Protein 8XJ3 (pdb70)

Organism: NCBI:txid239935

InterPro domains:
  IPR000878 Tetrapyrrole methylase [PF00590] (6-213)
  IPR006364 Precorrin-2 C(20)-methyltransferase domain [TIGR01467] (5-234)
  IPR012382 Precorrin-2 C(20)-methyltransferase [PIRSF036427] (5-234)
  IPR012382 Precorrin-2 C(20)-methyltransferase [cd11645] (10-233)
  IPR014776 Tetrapyrrole methylase, subdomain 2 [G3DSA:3.30.950.10] (133-235)
  IPR014777 Tetrapyrrole methylase, subdomain 1 [G3DSA:3.40.1010.10] (2-132)
  IPR035996 Tetrapyrrole methylase superfamily [SSF53790] (4-234)

B-factor: mean 35.23, std 13.83, range [13.7, 90.37]

Nearest PDB structures (foldseek):
  8xj3-assembly1_B  TM=9.892E-01  e=5.065E-47  Akkermansia muciniphila
  2qbu-assembly1_B  TM=8.588E-01  e=5.770E-21  Methanothermobacter thermautotrophicus str. Delta H
  2e0k-assembly1_B  TM=8.484E-01  e=1.245E-16  Chlorobaculum tepidum
  3nd1-assembly1_A  TM=7.481E-01  e=1.994E-13  Rhodobacter capsulatus SB 1003
  2npn-assembly1_A  TM=7.737E-01  e=3.407E-11  Corynebacterium diphtheriae

Secondary structure (DSSP, 8-state):
---------PPPEEEEE-BSS-GGGSBHHHHHHHHH-SEEEEEE-SS----HHHHHHHHTS----EEEEEE---SS-HHHHHHHHHHHHHHHHHHHHTT--EEEEESB-TTBS-SHHHHHHHHHHH-TT--EEEE----HHHHHHHHHT---B-TT-EEEEE----GGGTTT----TTEEEEE---SSSHHHHHHHHHT-SSEEEEEEESTTSTT-EEE--HHHHHHSPP-SSEEEEEEE-/-PPPPPEEEEE-BSS-GGGSBHHHHHHHHH-SEEEEEE-SS-S--HHHHHHHHTS----EEEEEE--TTS-HHHHHHHHHHHHHHHHHHHHTT--EEEEESB-TTBS-SHHHHHHHHHHH-TT--EEEE----HHHHHHHHHT--SB-TT-EEEEESS--TTHHHH----TTEEEEES--TTTHHHHHHHHTT-SSEEEEEEESTTSTT-EEE--HHHHHHSPP-SSEEEEEEE-

Foldseek 3Di:
DDPDDDDDQFAAEEEAACEQQALVFGDPVNLVLQLVFAEEEEEDEPPDQDGSVVVSNVVVDNRPHHYDYQYADPDDDPVVRVVSLVVVLVVVVVNRRVRTYYYYYWYAFRVPPTPNVSSVVVNCVVPVPHNYYYHTGHHPVVLLCVVVVHDQADDPAEEAE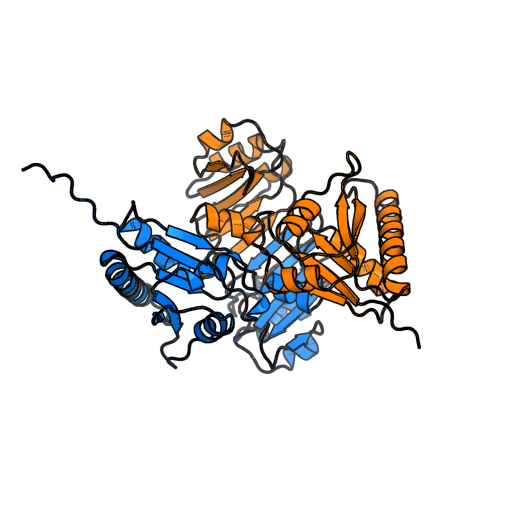DEADDLVCLVVDDDDARYKYKYFFCFVNVVSNLVSVVPDPQKWKWKWASRNDPPIDIDGDSVVVNVDHGHGRMMMMMHHD/DQQFAAEEEAAQEQQALVFGDPVNLVLQLPFAEEEEEDEPPDQDGSQVVSNVVVDNRPHHYDYQYADPVDDPVVRVVSLVVVLVVVVVRRRNRTYYYYYDYAFRVPPTPNVSNVVVNCVVPVPHNYYYHTGHHPVVLLCVVVVHDQADDPAEEAEDEADDLVVLVVPDQDARYKYKYHFCAPNVLSNLVSVVVDPQKWKWKWADVPDPPTDIDTDSVVVNPDDGDGRMIMMMHHD

Solvent-accessible surface area: 22089 Å² total; per-residue (Å²): 190,125,189,53,107,125,180,76,98,75,1,28,0,30,0,0,0,0,0,16,10,31,52,63,8,0,0,48,34,0,6,67,3,1,121,74,13,63,4,0,0,0,47,8,34,92,150,65,106,128,4,73,7,26,51,10,0,129,70,29,32,55,28,203,11,108,24,91,86,3,63,18,27,153,58,212,82,66,123,47,92,75,90,38,15,72,127,2,0,53,53,0,31,35,5,5,87,165,33,55,45,0,0,0,0,13,77,13,3,0,2,12,48,14,50,0,2,59,0,4,63,42,0,35,86,141,50,115,79,19,112,8,57,3,0,0,2,0,6,32,1,0,0,0,0,2,99,22,85,62,32,0,0,33,89,51,44,84,0,44,0,3,7,38,14,127,69,153,25,1,109,84,4,115,6,50,102,24,9,1,0,0,0,36,96,0,77,198,6,5,56,117,0,0,74,17,2,104,124,36,154,107,36,140,5,3,0,1,5,75,15,34,44,143,76,46,46,48,20,96,60,44,123,62,0,55,88,69,102,92,33,113,77,6,10,0,0,0,17,30,97,245,103,94,87,3,28,0,26,0,0,1,1,0,25,14,45,55,58,11,0,1,38,33,0,5,76,4,0,121,74,11,62,3,0,0,0,39,6,33,87,152,66,107,140,5,75,6,24,48,11,0,137,74,28,34,48,29,187,12,98,28,80,78,2,62,10,16,64,118,129,76,50,181,38,72,121,104,38,22,68,133,3,0,47,47,0,29,37,5,7,83,161,37,46,45,0,0,0,0,13,70,14,3,0,2,15,53,14,28,0,2,46,0,4,56,45,0,38,87,126,50,115,77,17,122,7,52,3,0,0,2,0,6,36,2,0,1,0,0,1,95,22,80,48,25,0,0,30,90,48,36,93,0,46,0,2,13,25,12,110,56,126,36,4,126,93,6,113,8,52,100,24,10,1,0,0,0,34,101,2,92,196,9,10,66,131,0,0,79,32,1,116,192,46,171,104,25,144,1,1,1,2,7,83,24,54,55,135,105,53,54,47,20,93,63,35,131,62,0,56,87,71,110,68,41,122,93,11,15,0,0,1,28,26,94

Sequence (476 aa):
VPRGSHMASPGKFYGVGIGPGNPEYLTLKAVNNVFRSVDVVFTVTGPNSDFSISEAVVRSVGGVKAEFRKLVFSMSRDARTRQEQIEKNTAIIEGVLSRGLDCAFATLGDAMTYSTFGYILSLLLSRNPGLHAEVVPGVTSFCTLAARSRQILVENGERLRVIPAFKPEMADSLEFPPGTTTVLMKTYRSRARLMERIRREKDIRVIYGERLGMPDEFITDDIHVIDARPEEYLSLMFVKKAMASPGKFYGVGIGPGNPEYLTLKAVNVFRSVDVVFTVTGPNSDFSISEAVVRSVGGVKAEFRKLVFSMSRDARTRQEQIEKNTAIIEGVLSRGLDCAFATLGDAMTYSTFGYILSLLLSRNPGLHAEVVPGVTSFCTLAARSRQILVENGERLRVIPAFKPEMADSLEFPPGTTTVLMKTYRSRARLMERIRREKDIRVIYGERLGMPDEFITDDIHVIDARPEEYLSLMFVKKA

Structure (mmCIF, N/CA/C/O backbone):
data_8XJ3
#
_entry.id   8XJ3
#
_cell.length_a   55.413
_cell.length_b   62.760
_cell.length_c   131.419
_cell.angle_alpha   90.00
_cell.angle_beta   90.00
_cell.angle_gamma   90.00
#
_symmetry.space_group_name_H-M   'P 21 21 21'
#
loop_
_entity.id
_entity.type
_entity.pdbx_description
1 polymer CbiL
2 water water
#
loop_
_atom_site.group_PDB
_atom_site.id
_atom_site.type_symbol
_atom_site.label_atom_id
_atom_site.label_alt_id
_atom_site.label_comp_id
_atom_site.label_asym_id
_atom_site.label_entity_id
_atom_site.label_seq_id
_atom_site.pdbx_PDB_ins_code
_atom_site.Cartn_x
_atom_site.Cartn_y
_atom_site.Cartn_z
_atom_site.occupancy
_atom_site.B_iso_or_equiv
_atom_site.auth_seq_id
_atom_site.auth_comp_id
_atom_site.auth_asym_id
_atom_site.auth_atom_id
_atom_site.pdbx_PDB_model_num
ATOM 1 N N . VAL A 1 15 ? -60.280 -29.550 -3.672 1.00 53.13 -5 VAL A N 1
ATOM 2 C CA . VAL A 1 15 ? -60.712 -29.431 -5.059 1.00 53.51 -5 VAL A CA 1
ATOM 3 C C . VAL A 1 15 ? -59.497 -29.247 -5.967 1.00 52.01 -5 VAL A C 1
ATOM 4 O O . VAL A 1 15 ? -58.678 -28.358 -5.733 1.00 49.04 -5 VAL A O 1
ATOM 8 N N . PRO A 1 16 ? -59.379 -30.093 -6.994 1.00 53.04 -4 PRO A N 1
ATOM 9 C CA . PRO A 1 16 ? -58.239 -29.982 -7.916 1.00 55.02 -4 PRO A CA 1
ATOM 10 C C . PRO A 1 16 ? -58.236 -28.654 -8.662 1.00 52.77 -4 PRO A C 1
ATOM 11 O O . PRO A 1 16 ? -59.286 -28.079 -8.961 1.00 49.66 -4 PRO A O 1
ATOM 15 N N . ARG A 1 17 ? -57.026 -28.177 -8.972 1.00 51.60 -3 ARG A N 1
ATOM 16 C CA . ARG A 1 17 ? -56.860 -26.835 -9.528 1.00 50.67 -3 ARG A CA 1
ATOM 17 C C . ARG A 1 17 ? -57.543 -26.689 -10.885 1.00 51.02 -3 ARG A C 1
ATOM 18 O O . ARG A 1 17 ? -58.201 -25.675 -11.150 1.00 48.20 -3 ARG A O 1
ATOM 26 N N . GLY A 1 18 ? -57.394 -27.680 -11.756 1.00 50.04 -2 GLY A N 1
ATOM 27 C CA . GLY A 1 18 ? -57.855 -27.569 -13.126 1.00 46.50 -2 GLY A CA 1
ATOM 28 C C . GLY A 1 18 ? -56.715 -27.269 -14.082 1.00 40.49 -2 GLY A C 1
ATOM 29 O O . GLY A 1 18 ? -55.557 -27.086 -13.697 1.00 42.27 -2 GLY A O 1
ATOM 30 N N . SER A 1 19 ? -57.075 -27.202 -15.364 1.00 40.05 -1 SER A N 1
ATOM 31 C CA . SER A 1 19 ? -56.118 -27.113 -16.458 1.00 36.84 -1 SER A CA 1
ATOM 32 C C . SER A 1 19 ? -56.015 -25.713 -17.044 1.00 34.45 -1 SER A C 1
ATOM 33 O O . SER A 1 19 ? -55.590 -25.564 -18.194 1.00 34.57 -1 SER A O 1
ATOM 36 N N . HIS A 1 20 ? -56.404 -24.690 -16.291 1.00 35.03 0 HIS A N 1
ATOM 37 C CA . HIS A 1 20 ? -56.396 -23.335 -16.819 1.00 32.94 0 HIS A CA 1
ATOM 38 C C . HIS A 1 20 ? -54.973 -22.861 -17.084 1.00 34.94 0 HIS A C 1
ATOM 39 O O . HIS A 1 20 ? -54.060 -23.080 -16.280 1.00 30.91 0 HIS A O 1
ATOM 46 N N . MET A 1 21 ? -54.793 -22.182 -18.212 1.00 33.62 1 MET A N 1
ATOM 47 C CA . MET A 1 21 ? -53.486 -21.681 -18.621 1.00 33.58 1 MET A CA 1
ATOM 48 C C . MET A 1 21 ? -53.648 -20.230 -19.055 1.00 34.36 1 MET A C 1
ATOM 49 O O . MET A 1 21 ? -54.114 -19.950 -20.162 1.00 41.02 1 MET A O 1
ATOM 54 N N . ALA A 1 22 ? -53.297 -19.315 -18.162 1.00 36.71 2 ALA A N 1
ATOM 55 C CA . ALA A 1 22 ? -53.266 -17.891 -18.454 1.00 42.79 2 ALA A CA 1
ATOM 56 C C . ALA A 1 22 ? -51.815 -17.512 -18.697 1.00 42.35 2 ALA A C 1
ATOM 57 O O . ALA A 1 22 ? -50.966 -17.730 -17.828 1.00 45.03 2 ALA A O 1
ATOM 59 N N . SER A 1 23 ? -51.522 -16.971 -19.877 1.00 42.68 3 SER A N 1
ATOM 60 C CA . SER A 1 23 ? -50.158 -16.572 -20.186 1.00 43.47 3 SER A CA 1
ATOM 61 C C . SER A 1 23 ? -49.925 -15.158 -19.669 1.00 35.88 3 SER A C 1
ATOM 62 O O . SER A 1 23 ? -50.477 -14.204 -20.237 1.00 33.28 3 SER A O 1
ATOM 65 N N . PRO A 1 24 ? -49.111 -14.969 -18.636 1.00 38.05 4 PRO A N 1
ATOM 66 C CA . PRO A 1 24 ? -48.751 -13.612 -18.222 1.00 35.58 4 PRO A CA 1
ATOM 67 C C . PRO A 1 24 ? -47.849 -12.984 -19.268 1.00 33.05 4 PRO A C 1
ATOM 68 O O . PRO A 1 24 ? -47.259 -13.667 -20.108 1.00 32.15 4 PRO A O 1
ATOM 72 N N . GLY A 1 25 ? -47.753 -11.663 -19.227 1.00 30.60 5 GLY A N 1
ATOM 73 C CA . GLY A 1 25 ? -46.878 -10.993 -20.162 1.00 27.24 5 GLY A CA 1
ATOM 74 C C . GLY A 1 25 ? -45.425 -11.364 -19.931 1.00 26.77 5 GLY A C 1
ATOM 75 O O . GLY A 1 25 ? -45.027 -11.845 -18.868 1.00 21.35 5 GLY A O 1
ATOM 76 N N . LYS A 1 26 ? -44.626 -11.130 -20.962 1.00 29.42 6 LYS A N 1
ATOM 77 C CA . LYS A 1 26 ? -43.187 -11.325 -20.903 1.00 28.85 6 LYS A CA 1
ATOM 78 C C . LYS A 1 26 ? -42.516 -10.018 -20.492 1.00 24.71 6 LYS A C 1
ATOM 79 O O . LYS A 1 26 ? -42.959 -8.936 -20.884 1.00 25.49 6 LYS A O 1
ATOM 85 N N . PHE A 1 27 ? -41.479 -10.120 -19.663 1.00 23.89 7 PHE A N 1
ATOM 86 C CA . PHE A 1 27 ? -40.786 -8.959 -19.111 1.00 23.86 7 PHE A CA 1
ATOM 87 C C . PHE A 1 27 ? -39.363 -8.884 -19.658 1.00 22.97 7 PHE A C 1
ATOM 88 O O . PHE A 1 27 ? -38.636 -9.884 -19.658 1.00 21.11 7 PHE A O 1
ATOM 96 N N . TYR A 1 28 ? -38.971 -7.701 -20.119 1.00 22.27 8 TYR A N 1
ATOM 97 C CA . TYR A 1 28 ? -37.633 -7.449 -20.635 1.00 19.69 8 TYR A CA 1
ATOM 98 C C . TYR A 1 28 ? -36.967 -6.331 -19.847 1.00 20.45 8 TYR A C 1
ATOM 99 O O . TYR A 1 28 ? -37.594 -5.311 -19.548 1.00 20.47 8 TYR A O 1
ATOM 108 N N . GLY A 1 29 ? -35.697 -6.535 -19.510 1.00 16.21 9 GLY A N 1
ATOM 109 C CA . GLY A 1 29 ? -34.821 -5.453 -19.107 1.00 16.38 9 GLY A CA 1
ATOM 110 C C . GLY A 1 29 ? -33.877 -5.141 -20.252 1.00 18.18 9 GLY A C 1
ATOM 111 O O . GLY A 1 29 ? -33.232 -6.038 -20.798 1.00 20.47 9 GLY A O 1
ATOM 112 N N . VAL A 1 30 ? -33.827 -3.868 -20.633 1.00 18.69 10 VAL A N 1
ATOM 113 C CA . VAL A 1 30 ? -33.125 -3.446 -21.838 1.00 17.66 10 VAL A CA 1
ATOM 114 C C . VAL A 1 30 ? -32.160 -2.329 -21.477 1.00 20.53 10 VAL A C 1
ATOM 115 O O . VAL A 1 30 ? -32.588 -1.207 -21.172 1.00 20.12 10 VAL A O 1
ATOM 119 N N . GLY A 1 31 ? -30.862 -2.624 -21.519 1.00 18.68 11 GLY A N 1
ATOM 120 C CA . GLY A 1 31 ? -29.866 -1.564 -21.506 1.00 22.23 11 GLY A CA 1
ATOM 121 C C . GLY A 1 31 ? -29.826 -0.897 -22.872 1.00 20.76 11 GLY A C 1
ATOM 122 O O . GLY A 1 31 ? -29.735 -1.570 -23.902 1.00 20.69 11 GLY A O 1
ATOM 123 N N . ILE A 1 32 ? -29.902 0.432 -22.884 1.00 17.76 12 ILE A N 1
ATOM 124 C CA . ILE A 1 32 ? -29.977 1.181 -24.132 1.00 21.35 12 ILE A CA 1
ATOM 125 C C . ILE A 1 32 ? -28.728 2.002 -24.400 1.00 21.56 12 ILE A C 1
ATOM 126 O O . ILE A 1 32 ? -28.694 2.751 -25.386 1.00 19.34 12 ILE A O 1
ATOM 131 N N . GLY A 1 33 ? -27.701 1.892 -23.561 1.00 20.25 13 GLY A N 1
ATOM 132 C CA . GLY A 1 33 ? -26.466 2.606 -23.776 1.00 22.41 13 GLY A CA 1
ATOM 133 C C . GLY A 1 33 ? -26.429 3.960 -23.103 1.00 22.13 13 GLY A C 1
ATOM 134 O O . GLY A 1 33 ? -27.346 4.349 -22.375 1.00 24.70 13 GLY A O 1
ATOM 135 N N . PRO A 1 34 ? -25.344 4.706 -23.326 1.00 26.77 14 PRO A N 1
ATOM 136 C CA . PRO A 1 34 ? -25.169 5.987 -22.624 1.00 25.74 14 PRO A CA 1
ATOM 137 C C . PRO A 1 34 ? -26.162 7.061 -23.043 1.00 25.68 14 PRO A C 1
ATOM 138 O O . PRO A 1 34 ? -26.282 8.070 -22.338 1.00 27.78 14 PRO A O 1
ATOM 142 N N . GLY A 1 35 ? -26.876 6.886 -24.150 1.00 25.58 15 GLY A N 1
ATOM 143 C CA . GLY A 1 35 ? -27.835 7.891 -24.565 1.00 28.21 15 GLY A CA 1
ATOM 144 C C . GLY A 1 35 ? -27.912 8.109 -26.061 1.00 29.66 15 GLY A C 1
ATOM 145 O O . GLY A 1 35 ? -28.979 8.451 -26.573 1.00 28.41 15 GLY A O 1
ATOM 146 N N . ASN A 1 36 ? -26.813 7.906 -26.776 1.00 28.93 16 ASN A N 1
ATOM 147 C CA . ASN A 1 36 ? -26.852 7.975 -28.230 1.00 27.57 16 ASN A CA 1
ATOM 148 C C . ASN A 1 36 ? -27.747 6.855 -28.755 1.00 26.83 16 ASN A C 1
ATOM 149 O O . ASN A 1 36 ? -27.465 5.677 -28.494 1.00 23.41 16 ASN A O 1
ATOM 154 N N . PRO A 1 37 ? -28.810 7.166 -29.503 1.00 28.22 17 PRO A N 1
ATOM 155 C CA . PRO A 1 37 ? -29.698 6.099 -30.001 1.00 28.87 17 PRO A CA 1
ATOM 156 C C . PRO A 1 37 ? -29.018 5.139 -30.954 1.00 27.00 17 PRO A C 1
ATOM 157 O O . PRO A 1 37 ? -29.548 4.047 -31.199 1.00 21.87 17 PRO A O 1
ATOM 161 N N . GLU A 1 38 ? -27.876 5.527 -3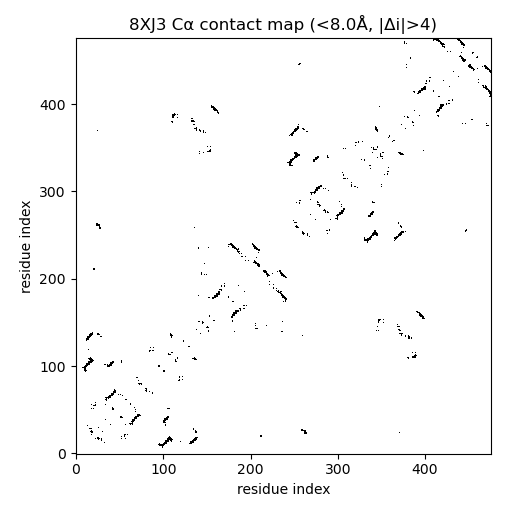1.522 1.00 28.58 18 GLU A N 1
ATOM 162 C CA . GLU A 1 38 ? -27.109 4.642 -32.388 1.00 27.13 18 GLU A CA 1
ATOM 163 C C . GLU A 1 38 ? -26.413 3.528 -31.611 1.00 25.45 18 GLU A C 1
ATOM 164 O O . GLU A 1 38 ? -25.951 2.556 -32.222 1.00 21.00 18 GLU A O 1
ATOM 170 N N . TYR A 1 39 ? -26.309 3.645 -30.291 1.00 22.89 19 TYR A N 1
ATOM 171 C CA . TYR A 1 39 ? -25.620 2.641 -29.493 1.00 24.54 19 TYR A CA 1
ATOM 172 C C . TYR A 1 39 ? -26.561 1.598 -28.908 1.00 22.53 19 TYR A C 1
ATOM 173 O O . TYR A 1 39 ? -26.113 0.738 -28.141 1.00 20.82 19 TYR A O 1
ATOM 182 N N . LEU A 1 40 ? -27.846 1.650 -29.246 1.00 19.72 20 LEU A N 1
ATOM 183 C CA . LEU A 1 40 ? -28.722 0.526 -28.952 1.00 23.05 20 LEU A CA 1
ATOM 184 C C . LEU A 1 40 ? -28.285 -0.699 -29.744 1.00 21.26 20 LEU A C 1
ATOM 185 O O . LEU A 1 40 ? -27.710 -0.590 -30.829 1.00 19.43 20 LEU A O 1
ATOM 190 N N . THR A 1 41 ? -28.526 -1.876 -29.173 1.00 17.66 21 THR A N 1
ATOM 191 C CA . THR A 1 41 ? -28.308 -3.094 -29.929 1.00 17.42 21 THR A CA 1
ATOM 192 C C . THR A 1 41 ? -29.524 -3.393 -30.791 1.00 21.36 21 THR A C 1
ATOM 193 O O . THR A 1 41 ? -30.626 -2.879 -30.559 1.00 16.97 21 THR A O 1
ATOM 197 N N . LEU A 1 42 ? -29.307 -4.240 -31.801 1.00 19.39 22 LEU A N 1
ATOM 198 C CA . LEU A 1 42 ? -30.415 -4.719 -32.618 1.00 21.61 22 LEU A CA 1
ATOM 199 C C . LEU A 1 42 ? -31.455 -5.428 -31.755 1.00 22.59 22 LEU A C 1
ATOM 200 O O . LEU A 1 42 ? -32.664 -5.280 -31.975 1.00 24.65 22 LEU A O 1
ATOM 205 N N . LYS A 1 43 ? -30.995 -6.195 -30.761 1.00 17.67 23 LYS A N 1
ATOM 206 C CA . LYS A 1 43 ? -31.902 -6.895 -29.857 1.00 22.11 23 LYS A CA 1
ATOM 207 C C . LYS A 1 43 ? -32.792 -5.922 -29.089 1.00 20.60 23 LYS A C 1
ATOM 208 O O . LYS A 1 43 ? -33.992 -6.171 -28.913 1.00 22.66 23 LYS A O 1
ATOM 214 N N . ALA A 1 44 ? -32.220 -4.817 -28.613 1.00 16.39 24 ALA A N 1
ATOM 215 C CA . ALA A 1 44 ? -33.009 -3.802 -27.917 1.00 21.17 24 ALA A CA 1
ATOM 216 C C . ALA A 1 44 ? -34.107 -3.242 -28.813 1.00 18.19 24 ALA A C 1
ATOM 217 O O . ALA A 1 44 ? -35.258 -3.086 -28.382 1.00 18.60 24 ALA A O 1
ATOM 219 N N . VAL A 1 45 ? -33.766 -2.936 -30.064 1.00 17.70 25 VAL A N 1
ATOM 220 C CA . VAL A 1 45 ? -34.745 -2.407 -31.008 1.00 22.31 25 VAL A CA 1
ATOM 221 C C . VAL A 1 45 ? -35.854 -3.421 -31.247 1.00 22.06 25 VAL A C 1
ATOM 222 O O . VAL A 1 45 ? -37.046 -3.079 -31.245 1.00 23.38 25 VAL A O 1
ATOM 226 N N . ASN A 1 46 ? -35.482 -4.690 -31.433 1.00 21.67 26 ASN A N 1
ATOM 227 C CA A ASN A 1 46 ? -36.493 -5.717 -31.651 0.70 22.53 26 ASN A CA 1
ATOM 228 C CA B ASN A 1 46 ? -36.478 -5.737 -31.642 0.30 22.88 26 ASN A CA 1
ATOM 229 C C . ASN A 1 46 ? -37.410 -5.852 -30.441 1.00 21.26 26 ASN A C 1
ATOM 230 O O . ASN A 1 46 ? -38.633 -5.979 -30.593 1.00 25.19 26 ASN A O 1
ATOM 239 N N . VAL A 1 47 ? -36.850 -5.789 -29.230 1.00 22.25 27 VAL A N 1
ATOM 240 C CA . VAL A 1 47 ? -37.674 -5.887 -28.025 1.00 20.31 27 VAL A CA 1
ATOM 241 C C . VAL A 1 47 ? -38.655 -4.723 -27.957 1.00 20.33 27 VAL A C 1
ATOM 242 O O . VAL A 1 47 ? -39.858 -4.912 -27.744 1.00 18.59 27 VAL A O 1
ATOM 246 N N . PHE A 1 48 ? -38.157 -3.500 -28.158 1.00 20.23 28 PHE A N 1
ATOM 247 C CA . PHE A 1 48 ? -39.027 -2.329 -28.075 1.00 22.10 28 PHE A CA 1
ATOM 248 C C . PHE A 1 48 ? -40.125 -2.382 -29.127 1.00 26.64 28 PHE A C 1
ATOM 249 O O . PHE A 1 48 ? -41.242 -1.903 -28.890 1.00 25.09 28 PHE A O 1
ATOM 257 N N . ARG A 1 49 ? -39.841 -2.985 -30.280 1.00 26.34 29 ARG A N 1
ATOM 258 C CA . ARG A 1 49 ? -40.877 -3.165 -31.286 1.00 27.51 29 ARG A CA 1
ATOM 259 C C . ARG A 1 49 ? -41.781 -4.351 -30.986 1.00 29.85 29 ARG A C 1
ATOM 260 O O . ARG A 1 49 ? -42.793 -4.523 -31.674 1.00 33.51 29 ARG A O 1
ATOM 268 N N . SER A 1 50 ? -41.447 -5.170 -29.986 1.00 25.99 30 SER A N 1
ATOM 269 C CA . SER A 1 50 ? -42.235 -6.358 -29.678 1.00 29.58 30 SER A CA 1
ATOM 270 C C . SER A 1 50 ? -43.010 -6.289 -28.360 1.00 27.75 30 SER A C 1
ATOM 271 O O . SER A 1 50 ? -43.584 -7.304 -27.957 1.00 34.16 30 SER A O 1
ATOM 274 N N . VAL A 1 51 ? -43.023 -5.159 -27.653 1.00 26.67 31 VAL A N 1
ATOM 275 C CA . VAL A 1 51 ? -43.707 -5.086 -26.363 1.00 22.84 31 VAL A CA 1
ATOM 276 C C . VAL A 1 51 ? -44.926 -4.169 -26.438 1.00 26.08 31 VAL A C 1
ATOM 277 O O . VAL A 1 51 ? -45.075 -3.344 -27.349 1.00 24.59 31 VAL A O 1
ATOM 281 N N . ASP A 1 52 ? -45.810 -4.325 -25.442 1.00 20.37 32 ASP A N 1
ATOM 282 C CA . ASP A 1 52 ? -46.995 -3.492 -25.249 1.00 23.29 32 ASP A CA 1
ATOM 283 C C . ASP A 1 52 ? -46.688 -2.230 -24.454 1.00 24.14 32 ASP A C 1
ATOM 284 O O . ASP A 1 52 ? -47.260 -1.170 -24.725 1.00 23.94 32 ASP A O 1
ATOM 289 N N . VAL A 1 53 ? -45.818 -2.334 -23.452 1.00 19.48 33 VAL A N 1
ATOM 290 C CA . VAL A 1 53 ? -45.529 -1.238 -22.541 1.00 21.45 33 VAL A CA 1
ATOM 291 C C . VAL A 1 53 ? -44.021 -1.114 -22.371 1.00 22.08 33 VAL A C 1
ATOM 292 O O . VAL A 1 53 ? -43.312 -2.116 -22.224 1.00 18.25 33 VAL A O 1
ATOM 296 N N . VAL A 1 54 ? -43.531 0.120 -22.420 1.00 19.20 34 VAL A N 1
ATOM 297 C CA . VAL A 1 54 ? -42.149 0.435 -22.094 1.00 17.24 34 VAL A CA 1
ATOM 298 C C . VAL A 1 54 ? -42.160 1.298 -20.843 1.00 19.46 34 VAL A C 1
ATOM 299 O O . VAL A 1 54 ? -42.763 2.378 -20.830 1.00 19.69 34 VAL A O 1
ATOM 303 N N . PHE A 1 55 ? -41.493 0.831 -19.795 1.00 18.33 35 PHE A N 1
ATOM 304 C CA . PHE A 1 55 ? -41.280 1.617 -18.590 1.00 19.04 35 PHE A CA 1
ATOM 305 C C . PHE A 1 55 ? -39.920 2.292 -18.682 1.00 21.02 35 PHE A C 1
ATOM 306 O O . PHE A 1 55 ? -38.948 1.682 -19.138 1.00 20.08 35 PHE A O 1
ATOM 314 N N . THR A 1 56 ? -39.857 3.554 -18.264 1.00 21.09 36 THR A N 1
ATOM 315 C CA . THR A 1 56 ? -38.594 4.270 -18.144 1.00 23.44 36 THR A CA 1
ATOM 316 C C . THR A 1 56 ? -38.555 4.991 -16.806 1.00 25.36 36 THR A C 1
ATOM 317 O O . THR A 1 56 ? -39.583 5.185 -16.150 1.00 28.18 36 THR A O 1
ATOM 321 N N . VAL A 1 57 ? -37.352 5.389 -16.407 1.00 26.08 37 VAL A N 1
ATOM 322 C CA . VAL A 1 57 ? -37.113 5.991 -15.102 1.00 31.21 37 VAL A CA 1
ATOM 323 C C . VAL A 1 57 ? -37.141 7.507 -15.235 1.00 30.04 37 VAL A C 1
ATOM 324 O O . VAL A 1 57 ? -36.553 8.072 -16.164 1.00 31.77 37 VAL A O 1
ATOM 328 N N . THR A 1 58 ? -37.839 8.159 -14.312 1.00 30.68 38 THR A N 1
ATOM 329 C CA . THR A 1 58 ? -37.788 9.600 -14.138 1.00 38.39 38 THR A CA 1
ATOM 330 C C . THR A 1 58 ? -37.434 9.912 -12.691 1.00 46.13 38 THR A C 1
ATOM 331 O O . THR A 1 58 ? -37.528 9.055 -11.805 1.00 41.27 38 THR A O 1
ATOM 335 N N . GLY A 1 59 ? -37.023 11.155 -12.457 1.00 50.81 39 GLY A N 1
ATOM 336 C CA . GLY A 1 59 ? -36.823 11.634 -11.112 1.00 52.25 39 GLY A CA 1
ATOM 337 C C . GLY A 1 59 ? -38.063 12.342 -10.603 1.00 61.19 39 GLY A C 1
ATOM 338 O O . GLY A 1 59 ? -39.001 12.618 -11.360 1.00 58.89 39 GLY A O 1
ATOM 339 N N . PRO A 1 60 ? -38.090 12.660 -9.306 1.00 66.13 40 PRO A N 1
ATOM 340 C CA . PRO A 1 60 ? -39.233 13.415 -8.764 1.00 67.81 40 PRO A CA 1
ATOM 341 C C . PRO A 1 60 ? -39.287 14.854 -9.252 1.00 69.17 40 PRO A C 1
ATOM 342 O O . PRO A 1 60 ? -40.345 15.487 -9.147 1.00 68.21 40 PRO A O 1
ATOM 346 N N . ASN A 1 61 ? -38.186 15.375 -9.799 1.00 71.64 41 ASN A N 1
ATOM 347 C CA . ASN A 1 61 ? -38.116 16.782 -10.182 1.00 70.72 41 ASN A CA 1
ATOM 348 C C . ASN A 1 61 ? -38.955 17.053 -11.425 1.00 72.89 41 ASN A C 1
ATOM 349 O O . ASN A 1 61 ? -39.855 17.903 -11.412 1.00 75.56 41 ASN A O 1
ATOM 354 N N . SER A 1 62 ? -38.665 16.352 -12.517 1.00 68.12 42 SER A N 1
ATOM 355 C CA . SER A 1 62 ? -39.414 16.501 -13.752 1.00 61.17 42 SER A CA 1
ATOM 356 C C . SER A 1 62 ? -39.881 15.133 -14.226 1.00 55.39 42 SER A C 1
ATOM 357 O O . SER A 1 62 ? -39.282 14.104 -13.901 1.00 58.76 42 SER A O 1
ATOM 360 N N . ASP A 1 63 ? -40.970 15.132 -14.991 1.00 49.19 43 ASP A N 1
ATOM 361 C CA . ASP A 1 63 ? -41.499 13.921 -15.593 1.00 46.84 43 ASP A CA 1
ATOM 362 C C . ASP A 1 63 ? -40.866 13.623 -16.941 1.00 45.02 43 ASP A C 1
ATOM 363 O O . ASP A 1 63 ? -41.440 12.867 -17.734 1.00 46.24 43 ASP A O 1
ATOM 368 N N . PHE A 1 64 ? -39.698 14.190 -17.217 1.00 41.22 44 PHE A N 1
ATOM 369 C CA . PHE A 1 64 ? -39.027 13.963 -18.485 1.00 38.58 44 PHE A CA 1
ATOM 370 C C . PHE A 1 64 ? -38.130 12.740 -18.374 1.00 36.30 44 PHE A C 1
ATOM 371 O O . PHE A 1 64 ? -37.353 12.609 -17.422 1.00 33.26 44 PHE A O 1
ATOM 379 N N . SER A 1 65 ? -38.210 11.875 -19.379 1.00 31.82 45 SER A N 1
ATOM 380 C CA . SER A 1 65 ? -37.405 10.664 -19.457 1.00 31.01 45 SER A CA 1
ATOM 381 C C . SER A 1 65 ? -36.518 10.776 -20.692 1.00 27.83 45 SER A C 1
ATOM 382 O O . SER A 1 65 ? -37.016 10.766 -21.823 1.00 28.06 45 SER A O 1
ATOM 385 N N . ILE A 1 66 ? -35.207 10.894 -20.471 1.00 27.15 46 ILE A N 1
ATOM 386 C CA . ILE A 1 66 ? -34.255 10.869 -21.580 1.00 27.87 46 ILE A CA 1
ATOM 387 C C . ILE A 1 66 ? -34.381 9.559 -22.343 1.00 25.94 46 ILE A C 1
ATOM 388 O O . ILE A 1 66 ? -34.443 9.534 -23.583 1.00 24.31 46 ILE A O 1
ATOM 393 N N . SER A 1 67 ? -34.453 8.447 -21.605 1.00 29.93 47 SER A N 1
ATOM 394 C CA . SER A 1 67 ? -34.480 7.141 -22.246 1.00 24.95 47 SER A CA 1
ATOM 395 C C . SER A 1 67 ? -35.744 6.943 -23.068 1.00 24.99 47 SER A C 1
ATOM 396 O O . SER A 1 67 ? -35.706 6.240 -24.082 1.00 27.36 47 SER A O 1
ATOM 399 N N . GLU A 1 68 ? -36.858 7.578 -22.688 1.00 26.71 48 GLU A N 1
ATOM 400 C CA . GLU A 1 68 ? -38.045 7.507 -23.537 1.00 26.72 48 GLU A CA 1
ATOM 401 C C . GLU A 1 68 ? -37.790 8.160 -24.892 1.00 27.92 48 GLU A C 1
ATOM 402 O O . GLU A 1 68 ? -38.180 7.617 -25.932 1.00 29.89 48 GLU A O 1
ATOM 408 N N . ALA A 1 69 ? -37.141 9.331 -24.900 1.00 23.38 49 ALA A N 1
ATOM 409 C CA . ALA A 1 69 ? -36.786 9.974 -26.164 1.00 26.80 49 ALA A CA 1
ATOM 410 C C . ALA A 1 69 ? -35.850 9.096 -26.984 1.00 24.46 49 ALA A C 1
ATOM 411 O O . ALA A 1 69 ? -36.011 8.971 -28.206 1.00 23.64 49 ALA A O 1
ATOM 413 N N . VAL A 1 70 ? -34.865 8.473 -26.329 1.00 26.06 50 VAL A N 1
ATOM 414 C CA . VAL A 1 70 ? -33.945 7.590 -27.048 1.00 24.70 50 VAL A CA 1
ATOM 415 C C . VAL A 1 70 ? -34.707 6.440 -27.696 1.00 26.90 50 VAL A C 1
ATOM 416 O O . VAL A 1 70 ? -34.509 6.127 -28.875 1.00 29.55 50 VAL A O 1
ATOM 420 N N . VAL A 1 71 ? -35.593 5.796 -26.934 1.00 24.25 51 VAL A N 1
ATOM 421 C CA . VAL A 1 71 ? -36.321 4.645 -27.459 1.00 24.42 51 VAL A CA 1
ATOM 422 C C . VAL A 1 71 ? -37.246 5.066 -28.591 1.00 28.89 51 VAL A C 1
ATOM 423 O O . VAL A 1 71 ? -37.329 4.397 -29.628 1.00 31.80 51 VAL A O 1
ATOM 427 N N . ARG A 1 72 ? -37.949 6.183 -28.419 1.00 31.61 52 ARG A N 1
ATOM 428 C CA . ARG A 1 72 ? -38.850 6.640 -29.467 1.00 35.53 52 ARG A CA 1
ATOM 429 C C . ARG A 1 72 ? -38.102 7.032 -30.733 1.00 32.60 52 ARG A C 1
ATOM 430 O O . ARG A 1 72 ? -38.658 6.926 -31.831 1.00 41.26 52 ARG A O 1
ATOM 438 N N . SER A 1 73 ? -36.844 7.462 -30.612 1.00 31.24 53 SER A N 1
ATOM 439 C CA . SER A 1 73 ? -36.124 7.903 -31.802 1.00 36.25 53 SER A CA 1
ATOM 440 C C . SER A 1 73 ? -35.887 6.776 -32.805 1.00 42.75 53 SER A C 1
ATOM 441 O O . SER A 1 73 ? -35.690 7.055 -33.994 1.00 47.04 53 SER A O 1
ATOM 444 N N . VAL A 1 74 ? -35.910 5.517 -32.365 1.00 40.57 54 VAL A N 1
ATOM 445 C CA . VAL A 1 74 ? -35.504 4.430 -33.250 1.00 42.11 54 VAL A CA 1
ATOM 446 C C . VAL A 1 74 ? -36.588 4.099 -34.279 1.00 44.70 54 VAL A C 1
ATOM 447 O O . VAL A 1 74 ? -36.281 3.572 -35.355 1.00 45.07 54 VAL A O 1
ATOM 451 N N . GLY A 1 75 ? -37.848 4.386 -33.983 1.00 42.02 55 GLY A N 1
ATOM 452 C CA . GLY A 1 75 ? -38.897 4.163 -34.969 1.00 39.99 55 GLY A CA 1
ATOM 453 C C . GLY A 1 75 ? -39.476 2.762 -34.932 1.00 41.18 55 GLY A C 1
ATOM 454 O O . GLY A 1 75 ? -38.805 1.780 -34.617 1.00 42.94 55 GLY A O 1
ATOM 455 N N . GLY A 1 76 ? -40.755 2.670 -35.296 1.00 35.34 56 GLY A N 1
ATOM 456 C CA . GLY A 1 76 ? -41.463 1.411 -35.305 1.00 30.36 56 GLY A CA 1
ATOM 457 C C . GLY A 1 76 ? -41.983 0.963 -33.959 1.00 31.84 56 GLY A C 1
ATOM 458 O O . GLY A 1 76 ? -42.526 -0.146 -33.861 1.00 30.87 56 GLY A O 1
ATOM 459 N N . VAL A 1 77 ? -41.839 1.782 -32.923 1.00 30.14 57 VAL A N 1
ATOM 460 C CA . VAL A 1 77 ? -42.258 1.416 -31.576 1.00 30.69 57 VAL A CA 1
ATOM 461 C C . VAL A 1 77 ? -43.704 1.859 -31.394 1.00 33.89 57 VAL A C 1
ATOM 462 O O . VAL A 1 77 ? -43.995 3.057 -31.342 1.00 34.23 57 VAL A O 1
ATOM 466 N N . LYS A 1 78 ? -44.613 0.887 -31.313 1.00 34.12 58 LYS A N 1
ATOM 467 C CA . LYS A 1 78 ? -46.028 1.134 -31.080 1.00 32.82 58 LYS A CA 1
ATOM 468 C C . LYS A 1 78 ? -46.422 1.002 -29.615 1.00 33.92 58 LYS A C 1
ATOM 469 O O . LYS A 1 78 ? -47.606 1.136 -29.292 1.00 34.51 58 LYS A O 1
ATOM 475 N N . ALA A 1 79 ? -45.472 0.734 -28.726 1.00 26.98 59 ALA A N 1
ATOM 476 C CA . ALA A 1 79 ? -45.814 0.487 -27.336 1.00 27.59 59 ALA A CA 1
ATOM 477 C C . ALA A 1 79 ? -46.253 1.768 -26.636 1.00 25.72 59 ALA A C 1
ATOM 478 O O . ALA A 1 79 ? -45.889 2.879 -27.025 1.00 27.23 59 ALA A O 1
ATOM 480 N N . GLU A 1 80 ? -47.062 1.593 -25.603 1.00 20.77 60 GLU A N 1
ATOM 481 C CA . GLU A 1 80 ? -47.359 2.660 -24.665 1.00 26.23 60 GLU A CA 1
ATOM 482 C C . GLU A 1 80 ? -46.204 2.818 -23.681 1.00 24.93 60 GLU A C 1
ATOM 483 O O . GLU A 1 80 ? -45.634 1.832 -23.211 1.00 24.41 60 GLU A O 1
ATOM 489 N N . PHE A 1 81 ? -45.872 4.067 -23.367 1.00 22.19 61 PHE A N 1
ATOM 490 C CA . PHE A 1 81 ? -44.772 4.415 -22.478 1.00 23.06 61 PHE A CA 1
ATOM 491 C C . PHE A 1 81 ? -45.299 4.865 -21.125 1.00 23.37 61 PHE A C 1
ATOM 492 O O . PHE A 1 81 ? -46.180 5.723 -21.056 1.00 24.86 61 PHE A O 1
ATOM 500 N N . ARG A 1 82 ? -44.744 4.304 -20.054 1.00 21.42 62 ARG A N 1
ATOM 501 C CA . ARG A 1 82 ? -45.103 4.692 -18.700 1.00 24.44 62 ARG A CA 1
ATOM 502 C C . ARG A 1 82 ? -43.837 5.012 -17.923 1.00 25.56 62 ARG A C 1
ATOM 503 O O . ARG A 1 82 ? -42.763 4.479 -18.207 1.00 25.89 62 ARG A O 1
ATOM 511 N N . LYS A 1 83 ? -43.966 5.886 -16.935 1.00 26.86 63 LYS A N 1
ATOM 512 C CA . LYS A 1 83 ? -42.812 6.394 -16.210 1.00 28.03 63 LYS A CA 1
ATOM 513 C C . LYS A 1 83 ? -42.815 5.891 -14.776 1.00 26.33 63 LYS A C 1
ATOM 514 O O . LYS A 1 83 ? -43.866 5.815 -14.132 1.00 30.28 63 LYS A O 1
ATOM 520 N N . LEU A 1 84 ? -41.629 5.552 -14.285 1.00 28.81 64 LEU A N 1
ATOM 521 C CA . LEU A 1 84 ? -41.437 5.103 -12.914 1.00 28.36 64 LEU A CA 1
ATOM 522 C C . LEU A 1 84 ? -40.509 6.074 -12.210 1.00 30.05 64 LEU A C 1
ATOM 523 O O . LEU A 1 84 ? -39.483 6.478 -12.770 1.00 30.02 64 LEU A O 1
ATOM 528 N N . VAL A 1 85 ? -40.899 6.481 -11.008 1.00 33.90 65 VAL A N 1
ATOM 529 C CA . VAL A 1 85 ? -40.139 7.419 -10.190 1.00 36.91 65 VAL A CA 1
ATOM 530 C C . VAL A 1 85 ? -39.360 6.612 -9.167 1.00 34.83 65 VAL A C 1
ATOM 531 O O . VAL A 1 85 ? -39.910 5.694 -8.548 1.00 38.07 65 VAL A O 1
ATOM 535 N N . PHE A 1 86 ? -38.087 6.937 -8.985 1.00 40.70 66 PHE A N 1
ATOM 536 C CA . PHE A 1 86 ? -37.258 6.240 -8.013 1.00 43.65 66 PHE A CA 1
ATOM 537 C C . PHE A 1 86 ? -36.693 7.240 -7.013 1.00 52.03 66 PHE A C 1
ATOM 538 O O . PHE A 1 86 ? -36.166 8.292 -7.395 1.00 52.33 66 PHE A O 1
ATOM 546 N N . SER A 1 87 ? -36.806 6.888 -5.735 1.00 54.82 67 SER A N 1
ATOM 547 C CA . SER A 1 87 ? -36.334 7.670 -4.603 1.00 63.51 67 SER A CA 1
ATOM 548 C C . SER A 1 87 ? -34.831 7.924 -4.555 1.00 68.67 67 SER A C 1
ATOM 549 O O . SER A 1 87 ? -34.039 6.999 -4.342 1.00 71.84 67 SER A O 1
ATOM 552 N N . MET A 1 88 ? -34.431 9.179 -4.761 1.00 67.71 68 MET A N 1
ATOM 553 C CA . MET A 1 88 ? -33.040 9.594 -4.659 1.00 72.30 68 MET A CA 1
ATOM 554 C C . MET A 1 88 ? -32.691 10.069 -3.251 1.00 76.18 68 MET A C 1
ATOM 555 O O . MET A 1 88 ? -31.700 10.789 -3.071 1.00 76.67 68 MET A O 1
ATOM 560 N N . SER A 1 89 ? -33.489 9.682 -2.261 1.00 72.20 69 SER A N 1
ATOM 561 C CA . SER A 1 89 ? -33.257 9.997 -0.863 1.00 72.55 69 SER A CA 1
ATOM 562 C C . SER A 1 89 ? -32.413 8.907 -0.208 1.00 75.54 69 SER A C 1
ATOM 563 O O . SER A 1 89 ? -32.250 7.808 -0.736 1.00 74.92 69 SER A O 1
ATOM 566 N N . ARG A 1 90 ? -31.875 9.226 0.972 1.00 78.56 70 ARG A N 1
ATOM 567 C CA . ARG A 1 90 ? -30.823 8.410 1.564 1.00 77.85 70 ARG A CA 1
ATOM 568 C C . ARG A 1 90 ? -31.310 7.221 2.382 1.00 77.17 70 ARG A C 1
ATOM 569 O O . ARG A 1 90 ? -30.502 6.331 2.672 1.00 79.13 70 ARG A O 1
ATOM 577 N N . ASP A 1 91 ? -32.580 7.159 2.772 1.00 76.23 71 ASP A N 1
ATOM 578 C CA . ASP A 1 91 ? -32.997 6.037 3.600 1.00 74.82 71 ASP A CA 1
ATOM 579 C C . ASP A 1 91 ? -33.236 4.796 2.749 1.00 72.70 71 ASP A C 1
ATOM 580 O O . ASP A 1 91 ? -33.763 4.873 1.636 1.00 72.29 71 ASP A O 1
ATOM 585 N N . ALA A 1 92 ? -32.836 3.643 3.290 1.00 74.38 72 ALA A N 1
ATOM 586 C CA . ALA A 1 92 ? -33.001 2.380 2.579 1.00 73.96 72 ALA A CA 1
ATOM 587 C C . ALA A 1 92 ? -34.462 1.958 2.517 1.00 69.18 72 ALA A C 1
ATOM 588 O O . ALA A 1 92 ? -34.889 1.335 1.539 1.00 62.28 72 ALA A O 1
ATOM 590 N N . ARG A 1 93 ? -35.239 2.282 3.554 1.00 71.86 73 ARG A N 1
ATOM 591 C CA . ARG A 1 93 ? -36.629 1.843 3.601 1.00 67.67 73 ARG A CA 1
ATOM 592 C C . ARG A 1 93 ? -37.502 2.637 2.633 1.00 64.95 73 ARG A C 1
ATOM 593 O O . ARG A 1 93 ? -38.397 2.070 2.003 1.00 62.22 73 ARG A O 1
ATOM 601 N N . THR A 1 94 ? -37.280 3.949 2.507 1.00 65.24 74 THR A N 1
ATOM 602 C CA . THR A 1 94 ? -38.070 4.717 1.543 1.00 62.89 74 THR A CA 1
ATOM 603 C C . THR A 1 94 ? -37.747 4.313 0.101 1.00 60.79 74 THR A C 1
ATOM 604 O O . THR A 1 94 ? -38.661 4.141 -0.721 1.00 56.82 74 THR A O 1
ATOM 608 N N . ARG A 1 95 ? -36.460 4.141 -0.226 1.00 62.11 75 ARG A N 1
ATOM 609 C CA . ARG A 1 95 ? -36.106 3.654 -1.555 1.00 54.57 75 ARG A CA 1
ATOM 610 C C . ARG A 1 95 ? -36.672 2.259 -1.777 1.00 49.61 75 ARG A C 1
ATOM 611 O O . ARG A 1 95 ? -37.117 1.929 -2.883 1.00 48.00 75 ARG A O 1
ATOM 619 N N . GLN A 1 96 ? -36.661 1.425 -0.735 1.00 50.71 76 GLN A N 1
ATOM 620 C CA . GLN A 1 96 ? -37.243 0.091 -0.842 1.00 50.49 76 GLN A CA 1
ATOM 621 C C . GLN A 1 96 ? -38.740 0.160 -1.106 1.00 49.14 76 GLN A C 1
ATOM 622 O O . GLN A 1 96 ? -39.275 -0.644 -1.877 1.00 45.26 76 GLN A O 1
ATOM 628 N N . GLU A 1 97 ? -39.439 1.094 -0.455 1.00 49.51 77 GLU A N 1
ATOM 629 C CA . GLU A 1 97 ? -40.867 1.259 -0.712 1.00 49.93 77 GLU A CA 1
ATOM 630 C C . GLU A 1 97 ? -41.114 1.691 -2.149 1.00 38.28 77 GLU A C 1
ATOM 631 O O . GLU A 1 97 ? -42.059 1.223 -2.793 1.00 39.27 77 GLU A O 1
ATOM 637 N N . GLN A 1 98 ? -40.279 2.592 -2.668 1.00 38.48 78 GLN A N 1
ATOM 638 C CA . GLN A 1 98 ? -40.435 2.998 -4.062 1.00 42.96 78 GLN A CA 1
ATOM 639 C C . GLN A 1 98 ? -40.187 1.827 -5.011 1.00 38.64 78 GLN A C 1
ATOM 640 O O . GLN A 1 98 ? -40.920 1.640 -5.990 1.00 31.79 78 GLN A O 1
ATOM 646 N N . ILE A 1 99 ? -39.168 1.017 -4.721 1.00 35.49 79 ILE A N 1
ATOM 647 C CA . ILE A 1 99 ? -38.876 -0.157 -5.539 1.00 36.22 79 ILE A CA 1
ATOM 648 C C . ILE A 1 99 ? -40.036 -1.148 -5.492 1.00 33.01 79 ILE A C 1
ATOM 649 O O . ILE A 1 99 ? -40.432 -1.711 -6.519 1.00 31.76 79 ILE A O 1
ATOM 654 N N . GLU A 1 100 ? -40.607 -1.366 -4.305 1.00 33.52 80 GLU A N 1
ATOM 655 C CA . GLU A 1 100 ? -41.748 -2.272 -4.177 1.00 34.41 80 GLU A CA 1
ATOM 656 C C . GLU A 1 100 ? -42.964 -1.753 -4.939 1.00 31.84 80 GLU A C 1
ATOM 657 O O . GLU A 1 100 ? -43.674 -2.524 -5.597 1.00 28.81 80 GLU A O 1
ATOM 663 N N . LYS A 1 101 ? -43.225 -0.446 -4.856 1.00 31.43 81 LYS A N 1
ATOM 664 C CA . LYS A 1 101 ? -44.365 0.133 -5.560 1.00 33.76 81 LYS A CA 1
ATOM 665 C C . LYS A 1 101 ? -44.199 0.022 -7.074 1.00 28.51 81 LYS A C 1
ATOM 666 O O . LYS A 1 101 ? -45.147 -0.337 -7.784 1.00 30.39 81 LYS A O 1
ATOM 672 N N . ASN A 1 102 ? -43.007 0.328 -7.590 1.00 30.55 82 ASN A N 1
ATOM 673 C CA . ASN A 1 102 ? -42.789 0.210 -9.031 1.00 29.04 82 ASN A CA 1
ATOM 674 C C . ASN A 1 102 ? -42.860 -1.242 -9.482 1.00 23.44 82 ASN A C 1
ATOM 675 O O . ASN A 1 102 ? -43.369 -1.538 -10.572 1.00 22.91 82 ASN A O 1
ATOM 680 N N . THR A 1 103 ? -42.350 -2.163 -8.660 1.00 26.82 83 THR A N 1
ATOM 681 C CA . THR A 1 103 ? -42.475 -3.581 -8.971 1.00 27.53 83 THR A CA 1
ATOM 682 C C . THR A 1 103 ? -43.935 -3.992 -9.038 1.00 23.77 83 THR A C 1
ATOM 683 O O . THR A 1 103 ? -44.325 -4.762 -9.916 1.00 25.04 83 THR A O 1
ATOM 687 N N . ALA A 1 104 ? -44.759 -3.483 -8.115 1.00 28.13 84 ALA A N 1
ATOM 688 C CA . ALA A 1 104 ? -46.188 -3.790 -8.132 1.00 26.05 84 ALA A CA 1
ATOM 689 C C . ALA A 1 104 ? -46.868 -3.224 -9.374 1.00 26.14 84 ALA A C 1
ATOM 690 O O . ALA A 1 104 ? -47.754 -3.868 -9.947 1.00 25.81 84 ALA A O 1
ATOM 692 N N . ILE A 1 105 ? -46.481 -2.017 -9.800 1.00 25.19 85 ILE A N 1
ATOM 693 C CA . ILE A 1 105 ? -47.037 -1.459 -11.037 1.00 26.59 85 ILE A CA 1
ATOM 694 C C . ILE A 1 105 ? -46.718 -2.372 -12.220 1.00 22.61 85 ILE A C 1
ATOM 695 O O . ILE A 1 105 ? -47.593 -2.713 -13.037 1.00 20.78 85 ILE A O 1
ATOM 700 N N . ILE A 1 106 ? -45.456 -2.804 -12.311 1.00 25.37 86 ILE A N 1
ATOM 701 C CA . ILE A 1 106 ? -45.057 -3.696 -13.399 1.00 21.75 86 ILE A CA 1
ATOM 702 C C . ILE A 1 106 ? -45.807 -5.020 -13.318 1.00 20.49 86 ILE A C 1
ATOM 703 O O . ILE A 1 106 ? -46.263 -5.548 -14.340 1.00 22.18 86 ILE A O 1
ATOM 708 N N . GLU A 1 107 ? -45.923 -5.588 -12.108 1.00 23.62 87 GLU A N 1
ATOM 709 C CA . GLU A 1 107 ? -46.666 -6.835 -11.919 1.00 25.72 87 GLU A CA 1
ATOM 710 C C . GLU A 1 107 ? -48.109 -6.685 -12.362 1.00 25.28 87 GLU A C 1
ATOM 711 O O . GLU A 1 107 ? -48.685 -7.606 -12.951 1.00 27.28 87 GLU A O 1
ATOM 717 N N . GLY A 1 108 ? -48.722 -5.542 -12.053 1.00 25.76 88 GLY A N 1
ATOM 718 C CA . GLY A 1 108 ? -50.081 -5.305 -12.497 1.00 23.99 88 GLY A CA 1
ATOM 719 C C . GLY A 1 108 ? -50.195 -5.329 -14.004 1.00 26.61 88 GLY A C 1
ATOM 720 O O . GLY A 1 108 ? -51.151 -5.880 -14.552 1.00 32.93 88 GLY A O 1
ATOM 721 N N . VAL A 1 109 ? -49.216 -4.743 -14.698 1.00 25.66 89 VAL A N 1
ATOM 722 C CA . VAL A 1 109 ? -49.288 -4.781 -16.161 1.00 23.22 89 VAL A CA 1
ATOM 723 C C . VAL A 1 109 ? -49.056 -6.201 -16.681 1.00 27.35 89 VAL A C 1
ATOM 724 O O . VAL A 1 109 ? -49.746 -6.661 -17.600 1.00 27.44 89 VAL A O 1
ATOM 728 N N . LEU A 1 110 ? -48.067 -6.907 -16.124 1.00 24.99 90 LEU A N 1
ATOM 729 C CA . LEU A 1 110 ? -47.754 -8.256 -16.595 1.00 24.45 90 LEU A CA 1
ATOM 730 C C . LEU A 1 110 ? -48.913 -9.228 -16.369 1.00 24.95 90 LEU A C 1
ATOM 731 O O . LEU A 1 110 ? -49.196 -10.074 -17.225 1.00 25.67 90 LEU A O 1
ATOM 736 N N . SER A 1 111 ? -49.583 -9.139 -15.215 1.00 22.91 91 SER A N 1
ATOM 737 C CA . SER A 1 111 ? -50.607 -10.123 -14.870 1.00 31.55 91 SER A CA 1
ATOM 738 C C . SER A 1 111 ? -51.789 -10.104 -15.830 1.00 30.95 91 SER A C 1
ATOM 739 O O . SER A 1 111 ? -52.493 -11.113 -15.951 1.00 33.11 91 SER A O 1
ATOM 742 N N . ARG A 1 112 ? -52.007 -8.996 -16.526 1.00 30.82 92 ARG A N 1
ATOM 743 C CA . ARG A 1 112 ? -53.033 -8.903 -17.550 1.00 29.41 92 ARG A CA 1
ATOM 744 C C . ARG A 1 112 ? -52.544 -9.396 -18.908 1.00 31.32 92 ARG A C 1
ATOM 745 O O . ARG A 1 112 ? -53.253 -9.240 -19.909 1.00 29.44 92 ARG A O 1
ATOM 753 N N . GLY A 1 113 ? -51.360 -10.007 -18.958 1.00 30.15 93 GLY A N 1
ATOM 754 C CA . GLY A 1 113 ? -50.868 -10.604 -20.183 1.00 28.93 93 GLY A CA 1
ATOM 755 C C . GLY A 1 113 ? -50.194 -9.663 -21.152 1.00 28.41 93 GLY A C 1
ATOM 756 O O . GLY A 1 113 ? -49.996 -10.033 -22.312 1.00 27.84 93 GLY A O 1
ATOM 757 N N . LEU A 1 114 ? -49.804 -8.468 -20.711 1.00 25.97 94 LEU A N 1
ATOM 758 C CA . LEU A 1 114 ? -49.124 -7.515 -21.578 1.00 25.10 94 LEU A CA 1
ATOM 759 C C . LEU A 1 114 ? -47.613 -7.659 -21.418 1.00 27.36 94 LEU A C 1
ATOM 760 O O . LEU A 1 114 ? -47.097 -7.719 -20.295 1.00 24.18 94 LEU A O 1
ATOM 765 N N . ASP A 1 115 ? -46.908 -7.717 -22.545 1.00 24.81 95 ASP A N 1
ATOM 766 C CA . ASP A 1 115 ? -45.454 -7.732 -22.527 1.00 23.24 95 ASP A CA 1
ATOM 767 C C . ASP A 1 115 ? -44.916 -6.340 -22.212 1.00 22.50 95 ASP A C 1
ATOM 768 O O . ASP A 1 115 ? -45.408 -5.334 -22.733 1.00 21.12 95 ASP A O 1
ATOM 773 N N . CYS A 1 116 ? -43.891 -6.286 -21.359 1.00 23.07 96 CYS A N 1
ATOM 774 C CA . CYS A 1 116 ? -43.311 -5.023 -20.922 1.00 22.24 96 CYS A CA 1
ATOM 775 C C . CYS A 1 116 ? -41.799 -5.051 -21.023 1.00 20.60 96 CYS A C 1
ATOM 776 O O . CYS A 1 116 ? -41.157 -6.089 -20.835 1.00 22.33 96 CYS A O 1
ATOM 779 N N . ALA A 1 117 ? -41.238 -3.878 -21.271 1.00 20.09 97 ALA A N 1
ATOM 780 C CA . ALA A 1 117 ? -39.801 -3.687 -21.286 1.00 18.46 97 ALA A CA 1
ATOM 781 C C . ALA A 1 117 ? -39.467 -2.559 -20.328 1.00 21.05 97 ALA A C 1
ATOM 782 O O . ALA A 1 117 ? -40.167 -1.543 -20.280 1.00 22.08 97 ALA A O 1
ATOM 784 N N . PHE A 1 118 ? -38.414 -2.758 -19.553 1.00 18.83 98 PHE A N 1
ATOM 785 C CA . PHE A 1 118 ? -37.868 -1.743 -18.667 1.00 20.01 98 PHE A CA 1
ATOM 786 C C . PHE A 1 118 ? -36.588 -1.243 -19.331 1.00 18.27 98 PHE A C 1
ATOM 787 O O . PHE A 1 118 ? -35.607 -1.981 -19.431 1.00 17.52 98 PHE A O 1
ATOM 795 N N . ALA A 1 119 ? -36.601 -0.008 -19.812 1.00 17.88 99 ALA A N 1
ATOM 796 C CA . ALA A 1 119 ? -35.447 0.534 -20.509 1.00 18.01 99 ALA A CA 1
ATOM 797 C C . ALA A 1 119 ? -34.593 1.303 -19.516 1.00 20.77 99 ALA A C 1
ATOM 798 O O . ALA A 1 119 ? -35.108 2.133 -18.764 1.00 21.98 99 ALA A O 1
ATOM 800 N N . THR A 1 120 ? -33.292 1.021 -19.509 1.00 20.79 100 THR A N 1
ATOM 801 C CA . THR A 1 120 ? -32.369 1.699 -18.611 1.00 26.10 100 THR A CA 1
ATOM 802 C C . THR A 1 120 ? -31.147 2.165 -19.389 1.00 21.94 100 THR A C 1
ATOM 803 O O . THR A 1 120 ? -30.680 1.473 -20.300 1.00 22.51 100 THR A O 1
ATOM 807 N N . LEU A 1 121 ? -30.644 3.345 -19.034 1.00 21.66 101 LEU A N 1
ATOM 808 C CA . LEU A 1 121 ? -29.418 3.852 -19.635 1.00 23.60 101 LEU A CA 1
ATOM 809 C C . LEU A 1 121 ? -28.238 2.967 -19.252 1.00 23.32 101 LEU A C 1
ATOM 810 O O . LEU A 1 121 ? -28.184 2.409 -18.156 1.00 27.71 101 LEU A O 1
ATOM 815 N N . GLY A 1 122 ? -27.269 2.874 -20.154 1.00 19.16 102 GLY A N 1
ATOM 816 C CA . GLY A 1 122 ? -26.117 2.025 -19.917 1.00 21.44 102 GLY A CA 1
ATOM 817 C C . GLY A 1 122 ? -26.427 0.551 -20.144 1.00 21.85 102 GLY A C 1
ATOM 818 O O . GLY A 1 122 ? -27.210 0.175 -21.021 1.00 19.39 102 GLY A O 1
ATOM 819 N N . ASP A 1 123 ? -25.780 -0.294 -19.351 1.00 19.33 103 ASP A N 1
ATOM 820 C CA . ASP A 1 123 ? -26.046 -1.724 -19.345 1.00 21.95 103 ASP A CA 1
ATOM 821 C C . ASP A 1 123 ? -27.043 -2.056 -18.238 1.00 23.38 103 ASP A C 1
ATOM 822 O O . ASP A 1 123 ? -26.989 -1.484 -17.146 1.00 23.23 103 ASP A O 1
ATOM 827 N N . ALA A 1 124 ? -27.940 -3.003 -18.520 1.00 23.16 104 ALA A N 1
ATOM 828 C CA . ALA A 1 124 ? -29.037 -3.297 -17.603 1.00 23.76 104 ALA A CA 1
ATOM 829 C C . ALA A 1 124 ? -28.559 -3.881 -16.273 1.00 23.40 104 ALA A C 1
ATOM 830 O O . ALA A 1 124 ? -29.254 -3.744 -15.260 1.00 24.02 104 ALA A O 1
ATOM 832 N N . MET A 1 125 ? -27.395 -4.534 -16.247 1.00 23.55 105 MET A N 1
ATOM 833 C CA . MET A 1 125 ? -26.925 -5.244 -15.062 1.00 22.96 105 MET A CA 1
ATOM 834 C C . MET A 1 125 ? -25.788 -4.528 -14.336 1.00 23.29 105 MET A C 1
ATOM 835 O O . MET A 1 125 ? -25.212 -5.100 -13.402 1.00 21.90 105 MET A O 1
ATOM 840 N N . THR A 1 126 ? -25.466 -3.291 -14.721 1.00 23.42 106 THR A N 1
ATOM 841 C CA . THR A 1 126 ? -24.260 -2.595 -14.264 1.00 21.71 106 THR A CA 1
ATOM 842 C C . THR A 1 126 ? -24.657 -1.220 -13.731 1.00 25.66 106 THR A C 1
ATOM 843 O O . THR A 1 126 ? -24.946 -0.311 -14.515 1.00 21.63 106 THR A O 1
ATOM 847 N N . TYR A 1 127 ? -24.666 -1.075 -12.403 1.00 25.61 107 TYR A N 1
ATOM 848 C CA . TYR A 1 127 ? -25.026 0.171 -11.719 1.00 27.59 107 TYR A CA 1
ATOM 849 C C . TYR A 1 127 ? -26.364 0.729 -12.213 1.00 27.67 107 TYR A C 1
ATOM 850 O O . TYR A 1 127 ? -26.480 1.880 -12.636 1.00 23.15 107 TYR A O 1
ATOM 859 N N . SER A 1 128 ? -27.392 -0.108 -12.130 1.00 27.18 108 SER A N 1
ATOM 860 C CA . SER A 1 128 ? -28.712 0.240 -12.621 1.00 26.05 108 SER A CA 1
ATOM 861 C C . SER A 1 128 ? -29.749 0.084 -11.518 1.00 30.36 108 SER A C 1
ATOM 862 O O . SER A 1 128 ? -29.569 -0.710 -10.588 1.00 26.35 108 SER A O 1
ATOM 865 N N . THR A 1 129 ? -30.836 0.859 -11.617 1.00 26.53 109 THR A N 1
ATOM 866 C CA . THR A 1 129 ? -31.995 0.600 -10.769 1.00 29.59 109 THR A CA 1
ATOM 867 C C . THR A 1 129 ? -32.798 -0.596 -11.258 1.00 27.22 109 THR A C 1
ATOM 868 O O . THR A 1 129 ? -33.651 -1.100 -10.519 1.00 28.35 109 THR A O 1
ATOM 872 N N . PHE A 1 130 ? -32.536 -1.066 -12.478 1.00 26.12 110 PHE A N 1
ATOM 873 C CA . PHE A 1 130 ? -33.272 -2.206 -13.008 1.00 27.64 110 PHE A CA 1
ATOM 874 C C . PHE A 1 130 ? -33.044 -3.458 -12.173 1.00 24.21 110 PHE A C 1
ATOM 875 O O . PHE A 1 130 ? -33.959 -4.276 -12.024 1.00 20.53 110 PHE A O 1
ATOM 883 N N . GLY A 1 131 ? -31.834 -3.622 -11.633 1.00 20.60 111 GLY A N 1
ATOM 884 C CA . GLY A 1 131 ? -31.500 -4.847 -10.922 1.00 22.25 111 GLY A CA 1
ATOM 885 C C . GLY A 1 131 ? -32.362 -5.087 -9.699 1.00 22.55 111 GLY A C 1
ATOM 886 O O . GLY A 1 131 ? -32.761 -6.222 -9.428 1.00 23.68 111 GLY A O 1
ATOM 887 N N . TYR A 1 132 ? -32.660 -4.026 -8.944 1.00 20.43 112 TYR A N 1
ATOM 888 C CA . TYR A 1 132 ? -33.549 -4.167 -7.793 1.00 25.26 112 TYR A CA 1
ATOM 889 C C . TYR A 1 132 ? -34.944 -4.602 -8.227 1.00 24.29 112 TYR A C 1
ATOM 890 O O . TYR A 1 132 ? -35.564 -5.467 -7.591 1.00 25.74 112 TYR A O 1
ATOM 899 N N . ILE A 1 133 ? -35.444 -4.020 -9.323 1.00 22.56 113 ILE A N 1
ATOM 900 C CA . ILE A 1 133 ? -36.756 -4.389 -9.846 1.00 23.40 113 ILE A CA 1
ATOM 901 C C . ILE A 1 133 ? -36.773 -5.855 -10.264 1.00 21.73 113 ILE A C 1
ATOM 902 O O . ILE A 1 133 ? -37.678 -6.610 -9.898 1.00 24.18 113 ILE A O 1
ATOM 907 N N . LEU A 1 134 ? -35.776 -6.277 -11.045 1.00 21.87 114 LEU A N 1
ATOM 908 C CA . LEU A 1 134 ? -35.728 -7.658 -11.522 1.00 21.78 114 LEU A CA 1
ATOM 909 C C . LEU A 1 134 ? -35.587 -8.637 -10.368 1.00 23.14 114 LEU A C 1
ATOM 910 O O . LEU A 1 134 ? -36.244 -9.684 -10.346 1.00 22.37 114 LEU A O 1
ATOM 915 N N . SER A 1 135 ? -34.738 -8.307 -9.397 1.00 23.36 115 SER A N 1
ATOM 916 C CA . SER A 1 135 ? -34.573 -9.149 -8.223 1.00 26.42 115 SER A CA 1
ATOM 917 C C . SER A 1 135 ? -35.901 -9.340 -7.506 1.00 25.10 115 SER A C 1
ATOM 918 O O . SER A 1 135 ? -36.306 -10.473 -7.218 1.00 24.69 115 SER A O 1
ATOM 921 N N . LEU A 1 136 ? -36.604 -8.239 -7.222 1.00 25.84 116 LEU A N 1
ATOM 922 C CA . LEU A 1 136 ? -37.873 -8.347 -6.506 1.00 27.43 116 LEU A CA 1
ATOM 923 C C . LEU A 1 136 ? -38.919 -9.092 -7.328 1.00 27.42 116 LEU A C 1
ATOM 924 O O . LEU A 1 136 ? -39.687 -9.899 -6.782 1.00 29.56 116 LEU A O 1
ATOM 929 N N . LEU A 1 137 ? -38.964 -8.841 -8.641 1.00 24.23 117 LEU A N 1
ATOM 930 C CA . LEU A 1 137 ? -39.928 -9.524 -9.499 1.00 22.72 117 LEU A CA 1
ATOM 931 C C . LEU A 1 137 ? -39.705 -11.027 -9.493 1.00 24.55 117 LEU A C 1
ATOM 932 O O . LEU A 1 137 ? -40.651 -11.807 -9.333 1.00 26.82 117 LEU A O 1
ATOM 937 N N . LEU A 1 138 ? -38.449 -11.452 -9.649 1.00 25.54 118 LEU A N 1
ATOM 938 C CA . LEU A 1 138 ? -38.157 -12.881 -9.703 1.00 26.42 118 LEU A CA 1
ATOM 939 C C . LEU A 1 138 ? -38.364 -13.541 -8.348 1.00 27.23 118 LEU A C 1
ATOM 940 O O . LEU A 1 138 ? -38.842 -14.678 -8.274 1.00 28.83 118 LEU A O 1
ATOM 945 N N . SER A 1 139 ? -38.034 -12.838 -7.265 1.00 26.84 119 SER A N 1
ATOM 946 C CA . SER A 1 139 ? -38.303 -13.373 -5.938 1.00 27.06 119 SER A CA 1
ATOM 947 C C . SER A 1 139 ? -39.798 -13.575 -5.720 1.00 29.49 119 SER A C 1
ATOM 948 O O . SER A 1 139 ? -40.225 -14.615 -5.205 1.00 29.94 119 SER A O 1
ATOM 951 N N . ARG A 1 140 ? -40.614 -12.595 -6.118 1.00 30.43 120 ARG A N 1
ATOM 952 C CA . ARG A 1 140 ? -42.054 -12.703 -5.912 1.00 28.37 120 ARG A CA 1
ATOM 953 C C . ARG A 1 140 ? -42.720 -13.659 -6.894 1.00 30.62 120 ARG A C 1
ATOM 954 O O . ARG A 1 140 ? -43.724 -14.290 -6.545 1.00 30.65 120 ARG A O 1
ATOM 962 N N . ASN A 1 141 ? -42.171 -13.810 -8.101 1.00 30.13 121 ASN A N 1
ATOM 963 C CA . ASN A 1 141 ? -42.773 -14.628 -9.159 1.00 26.07 121 ASN A CA 1
ATOM 964 C C . ASN A 1 141 ? -41.703 -15.539 -9.739 1.00 28.50 121 ASN A C 1
ATOM 965 O O . ASN A 1 141 ? -41.124 -15.242 -10.793 1.00 30.23 121 ASN A O 1
ATOM 970 N N . PRO A 1 142 ? -41.429 -16.671 -9.086 1.00 34.04 122 PRO A N 1
ATOM 971 C CA . PRO A 1 142 ? -40.297 -17.518 -9.514 1.00 39.34 122 PRO A CA 1
ATOM 972 C C . PRO A 1 142 ? -40.392 -18.025 -10.945 1.00 38.43 122 PRO A C 1
ATOM 973 O O . PRO A 1 142 ? -39.354 -18.198 -11.597 1.00 37.91 122 PRO A O 1
ATOM 977 N N . GLY A 1 143 ? -41.592 -18.262 -11.461 1.00 35.69 123 GLY A N 1
ATOM 978 C CA . GLY A 1 143 ? -41.720 -18.767 -12.811 1.00 34.05 123 GLY A CA 1
ATOM 979 C C . GLY A 1 143 ? -41.834 -17.704 -13.880 1.00 36.92 123 GLY A C 1
ATOM 980 O O . GLY A 1 143 ? -42.126 -18.034 -15.035 1.00 34.61 123 GLY A O 1
ATOM 981 N N . LEU A 1 144 ? -41.597 -16.440 -13.539 1.00 33.56 124 LEU A N 1
ATOM 982 C CA . LEU A 1 144 ? -41.832 -15.353 -14.479 1.00 33.79 124 LEU A CA 1
ATOM 983 C C . LEU A 1 144 ? -40.876 -15.441 -15.665 1.00 30.21 124 LEU A C 1
ATOM 984 O O . LEU A 1 144 ? -39.679 -15.696 -15.505 1.00 30.65 124 LEU A O 1
ATOM 989 N N . HIS A 1 145 ? -41.412 -15.237 -16.864 1.00 23.58 125 HIS A N 1
ATOM 990 C CA . HIS A 1 145 ? -40.594 -15.165 -18.071 1.00 33.12 125 HIS A CA 1
ATOM 991 C C . HIS A 1 145 ? -39.927 -13.794 -18.129 1.00 33.44 125 HIS A C 1
ATOM 992 O O . HIS A 1 145 ? -40.598 -12.778 -18.337 1.00 31.49 125 HIS A O 1
ATOM 999 N N . ALA A 1 146 ? -38.608 -13.761 -17.927 1.00 28.88 126 ALA A N 1
ATOM 1000 C CA . ALA A 1 146 ? -37.843 -12.521 -17.922 1.00 27.60 126 ALA A CA 1
ATOM 1001 C C . ALA A 1 146 ? -36.564 -12.713 -18.727 1.00 27.95 126 ALA A C 1
ATOM 1002 O O . ALA A 1 146 ? -35.884 -13.734 -18.591 1.00 27.80 126 ALA A O 1
ATOM 1004 N N . GLU A 1 147 ? -36.245 -11.731 -19.571 1.00 23.82 127 GLU A N 1
ATOM 1005 C CA . GLU A 1 147 ? -35.023 -11.727 -20.363 1.00 24.29 127 GLU A CA 1
ATOM 1006 C C . GLU A 1 147 ? -34.362 -10.360 -20.273 1.00 24.03 127 GLU A C 1
ATOM 1007 O O . GLU A 1 147 ? -35.043 -9.329 -20.286 1.00 20.16 127 GLU A O 1
ATOM 1013 N N . VAL A 1 148 ? -33.034 -10.356 -20.168 1.00 19.86 128 VAL A N 1
ATOM 1014 C CA . VAL A 1 148 ? -32.245 -9.140 -20.016 1.00 19.41 128 VAL A CA 1
ATOM 1015 C C . VAL A 1 148 ? -31.402 -8.917 -21.268 1.00 20.67 128 VAL A C 1
ATOM 1016 O O . VAL A 1 148 ? -30.732 -9.837 -21.750 1.00 19.51 128 VAL A O 1
ATOM 1020 N N . VAL A 1 149 ? -31.434 -7.696 -21.790 1.00 21.43 129 VAL A N 1
ATOM 1021 C CA . VAL A 1 149 ? -30.682 -7.301 -22.977 1.00 18.66 129 VAL A CA 1
ATOM 1022 C C . VAL A 1 149 ? -29.519 -6.417 -22.537 1.00 21.68 129 VAL A C 1
ATOM 1023 O O . VAL A 1 149 ? -29.750 -5.322 -22.006 1.00 19.89 129 VAL A O 1
ATOM 1027 N N . PRO A 1 150 ? -28.268 -6.825 -22.755 1.00 19.54 130 PRO A N 1
ATOM 1028 C CA . PRO A 1 150 ? -27.137 -5.983 -22.352 1.00 19.95 130 PRO A CA 1
ATOM 1029 C C . PRO A 1 150 ? -26.989 -4.764 -23.252 1.00 20.02 130 PRO A C 1
ATOM 1030 O O . PRO A 1 150 ? -27.451 -4.731 -24.392 1.00 20.69 130 PRO A O 1
ATOM 1034 N N . GLY A 1 151 ? -26.326 -3.741 -22.707 1.00 18.76 131 GLY A N 1
ATOM 1035 C CA . GLY A 1 151 ? -26.114 -2.505 -23.420 1.00 18.00 131 GLY A CA 1
ATOM 1036 C C . GLY A 1 151 ? -24.663 -2.061 -23.340 1.00 21.40 131 GLY A C 1
ATOM 1037 O O . GLY A 1 151 ? -23.853 -2.617 -22.592 1.00 18.69 131 GLY A O 1
ATOM 1038 N N . VAL A 1 152 ? -24.354 -1.042 -24.143 1.00 22.11 132 VAL A N 1
ATOM 1039 C CA . VAL A 1 152 ? -23.035 -0.423 -24.141 1.00 18.01 132 VAL A CA 1
ATOM 1040 C C . VAL A 1 152 ? -22.873 0.418 -22.881 1.00 21.60 132 VAL A C 1
ATOM 1041 O O . VAL A 1 152 ? -23.794 1.146 -22.477 1.00 20.16 132 VAL A O 1
ATOM 1045 N N . THR A 1 153 ? -21.709 0.309 -22.241 1.00 18.48 133 THR A N 1
ATOM 1046 C CA . THR A 1 153 ? -21.454 1.041 -21.008 1.00 20.07 133 THR A CA 1
ATOM 1047 C C . THR A 1 153 ? -20.923 2.437 -21.304 1.00 20.45 133 THR A C 1
ATOM 1048 O O . THR A 1 153 ? -20.439 2.733 -22.400 1.00 18.44 133 THR A O 1
ATOM 1052 N N . SER A 1 154 ? -21.011 3.297 -20.287 1.00 18.76 134 SER A N 1
ATOM 1053 C CA . SER A 1 154 ? -20.521 4.664 -20.417 1.00 23.37 134 SER A CA 1
ATOM 1054 C C . SER A 1 154 ? -18.995 4.714 -20.489 1.00 19.21 134 SER A C 1
ATOM 1055 O O . SER A 1 154 ? -18.435 5.552 -21.203 1.00 18.63 134 SER A O 1
ATOM 1058 N N . PHE A 1 155 ? -18.292 3.840 -19.766 1.00 19.52 135 PHE A N 1
ATOM 1059 C CA . PHE A 1 155 ? -16.835 3.940 -19.804 1.00 19.71 135 PHE A CA 1
ATOM 1060 C C . PHE A 1 155 ? -16.268 3.413 -21.119 1.00 19.75 135 PHE A C 1
ATOM 1061 O O . PHE A 1 155 ? -15.314 3.990 -21.661 1.00 18.81 135 PHE A O 1
ATOM 1069 N N . CYS A 1 156 ? -16.854 2.346 -21.672 1.00 19.33 136 CYS A N 1
ATOM 1070 C CA . CYS A 1 156 ? -16.462 1.920 -23.015 1.00 18.81 136 CYS A CA 1
ATOM 1071 C C . CYS A 1 156 ? -16.750 3.008 -24.040 1.00 19.48 136 CYS A C 1
ATOM 1072 O O . CYS A 1 156 ? -15.968 3.218 -24.977 1.00 21.70 136 CYS A O 1
ATOM 1075 N N . THR A 1 157 ? -17.881 3.704 -23.886 1.00 18.43 137 THR A N 1
ATOM 1076 C CA . THR A 1 157 ? -18.206 4.798 -24.791 1.00 17.95 137 THR A CA 1
ATOM 1077 C C . THR A 1 157 ? -17.204 5.937 -24.654 1.00 19.54 137 THR A C 1
ATOM 1078 O O . THR A 1 157 ? -16.809 6.544 -25.653 1.00 20.12 137 THR A O 1
ATOM 1082 N N . LEU A 1 158 ? -16.803 6.260 -23.423 1.00 18.52 138 LEU A N 1
ATOM 1083 C CA . LEU A 1 158 ? -15.810 7.310 -23.218 1.00 20.00 138 LEU A CA 1
ATOM 1084 C C . LEU A 1 158 ? -14.489 6.944 -23.882 1.00 19.06 138 LEU A C 1
ATOM 1085 O O . LEU A 1 158 ? -13.848 7.785 -24.522 1.00 17.51 138 LEU A O 1
ATOM 1090 N N . ALA A 1 159 ? -14.082 5.680 -23.761 1.00 19.00 139 ALA A N 1
ATOM 1091 C CA . ALA A 1 159 ? -12.879 5.217 -24.447 1.00 17.17 139 ALA A CA 1
ATOM 1092 C C . ALA A 1 159 ? -13.017 5.360 -25.959 1.00 20.29 139 ALA A C 1
ATOM 1093 O O . ALA A 1 159 ? -12.102 5.841 -26.634 1.00 20.00 139 ALA A O 1
ATOM 1095 N N . ALA A 1 160 ? -14.171 4.962 -26.506 1.00 17.96 140 ALA A N 1
ATOM 1096 C CA . ALA A 1 160 ? -14.393 5.052 -27.949 1.00 17.86 140 ALA A CA 1
ATOM 1097 C C . ALA A 1 160 ? -14.348 6.495 -28.437 1.00 22.13 140 ALA A C 1
ATOM 1098 O O . ALA A 1 160 ? -13.678 6.811 -29.427 1.00 21.00 140 ALA A O 1
ATOM 1100 N N . ARG A 1 161 ? -15.081 7.381 -27.763 1.00 21.57 141 ARG A N 1
ATOM 1101 C CA . ARG A 1 161 ? -15.180 8.764 -28.209 1.00 26.69 141 ARG A CA 1
ATOM 1102 C C . ARG A 1 161 ? -13.856 9.501 -28.047 1.00 23.65 141 ARG A C 1
ATOM 1103 O O . ARG A 1 161 ? -13.522 10.351 -28.880 1.00 25.82 141 ARG A O 1
ATOM 1111 N N . SER A 1 162 ? -13.080 9.188 -27.003 1.00 21.01 142 SER A N 1
ATOM 1112 C CA . SER A 1 162 ? -11.776 9.821 -26.829 1.00 22.29 142 SER A CA 1
ATOM 1113 C C . SER A 1 162 ? -10.683 9.153 -27.646 1.00 24.69 142 SER A C 1
ATOM 1114 O O . SER A 1 162 ? -9.567 9.683 -27.704 1.00 28.88 142 SER A O 1
ATOM 1117 N N . ARG A 1 163 ? -10.981 8.010 -28.265 1.00 25.66 143 ARG A N 1
ATOM 1118 C CA . ARG A 1 163 ? -10.002 7.219 -29.009 1.00 23.34 143 ARG A CA 1
ATOM 1119 C C . ARG A 1 163 ? -8.812 6.843 -28.128 1.00 25.02 143 ARG A C 1
ATOM 1120 O O . ARG A 1 163 ? -7.672 6.757 -28.586 1.00 29.70 143 ARG A O 1
ATOM 1128 N N . GLN A 1 164 ? -9.090 6.594 -26.851 1.00 26.32 144 GLN A N 1
ATOM 1129 C CA . GLN A 1 164 ? -8.097 6.132 -25.890 1.00 26.05 144 GLN A CA 1
ATOM 1130 C C . GLN A 1 164 ? -8.462 4.730 -25.431 1.00 26.84 144 GLN A C 1
ATOM 1131 O O . GLN A 1 164 ? -9.587 4.499 -24.973 1.00 25.35 144 GLN A O 1
ATOM 1137 N N . ILE A 1 165 ? -7.500 3.808 -25.533 1.00 22.22 145 ILE A N 1
ATOM 1138 C CA . ILE A 1 165 ? -7.699 2.444 -25.064 1.00 23.93 145 ILE A CA 1
ATOM 1139 C C . ILE A 1 165 ? -8.084 2.467 -23.592 1.00 26.06 145 ILE A C 1
ATOM 1140 O O . ILE A 1 165 ? -7.453 3.152 -22.776 1.00 23.15 145 ILE A O 1
ATOM 1145 N N . LEU A 1 166 ? -9.147 1.738 -23.248 1.00 21.65 146 LEU A N 1
ATOM 1146 C CA . LEU A 1 166 ? -9.522 1.618 -21.843 1.00 22.49 146 LEU A CA 1
ATOM 1147 C C . LEU A 1 166 ? -8.520 0.756 -21.091 1.00 22.93 146 LEU A C 1
ATOM 1148 O O . LEU A 1 166 ? -7.968 1.171 -20.063 1.00 22.55 146 LEU A O 1
ATOM 1153 N N . VAL A 1 167 ? -8.250 -0.438 -21.614 1.00 21.81 147 VAL A N 1
ATOM 1154 C CA . VAL A 1 167 ? -7.409 -1.416 -20.942 1.00 24.14 147 VAL A CA 1
ATOM 1155 C C . VAL A 1 167 ? -6.996 -2.448 -21.983 1.00 25.39 147 VAL A C 1
ATOM 1156 O O . VAL A 1 167 ? -7.755 -2.754 -22.906 1.00 20.66 147 VAL A O 1
ATOM 1160 N N . GLU A 1 168 ? -5.772 -2.962 -21.858 1.00 27.42 148 GLU A N 1
ATOM 1161 C CA . GLU A 1 168 ? -5.286 -3.934 -22.829 1.00 26.76 148 GLU A CA 1
ATOM 1162 C C . GLU A 1 168 ? -4.322 -4.897 -22.149 1.00 25.88 148 GLU A C 1
ATOM 1163 O O . GLU A 1 168 ? -3.837 -4.645 -21.043 1.00 26.51 148 GLU A O 1
ATOM 1169 N N . ASN A 1 169 ? -4.064 -6.016 -22.835 1.00 28.92 149 ASN A N 1
ATOM 1170 C CA . ASN A 1 169 ? -3.136 -7.098 -22.424 1.00 31.41 149 ASN A CA 1
ATOM 1171 C C . ASN A 1 169 ? -3.457 -7.528 -20.989 1.00 29.19 149 ASN A C 1
ATOM 1172 O O . ASN A 1 169 ? -4.624 -7.819 -20.697 1.00 27.92 149 ASN A O 1
ATOM 1177 N N . GLY A 1 170 ? -2.473 -7.605 -20.089 1.00 28.48 150 GLY A N 1
ATOM 1178 C CA . GLY A 1 170 ? -2.656 -8.023 -18.715 1.00 26.09 150 GLY A CA 1
ATOM 1179 C C . GLY A 1 170 ? -2.900 -6.904 -17.721 1.00 25.83 150 GLY A C 1
ATOM 1180 O O . GLY A 1 170 ? -2.721 -7.100 -16.515 1.00 29.82 150 GLY A O 1
ATOM 1181 N N . GLU A 1 171 ? -3.266 -5.720 -18.204 1.00 27.23 151 GLU A N 1
ATOM 1182 C CA . GLU A 1 171 ? -3.685 -4.647 -17.311 1.00 25.07 151 GLU A CA 1
ATOM 1183 C C . GLU A 1 171 ? -5.051 -4.976 -16.719 1.00 26.10 151 GLU A C 1
ATOM 1184 O O . GLU A 1 171 ? -5.913 -5.541 -17.393 1.00 24.75 151 GLU A O 1
ATOM 1190 N N . ARG A 1 172 ? -5.254 -4.614 -15.460 1.00 26.68 152 ARG A N 1
ATOM 1191 C CA . ARG A 1 172 ? -6.526 -4.847 -14.794 1.00 23.10 152 ARG A CA 1
ATOM 1192 C C . ARG A 1 172 ? -7.403 -3.601 -14.864 1.00 23.72 152 ARG A C 1
ATOM 1193 O O . ARG A 1 172 ? -6.910 -2.469 -14.865 1.00 23.77 152 ARG A O 1
ATOM 1201 N N . LEU A 1 173 ? -8.713 -3.828 -14.920 1.00 22.27 153 LEU A N 1
ATOM 1202 C CA . LEU A 1 173 ? -9.711 -2.768 -14.925 1.00 21.45 153 LEU A CA 1
ATOM 1203 C C . LEU A 1 173 ? -10.458 -2.761 -13.595 1.00 21.44 153 LEU A C 1
ATOM 1204 O O . LEU A 1 173 ? -10.847 -3.814 -13.087 1.00 19.79 153 LEU A O 1
ATOM 1209 N N . ARG A 1 174 ? -10.614 -1.576 -13.017 1.00 21.01 154 ARG A N 1
ATOM 1210 C CA . ARG A 1 174 ? -11.387 -1.358 -11.804 1.00 24.26 154 ARG A CA 1
ATOM 1211 C C . ARG A 1 174 ? -12.426 -0.283 -12.072 1.00 25.39 154 ARG A C 1
ATOM 1212 O O . ARG A 1 174 ? -12.157 0.675 -12.799 1.00 21.76 154 ARG A O 1
ATOM 1220 N N . VAL A 1 175 ? -13.638 -0.485 -11.558 1.00 24.08 155 VAL A N 1
ATOM 1221 C CA . VAL A 1 175 ? -14.712 0.495 -11.665 1.00 23.10 155 VAL A CA 1
ATOM 1222 C C . VAL A 1 175 ? -15.207 0.813 -10.263 1.00 24.89 155 VAL A C 1
ATOM 1223 O O . VAL A 1 175 ? -15.544 -0.099 -9.499 1.00 28.05 155 VAL A O 1
ATOM 1227 N N . ILE A 1 176 ? -15.251 2.097 -9.930 1.00 26.13 156 ILE A N 1
ATOM 1228 C CA . ILE A 1 176 ? -15.652 2.582 -8.617 1.00 29.74 156 ILE A CA 1
ATOM 1229 C C . ILE A 1 176 ? -16.900 3.433 -8.816 1.00 31.04 156 ILE A C 1
ATOM 1230 O O . ILE A 1 176 ? -16.843 4.462 -9.495 1.00 29.88 156 ILE A O 1
ATOM 1235 N N . PRO A 1 177 ? -18.041 3.041 -8.260 1.00 33.57 157 PRO A N 1
ATOM 1236 C CA . PRO A 1 177 ? -19.322 3.639 -8.672 1.00 36.20 157 PRO A CA 1
ATOM 1237 C C . PRO A 1 177 ? -19.605 5.049 -8.189 1.00 46.24 157 PRO A C 1
ATOM 1238 O O . PRO A 1 177 ? -20.003 5.917 -8.969 1.00 50.15 157 PRO A O 1
ATOM 1242 N N . ALA A 1 178 ? -19.400 5.295 -6.904 1.00 51.90 158 ALA A N 1
ATOM 1243 C CA . ALA A 1 178 ? -19.819 6.547 -6.289 1.00 54.45 158 ALA A CA 1
ATOM 1244 C C . ALA A 1 178 ? -18.646 7.024 -5.454 1.00 63.07 158 ALA A C 1
ATOM 1245 O O . ALA A 1 178 ? -18.412 6.526 -4.349 1.00 67.43 158 ALA A O 1
ATOM 1247 N N . PHE A 1 179 ? -17.929 7.998 -5.987 1.00 67.24 159 PHE A N 1
ATOM 1248 C CA . PHE A 1 179 ? -16.808 8.570 -5.274 1.00 73.16 159 PHE A CA 1
ATOM 1249 C C . PHE A 1 179 ? -17.349 9.495 -4.192 1.00 75.41 159 PHE A C 1
ATOM 1250 O O . PHE A 1 179 ? -18.233 10.320 -4.449 1.00 74.90 159 PHE A O 1
ATOM 1258 N N . LYS A 1 180 ? -16.834 9.345 -2.991 1.00 76.80 160 LYS A N 1
ATOM 1259 C CA . LYS A 1 180 ? -17.219 10.203 -1.892 1.00 76.44 160 LYS A CA 1
ATOM 1260 C C . LYS A 1 180 ? -16.051 11.112 -1.545 1.00 75.72 160 LYS A C 1
ATOM 1261 O O . LYS A 1 180 ? -14.892 10.717 -1.706 1.00 76.14 160 LYS A O 1
ATOM 1267 N N . PRO A 1 181 ? -16.307 12.341 -1.097 1.00 76.69 161 PRO A N 1
ATOM 1268 C CA . PRO A 1 181 ? -15.178 13.231 -0.787 1.00 74.75 161 PRO A CA 1
ATOM 1269 C C . PRO A 1 181 ? -14.202 12.604 0.198 1.00 76.29 161 PRO A C 1
ATOM 1270 O O . PRO A 1 181 ? -12.988 12.818 0.084 1.00 79.22 161 PRO A O 1
ATOM 1274 N N . GLU A 1 182 ? -14.698 11.815 1.152 1.00 77.83 162 GLU A N 1
ATOM 1275 C CA . GLU A 1 182 ? -13.823 11.076 2.056 1.00 78.69 162 GLU A CA 1
ATOM 1276 C C . GLU A 1 182 ? -13.318 9.792 1.403 1.00 79.09 162 GLU A C 1
ATOM 1277 O O . GLU A 1 182 ? -13.384 8.716 2.006 1.00 79.88 162 GLU A O 1
ATOM 1283 N N . MET A 1 183 ? -12.816 9.890 0.171 1.00 74.95 163 MET A N 1
ATOM 1284 C CA . MET A 1 183 ? -12.191 8.750 -0.500 1.00 75.18 163 MET A CA 1
ATOM 1285 C C . MET A 1 183 ? -10.908 9.091 -1.234 1.00 70.08 163 MET A C 1
ATOM 1286 O O . MET A 1 183 ? -10.110 8.181 -1.477 1.00 69.19 163 MET A O 1
ATOM 1291 N N . ALA A 1 184 ? -10.682 10.354 -1.602 1.00 73.04 164 ALA A N 1
ATOM 1292 C CA . ALA A 1 184 ? -9.540 10.710 -2.438 1.00 69.07 164 ALA A CA 1
ATOM 1293 C C . ALA A 1 184 ? -8.224 10.285 -1.801 1.00 69.25 164 ALA A C 1
ATOM 1294 O O . ALA A 1 184 ? -7.365 9.694 -2.464 1.00 70.90 164 ALA A O 1
ATOM 1296 N N . ASP A 1 185 ? -8.061 10.542 -0.503 1.00 70.60 165 ASP A N 1
ATOM 1297 C CA . ASP A 1 185 ? -6.804 10.200 0.156 1.00 70.71 165 ASP A CA 1
ATOM 1298 C C . ASP A 1 185 ? -6.587 8.692 0.212 1.00 68.14 165 ASP A C 1
ATOM 1299 O O . ASP A 1 185 ? -5.445 8.229 0.120 1.00 68.31 165 ASP A O 1
ATOM 1304 N N . SER A 1 186 ? -7.662 7.914 0.344 1.00 65.50 166 SER A N 1
ATOM 1305 C CA . SER A 1 186 ? -7.551 6.465 0.444 1.00 66.85 166 SER A CA 1
ATOM 1306 C C . SER A 1 186 ? -7.481 5.783 -0.917 1.00 63.97 166 SER A C 1
ATOM 1307 O O . SER A 1 186 ? -7.145 4.595 -0.979 1.00 61.53 166 SER A O 1
ATOM 1310 N N . LEU A 1 187 ? -7.782 6.500 -1.997 1.00 64.13 167 LEU A N 1
ATOM 1311 C CA . LEU A 1 187 ? -7.840 5.888 -3.317 1.00 57.34 167 LEU A CA 1
ATOM 1312 C C . LEU A 1 187 ? -6.440 5.502 -3.778 1.00 55.49 167 LEU A C 1
ATOM 1313 O O . LEU A 1 187 ? -5.505 6.306 -3.698 1.00 55.21 167 LEU A O 1
ATOM 1318 N N . GLU A 1 188 ? -6.295 4.271 -4.260 1.00 53.68 168 GLU A N 1
ATOM 1319 C CA . GLU A 1 188 ? -5.031 3.773 -4.783 1.00 48.81 168 GLU A CA 1
ATOM 1320 C C . GLU A 1 188 ? -5.130 3.517 -6.283 1.00 45.02 168 GLU A C 1
ATOM 1321 O O . GLU A 1 188 ? -6.179 3.112 -6.794 1.00 40.81 168 GLU A O 1
ATOM 1327 N N . PHE A 1 189 ? -4.024 3.760 -6.990 1.00 40.68 169 PHE A N 1
ATOM 1328 C CA . PHE A 1 189 ? -3.912 3.488 -8.423 1.00 34.87 169 PHE A CA 1
ATOM 1329 C C . PHE A 1 189 ? -2.764 2.513 -8.655 1.00 36.83 169 PHE A C 1
ATOM 1330 O O . PHE A 1 189 ? -1.624 2.930 -8.918 1.00 35.33 169 PHE A O 1
ATOM 1338 N N . PRO A 1 190 ? -3.016 1.207 -8.565 1.00 34.50 170 PRO A N 1
ATOM 1339 C CA . PRO A 1 190 ? -1.930 0.244 -8.727 1.00 30.46 170 PRO A CA 1
ATOM 1340 C C . PRO A 1 190 ? -1.346 0.313 -10.116 1.00 35.09 170 PRO A C 1
ATOM 1341 O O . PRO A 1 190 ? -2.053 0.611 -11.102 1.00 32.56 170 PRO A O 1
ATOM 1345 N N . PRO A 1 191 ? -0.049 0.037 -10.259 1.00 32.04 171 PRO A N 1
ATOM 1346 C CA . PRO A 1 191 ? 0.587 0.088 -11.580 1.00 33.35 171 PRO A CA 1
ATOM 1347 C C . PRO A 1 191 ? -0.045 -0.881 -12.569 1.00 29.58 171 PRO A C 1
ATOM 1348 O O . PRO A 1 191 ? -0.497 -1.970 -12.209 1.00 29.83 171 PRO A O 1
ATOM 1352 N N . GLY A 1 192 ? -0.076 -0.461 -13.830 1.00 31.38 172 GLY A N 1
ATOM 1353 C CA . GLY A 1 192 ? -0.686 -1.262 -14.878 1.00 28.94 172 GLY A CA 1
ATOM 1354 C C . GLY A 1 192 ? -2.168 -1.491 -14.676 1.00 28.71 172 GLY A C 1
ATOM 1355 O O . GLY A 1 192 ? -2.662 -2.597 -14.931 1.00 23.49 172 GLY A O 1
ATOM 1356 N N . THR A 1 193 ? -2.894 -0.470 -14.224 1.00 26.75 173 THR A N 1
ATOM 1357 C CA . THR A 1 193 ? -4.339 -0.601 -14.066 1.00 26.55 173 THR A CA 1
ATOM 1358 C C . THR A 1 193 ? -5.043 0.609 -14.657 1.00 26.23 173 THR A C 1
ATOM 1359 O O . THR A 1 193 ? -4.465 1.688 -14.806 1.00 22.91 173 THR A O 1
ATOM 1363 N N . THR A 1 194 ? -6.312 0.410 -14.987 1.00 22.98 174 THR A N 1
ATOM 1364 C CA . THR A 1 194 ? -7.202 1.496 -15.366 1.00 22.17 174 THR A CA 1
ATOM 1365 C C . THR A 1 194 ? -8.341 1.537 -14.361 1.00 22.89 174 THR A C 1
ATOM 1366 O O . THR A 1 194 ? -8.947 0.503 -14.069 1.00 21.99 174 THR A O 1
ATOM 1370 N N . THR A 1 195 ? -8.599 2.719 -13.808 1.00 20.18 175 THR A N 1
ATOM 1371 C CA . THR A 1 195 ? -9.624 2.907 -12.789 1.00 22.92 175 THR A CA 1
ATOM 1372 C C . THR A 1 195 ? -10.672 3.874 -13.313 1.00 21.64 175 THR A C 1
ATOM 1373 O O . THR A 1 195 ? -10.361 5.030 -13.607 1.00 18.90 175 THR A O 1
ATOM 1377 N N . VAL A 1 196 ? -11.896 3.391 -13.443 1.00 21.85 176 VAL A N 1
ATOM 1378 C CA . VAL A 1 196 ? -13.037 4.194 -13.843 1.00 20.75 176 VAL A CA 1
ATOM 1379 C C . VAL A 1 196 ? -13.686 4.761 -12.587 1.00 24.34 176 VAL A C 1
ATOM 1380 O O . VAL A 1 196 ? -13.942 4.031 -11.622 1.00 23.67 176 VAL A O 1
ATOM 1384 N N . LEU A 1 197 ? -13.924 6.063 -12.588 1.00 23.31 177 LEU A N 1
ATOM 1385 C CA . LEU A 1 197 ? -14.677 6.748 -11.551 1.00 29.27 177 LEU A CA 1
ATOM 1386 C C . LEU A 1 197 ? -15.952 7.268 -12.202 1.00 25.08 177 LEU A C 1
ATOM 1387 O O . LEU A 1 197 ? -15.890 8.065 -13.150 1.00 28.76 177 LEU A O 1
ATOM 1392 N N . MET A 1 198 ? -17.097 6.787 -11.709 1.00 32.40 178 MET A N 1
ATOM 1393 C CA . MET A 1 198 ? -18.391 6.922 -12.375 1.00 36.85 178 MET A CA 1
ATOM 1394 C C . MET A 1 198 ? -19.095 8.244 -12.089 1.00 41.12 178 MET A C 1
ATOM 1395 O O . MET A 1 198 ? -19.664 8.843 -13.006 1.00 47.07 178 MET A O 1
ATOM 1400 N N . LYS A 1 199 ? -19.090 8.716 -10.845 1.00 43.24 179 LYS A N 1
ATOM 1401 C CA . LYS A 1 199 ? -19.837 9.918 -10.447 1.00 50.31 179 LYS A CA 1
ATOM 1402 C C . LYS A 1 199 ? -18.853 10.875 -9.782 1.00 53.47 179 LYS A C 1
ATOM 1403 O O . LYS A 1 199 ? -18.562 10.752 -8.587 1.00 57.63 179 LYS A O 1
ATOM 1409 N N . THR A 1 200 ? -18.338 11.801 -10.589 1.00 52.67 180 THR A N 1
ATOM 1410 C CA . THR A 1 200 ? -17.376 12.825 -10.203 1.00 59.77 180 THR A CA 1
ATOM 1411 C C . THR A 1 200 ? -18.035 14.190 -10.000 1.00 59.86 180 THR A C 1
ATOM 1412 O O . THR A 1 200 ? -17.380 15.224 -10.169 1.00 64.51 180 THR A O 1
ATOM 1416 N N . TYR A 1 201 ? -19.330 14.216 -9.669 1.00 61.23 181 TYR A N 1
ATOM 1417 C CA . TYR A 1 201 ? -20.070 15.474 -9.646 1.00 61.95 181 TYR A CA 1
ATOM 1418 C C . TYR A 1 201 ? -19.661 16.442 -8.544 1.00 65.25 181 TYR A C 1
ATOM 1419 O O . TYR A 1 201 ? -19.061 17.476 -8.846 1.00 66.22 181 TYR A O 1
ATOM 1428 N N . ARG A 1 202 ? -19.927 16.122 -7.276 1.00 64.49 182 ARG A N 1
ATOM 1429 C CA . ARG A 1 202 ? -19.598 17.029 -6.178 1.00 67.00 182 ARG A CA 1
ATOM 1430 C C . ARG A 1 202 ? -18.388 16.590 -5.373 1.00 66.74 182 ARG A C 1
ATOM 1431 O O . ARG A 1 202 ? -18.133 17.151 -4.303 1.00 67.37 182 ARG A O 1
ATOM 1439 N N . SER A 1 203 ? -17.637 15.605 -5.852 1.00 66.53 183 SER A N 1
ATOM 1440 C CA . SER A 1 203 ? -16.385 15.234 -5.210 1.00 66.26 183 SER A CA 1
ATOM 1441 C C . SER A 1 203 ? -15.192 15.486 -6.117 1.00 63.69 183 SER A C 1
ATOM 1442 O O . SER A 1 203 ? -14.082 15.036 -5.808 1.00 64.58 183 SER A O 1
ATOM 1445 N N . ARG A 1 204 ? -15.386 16.222 -7.214 1.00 62.77 184 ARG A N 1
ATOM 1446 C CA . ARG A 1 204 ? -14.334 16.347 -8.214 1.00 59.72 184 ARG A CA 1
ATOM 1447 C C . ARG A 1 204 ? -13.150 17.155 -7.702 1.00 56.32 184 ARG A C 1
ATOM 1448 O O . ARG A 1 204 ? -12.025 16.932 -8.148 1.00 55.75 184 ARG A O 1
ATOM 1456 N N . ALA A 1 205 ? -13.374 18.095 -6.781 1.00 58.57 185 ALA A N 1
ATOM 1457 C CA . ALA A 1 205 ? -12.269 18.920 -6.298 1.00 58.10 185 ALA A CA 1
ATOM 1458 C C . ALA A 1 205 ? -11.250 18.087 -5.524 1.00 55.39 185 ALA A C 1
ATOM 1459 O O . ALA A 1 205 ? -10.042 18.151 -5.794 1.00 56.88 185 ALA A O 1
ATOM 1461 N N . ARG A 1 206 ? -11.724 17.274 -4.577 1.00 59.46 186 ARG A N 1
ATOM 1462 C CA . ARG A 1 206 ? -10.822 16.408 -3.823 1.00 61.96 186 ARG A CA 1
ATOM 1463 C C . ARG A 1 206 ? -10.216 15.328 -4.713 1.00 58.30 186 ARG A C 1
ATOM 1464 O O . ARG A 1 206 ? -9.046 14.960 -4.543 1.00 60.45 186 ARG A O 1
ATOM 1472 N N . LEU A 1 207 ? -10.995 14.810 -5.666 1.00 55.37 187 LEU A N 1
ATOM 1473 C CA . LEU A 1 207 ? -10.468 13.817 -6.598 1.00 58.64 187 LEU A CA 1
ATOM 1474 C C . LEU A 1 207 ? -9.337 14.396 -7.440 1.00 52.69 187 LEU A C 1
ATOM 1475 O O . LEU A 1 207 ? -8.309 13.743 -7.646 1.00 47.94 187 LEU A O 1
ATOM 1480 N N . MET A 1 208 ? -9.508 15.624 -7.935 1.00 52.94 188 MET A N 1
ATOM 1481 C CA . MET A 1 208 ? -8.447 16.274 -8.698 1.00 55.06 188 MET A CA 1
ATOM 1482 C C . MET A 1 208 ? -7.230 16.557 -7.828 1.00 55.30 188 MET A C 1
ATOM 1483 O O . MET A 1 208 ? -6.089 16.439 -8.293 1.00 51.10 188 MET A O 1
ATOM 1488 N N . GLU A 1 209 ? -7.448 16.952 -6.569 1.00 56.02 189 GLU A N 1
ATOM 1489 C CA . GLU A 1 209 ? -6.312 17.138 -5.670 1.00 60.11 189 GLU A CA 1
ATOM 1490 C C . GLU A 1 209 ? -5.536 15.837 -5.490 1.00 55.07 189 GLU A C 1
ATOM 1491 O O . GLU A 1 209 ? -4.300 15.837 -5.494 1.00 57.15 189 GLU A O 1
ATOM 1497 N N . ARG A 1 210 ? -6.248 14.717 -5.335 1.00 56.77 190 ARG A N 1
ATOM 1498 C CA . ARG A 1 210 ? -5.585 13.419 -5.226 1.00 56.95 190 ARG A CA 1
ATOM 1499 C C . ARG A 1 210 ? -4.851 13.053 -6.511 1.00 54.29 190 ARG A C 1
ATOM 1500 O O . ARG A 1 210 ? -3.752 12.487 -6.471 1.00 50.66 190 ARG A O 1
ATOM 1508 N N . ILE A 1 211 ? -5.454 13.356 -7.661 1.00 51.73 191 ILE A N 1
ATOM 1509 C CA . ILE A 1 211 ? -4.846 13.007 -8.942 1.00 52.10 191 ILE A CA 1
ATOM 1510 C C . ILE A 1 211 ? -3.576 13.814 -9.185 1.00 53.00 191 ILE A C 1
ATOM 1511 O O . ILE A 1 211 ? -2.567 13.277 -9.660 1.00 52.92 191 ILE A O 1
ATOM 1516 N N . ARG A 1 212 ? -3.591 15.105 -8.846 1.00 52.03 192 ARG A N 1
ATOM 1517 C CA . ARG A 1 212 ? -2.427 15.942 -9.111 1.00 57.73 192 ARG A CA 1
ATOM 1518 C C . ARG A 1 212 ? -1.217 15.582 -8.259 1.00 53.55 192 ARG A C 1
ATOM 1519 O O . ARG A 1 212 ? -0.118 16.067 -8.549 1.00 53.27 192 ARG A O 1
ATOM 1527 N N . ARG A 1 213 ? -1.382 14.755 -7.226 1.00 54.81 193 ARG A N 1
ATOM 1528 C CA . ARG A 1 213 ? -0.262 14.264 -6.434 1.00 55.87 193 ARG A CA 1
ATOM 1529 C C . ARG A 1 213 ? 0.137 12.834 -6.796 1.00 54.81 193 ARG A C 1
ATOM 1530 O O . ARG A 1 213 ? 0.826 12.174 -6.011 1.00 58.61 193 ARG A O 1
ATOM 1538 N N . GLU A 1 214 ? -0.280 12.340 -7.960 1.00 51.90 194 GLU A N 1
ATOM 1539 C CA . GLU A 1 214 ? 0.113 11.018 -8.427 1.00 48.80 194 GLU A CA 1
ATOM 1540 C C . GLU A 1 214 ? 0.986 11.162 -9.669 1.00 46.93 194 GLU A C 1
ATOM 1541 O O . GLU A 1 214 ? 0.850 12.122 -10.432 1.00 50.16 194 GLU A O 1
ATOM 1547 N N . LYS A 1 215 ? 1.870 10.187 -9.880 1.00 48.45 195 LYS A N 1
ATOM 1548 C CA . LYS A 1 215 ? 2.768 10.184 -11.026 1.00 49.06 195 LYS A CA 1
ATOM 1549 C C . LYS A 1 215 ? 2.433 9.047 -11.988 1.00 43.62 195 LYS A C 1
ATOM 1550 O O . LYS A 1 215 ? 1.781 8.066 -11.622 1.00 47.19 195 LYS A O 1
ATOM 1556 N N . ASP A 1 216 ? 2.916 9.185 -13.229 1.00 41.11 196 ASP A N 1
ATOM 1557 C CA . ASP A 1 216 ? 2.746 8.172 -14.280 1.00 46.36 196 ASP A CA 1
ATOM 1558 C C . ASP A 1 216 ? 1.279 7.803 -14.514 1.00 42.42 196 ASP A C 1
ATOM 1559 O O . ASP A 1 216 ? 0.929 6.628 -14.648 1.00 39.80 196 ASP A O 1
ATOM 1564 N N . ILE A 1 217 ? 0.420 8.815 -14.593 1.00 32.21 197 ILE A N 1
ATOM 1565 C CA . ILE A 1 217 ? -1.008 8.595 -14.773 1.00 37.94 197 ILE A CA 1
ATOM 1566 C C . ILE A 1 217 ? -1.503 9.412 -15.953 1.00 35.77 197 ILE A C 1
ATOM 1567 O O . ILE A 1 217 ? -1.023 10.523 -16.206 1.00 34.52 197 ILE A O 1
ATOM 1572 N N . ARG A 1 218 ? -2.445 8.838 -16.691 1.00 34.82 198 ARG A N 1
ATOM 1573 C CA . ARG A 1 218 ? -3.187 9.553 -17.721 1.00 30.34 198 ARG A CA 1
ATOM 1574 C C . ARG A 1 218 ? -4.647 9.567 -17.299 1.00 28.57 198 ARG A C 1
ATOM 1575 O O . ARG A 1 218 ? -5.142 8.587 -16.739 1.00 29.26 198 ARG A O 1
ATOM 1583 N N . VAL A 1 219 ? -5.331 10.679 -17.543 1.00 23.88 199 VAL A N 1
ATOM 1584 C CA . VAL A 1 219 ? -6.723 10.851 -17.144 1.00 25.26 199 VAL A CA 1
ATOM 1585 C C . VAL A 1 219 ? -7.544 11.171 -18.382 1.00 24.12 199 VAL A C 1
ATOM 1586 O O . VAL A 1 219 ? -7.179 12.056 -19.163 1.00 28.39 199 VAL A O 1
ATOM 1590 N N . ILE A 1 220 ? -8.625 10.428 -18.586 1.00 23.88 200 ILE A N 1
ATOM 1591 C CA . ILE A 1 220 ? -9.596 10.726 -19.631 1.00 24.38 200 ILE A CA 1
ATOM 1592 C C . ILE A 1 220 ? -10.881 11.138 -18.927 1.00 27.11 200 ILE A C 1
ATOM 1593 O O . ILE A 1 220 ? -11.400 10.391 -18.091 1.00 27.48 200 ILE A O 1
ATOM 1598 N N . TYR A 1 221 ? -11.384 12.327 -19.245 1.00 27.66 201 TYR A N 1
ATOM 1599 C CA . TYR A 1 221 ? -12.538 12.901 -18.574 1.00 28.01 201 TYR A CA 1
ATOM 1600 C C . TYR A 1 221 ? -13.603 13.235 -19.607 1.00 28.58 201 TYR A C 1
ATOM 1601 O O . TYR A 1 221 ? -13.297 13.776 -20.677 1.00 33.09 201 TYR A O 1
ATOM 1610 N N . GLY A 1 222 ? -14.849 12.902 -19.285 1.00 27.89 202 GLY A N 1
ATOM 1611 C CA . GLY A 1 222 ? -15.973 13.155 -20.164 1.00 28.98 202 GLY A CA 1
ATOM 1612 C C . GLY A 1 222 ? -17.232 13.631 -19.463 1.00 34.09 202 GLY A C 1
ATOM 1613 O O . GLY A 1 222 ? -17.537 13.209 -18.347 1.00 33.86 202 GLY A O 1
ATOM 1614 N N . GLU A 1 223 ? -17.945 14.552 -20.102 1.00 40.29 203 GLU A N 1
ATOM 1615 C CA . GLU A 1 223 ? -19.252 15.027 -19.674 1.00 38.93 203 GLU A CA 1
ATOM 1616 C C . GLU A 1 223 ? -20.257 14.800 -20.794 1.00 40.40 203 GLU A C 1
ATOM 1617 O O . GLU A 1 223 ? -19.962 15.066 -21.967 1.00 37.40 203 GLU A O 1
ATOM 1623 N N . ARG A 1 224 ? -21.439 14.301 -20.425 1.00 45.54 204 ARG A N 1
ATOM 1624 C CA . ARG A 1 224 ? -22.589 14.219 -21.328 1.00 49.59 204 ARG A CA 1
ATOM 1625 C C . ARG A 1 224 ? -22.242 13.435 -22.596 1.00 52.19 204 ARG A C 1
ATOM 1626 O O . ARG A 1 224 ? -22.276 13.955 -23.715 1.00 53.91 204 ARG A O 1
ATOM 1634 N N . LEU A 1 225 ? -21.902 12.164 -22.396 1.00 46.55 205 LEU A N 1
ATOM 1635 C CA . LEU A 1 225 ? -21.588 11.273 -23.507 1.00 51.73 205 LEU A CA 1
ATOM 1636 C C . LEU A 1 225 ? -22.824 11.060 -24.376 1.00 52.97 205 LEU A C 1
ATOM 1637 O O . LEU A 1 225 ? -23.868 10.616 -23.886 1.00 51.06 205 LEU A O 1
ATOM 1642 N N . GLY A 1 226 ? -22.712 11.394 -25.660 1.00 55.16 206 GLY A N 1
ATOM 1643 C CA . GLY A 1 226 ? -23.807 11.228 -26.593 1.00 57.15 206 GLY A CA 1
ATOM 1644 C C . GLY A 1 226 ? -24.785 12.379 -26.647 1.00 59.67 206 GLY A C 1
ATOM 1645 O O . GLY A 1 226 ? -25.806 12.273 -27.339 1.00 56.25 206 GLY A O 1
ATOM 1646 N N . MET A 1 227 ? -24.514 13.462 -25.928 1.00 56.42 207 MET A N 1
ATOM 1647 C CA . MET A 1 227 ? -25.356 14.638 -25.849 1.00 53.81 207 MET A CA 1
ATOM 1648 C C . MET A 1 227 ? -24.758 15.787 -26.654 1.00 57.30 207 MET A C 1
ATOM 1649 O O . MET A 1 227 ? -23.563 15.780 -26.974 1.00 57.06 207 MET A O 1
ATOM 1654 N N . PRO A 1 228 ? -25.577 16.778 -27.032 1.00 56.08 208 PRO A N 1
ATOM 1655 C CA . PRO A 1 228 ? -25.048 17.917 -27.807 1.00 55.00 208 PRO A CA 1
ATOM 1656 C C . PRO A 1 228 ? -23.816 18.568 -27.199 1.00 55.73 208 PRO A C 1
ATOM 1657 O O . PRO A 1 228 ? -22.861 18.874 -27.923 1.00 59.39 208 PRO A O 1
ATOM 1661 N N . ASP A 1 229 ? -23.821 18.809 -25.892 1.00 53.64 209 ASP A N 1
ATOM 1662 C CA . ASP A 1 229 ? -22.674 19.418 -25.221 1.00 55.71 209 ASP A CA 1
ATOM 1663 C C . ASP A 1 229 ? -21.723 18.366 -24.649 1.00 55.46 209 ASP A C 1
ATOM 1664 O O . ASP A 1 229 ? -21.298 18.431 -23.495 1.00 52.76 209 ASP A O 1
ATOM 1669 N N . GLU A 1 230 ? -21.354 17.401 -25.488 1.00 51.51 210 GLU A N 1
ATOM 1670 C CA . GLU A 1 230 ? -20.426 16.350 -25.088 1.00 50.50 210 GLU A CA 1
ATOM 1671 C C . GLU A 1 230 ? -19.023 16.925 -24.963 1.00 45.77 210 GLU A C 1
ATOM 1672 O O . GLU A 1 230 ? -18.462 17.418 -25.947 1.00 46.47 210 GLU A O 1
ATOM 1678 N N . PHE A 1 231 ? -18.463 16.896 -23.759 1.00 40.71 211 PHE A N 1
ATOM 1679 C CA . PHE A 1 231 ? -17.133 17.447 -23.529 1.00 42.19 211 PHE A CA 1
ATOM 1680 C C . PHE A 1 231 ? -16.165 16.339 -23.133 1.00 36.94 211 PHE A C 1
ATOM 1681 O O . PHE A 1 231 ? -16.435 15.576 -22.208 1.00 33.98 211 PHE A O 1
ATOM 1689 N N . ILE A 1 232 ? -15.029 16.266 -23.817 1.00 35.18 212 ILE A N 1
ATOM 1690 C CA . ILE A 1 232 ? -14.023 15.251 -23.541 1.00 35.75 212 ILE A CA 1
ATOM 1691 C C . ILE A 1 232 ? -12.657 15.911 -23.509 1.00 34.80 212 ILE A C 1
ATOM 1692 O O . ILE A 1 232 ? -12.351 16.760 -24.353 1.00 38.63 212 ILE A O 1
ATOM 1697 N N . THR A 1 233 ? -11.832 15.515 -22.540 1.00 33.83 213 THR A N 1
ATOM 1698 C CA . THR A 1 233 ? -10.482 16.051 -22.453 1.00 32.50 213 THR A CA 1
ATOM 1699 C C . THR A 1 233 ? -9.573 15.050 -21.757 1.00 33.22 213 THR A C 1
ATOM 1700 O O . THR A 1 233 ? -10.029 14.107 -21.104 1.00 31.17 213 THR A O 1
ATOM 1704 N N . ASP A 1 234 ? -8.268 15.256 -21.927 1.00 33.15 214 ASP A N 1
ATOM 1705 C CA . ASP A 1 234 ? -7.263 14.531 -21.161 1.00 33.10 214 ASP A CA 1
ATOM 1706 C C . ASP A 1 234 ? -6.326 15.465 -20.407 1.00 33.29 214 ASP A C 1
ATOM 1707 O O . ASP A 1 234 ? -5.259 15.029 -19.957 1.00 33.70 214 ASP A O 1
ATOM 1712 N N . ASP A 1 235 ? -6.691 16.739 -20.279 1.00 34.28 215 ASP A N 1
ATOM 1713 C CA . ASP A 1 235 ? -5.905 17.747 -19.576 1.00 37.86 215 ASP A CA 1
ATOM 1714 C C . ASP A 1 235 ? -6.522 17.994 -18.205 1.00 36.55 215 ASP A C 1
ATOM 1715 O O . ASP A 1 235 ? -7.674 18.432 -18.116 1.00 41.90 215 ASP A O 1
ATOM 1720 N N . ILE A 1 236 ? -5.752 17.736 -17.144 1.00 35.72 216 ILE A N 1
ATOM 1721 C CA . ILE A 1 236 ? -6.292 17.801 -15.784 1.00 41.70 216 ILE A CA 1
ATOM 1722 C C . ILE A 1 236 ? -6.675 19.233 -15.409 1.00 45.91 216 ILE A C 1
ATOM 1723 O O . ILE A 1 236 ? -7.674 19.461 -14.711 1.00 45.22 216 ILE A O 1
ATOM 1728 N N . HIS A 1 237 ? -5.889 20.217 -15.856 1.00 48.61 217 HIS A N 1
ATOM 1729 C CA . HIS A 1 237 ? -6.155 21.605 -15.488 1.00 50.89 217 HIS A CA 1
ATOM 1730 C C . HIS A 1 237 ? -7.465 22.093 -16.100 1.00 49.58 217 HIS A C 1
ATOM 1731 O O . HIS A 1 237 ? -8.253 22.791 -15.439 1.00 54.29 217 HIS A O 1
ATOM 1738 N N . VAL A 1 238 ? -7.733 21.691 -17.346 1.00 47.78 218 VAL A N 1
ATOM 1739 C CA . VAL A 1 238 ? -9.023 21.977 -17.966 1.00 47.92 218 VAL A CA 1
ATOM 1740 C C . VAL A 1 238 ? -10.150 21.363 -17.150 1.00 50.40 218 VAL A C 1
ATOM 1741 O O . VAL A 1 238 ? -11.206 21.979 -16.966 1.00 51.43 218 VAL A O 1
ATOM 1745 N N . ILE A 1 239 ? -9.935 20.146 -16.634 1.00 52.95 219 ILE A N 1
ATOM 1746 C CA . ILE A 1 239 ? -10.953 19.474 -15.828 1.00 49.41 219 ILE A CA 1
ATOM 1747 C C . ILE A 1 239 ? -11.263 20.291 -14.585 1.00 53.32 219 ILE A C 1
ATOM 1748 O O . ILE A 1 239 ? -12.428 20.546 -14.257 1.00 57.81 219 ILE A O 1
ATOM 1753 N N . ASP A 1 240 ? -10.217 20.727 -13.879 1.00 55.64 220 ASP A N 1
ATOM 1754 C CA . ASP A 1 240 ? -10.445 21.439 -12.626 1.00 59.49 220 ASP A CA 1
ATOM 1755 C C . ASP A 1 240 ? -11.096 22.796 -12.864 1.00 62.15 220 ASP A C 1
ATOM 1756 O O . ASP A 1 240 ? -11.831 23.290 -12.000 1.00 62.90 220 ASP A O 1
ATOM 1761 N N . ALA A 1 241 ? -10.847 23.410 -14.025 1.00 59.06 221 ALA A N 1
ATOM 1762 C CA . ALA A 1 241 ? -11.492 24.684 -14.322 1.00 54.31 221 ALA A CA 1
ATOM 1763 C C . ALA A 1 241 ? -12.973 24.530 -14.663 1.00 58.21 221 ALA A C 1
ATOM 1764 O O . ALA A 1 241 ? -13.711 25.520 -14.607 1.00 54.33 221 ALA A O 1
ATOM 1766 N N . ARG A 1 242 ? -13.424 23.319 -14.995 1.00 62.19 222 ARG A N 1
ATOM 1767 C CA . ARG A 1 242 ? -14.771 23.116 -15.513 1.00 57.58 222 ARG A CA 1
ATOM 1768 C C . ARG A 1 242 ? -15.831 23.295 -14.425 1.00 56.39 222 ARG A C 1
ATOM 1769 O O . ARG A 1 242 ? -15.581 23.032 -13.245 1.00 59.01 222 ARG A O 1
ATOM 1777 N N . PRO A 1 243 ? -17.028 23.743 -14.801 1.00 51.96 223 PRO A N 1
ATOM 1778 C CA . PRO A 1 243 ? -18.162 23.669 -13.873 1.00 58.87 223 PRO A CA 1
ATOM 1779 C C . PRO A 1 243 ? -18.501 22.219 -13.553 1.00 58.92 223 PRO A C 1
ATOM 1780 O O . PRO A 1 243 ? -18.380 21.326 -14.396 1.00 57.50 223 PRO A O 1
ATOM 1784 N N . GLU A 1 244 ? -18.931 21.991 -12.316 1.00 58.23 224 GLU A N 1
ATOM 1785 C CA . GLU A 1 244 ? -19.212 20.636 -11.860 1.00 56.96 224 GLU A CA 1
ATOM 1786 C C . GLU A 1 244 ? -20.469 20.097 -12.541 1.00 60.39 224 GLU A C 1
ATOM 1787 O O . GLU A 1 244 ? -21.517 20.751 -12.552 1.00 56.48 224 GLU A O 1
ATOM 1793 N N . GLU A 1 245 ? -20.359 18.897 -13.112 1.00 55.57 225 GLU A N 1
ATOM 1794 C CA . GLU A 1 245 ? -21.404 18.316 -13.947 1.00 51.86 225 GLU A CA 1
ATOM 1795 C C . GLU A 1 245 ? -21.802 16.946 -13.416 1.00 52.65 225 GLU A C 1
ATOM 1796 O O . GLU A 1 245 ? -20.939 16.115 -13.114 1.00 52.93 225 GLU A O 1
ATOM 1802 N N . TYR A 1 246 ? -23.111 16.715 -13.296 1.00 50.05 226 TYR A N 1
ATOM 1803 C CA . TYR A 1 246 ? -23.579 15.440 -12.765 1.00 54.51 226 TYR A CA 1
ATOM 1804 C C . TYR A 1 246 ? -23.240 14.296 -13.713 1.00 47.29 226 TYR A C 1
ATOM 1805 O O . TYR A 1 246 ? -22.768 13.239 -13.279 1.00 50.55 226 TYR A O 1
ATOM 1814 N N . LEU A 1 247 ? -23.468 14.489 -15.011 1.00 43.43 227 LEU A N 1
ATOM 1815 C CA . LEU A 1 247 ? -23.187 13.453 -16.004 1.00 49.21 227 LEU A CA 1
ATOM 1816 C C . LEU A 1 247 ? -21.730 13.571 -16.455 1.00 44.61 227 LEU A C 1
ATOM 1817 O O . LEU A 1 247 ? -21.415 13.995 -17.567 1.00 41.76 227 LEU A O 1
ATOM 1822 N N . SER A 1 248 ? -20.833 13.163 -15.559 1.00 40.10 228 SER A N 1
ATOM 1823 C CA . SER A 1 248 ? -19.404 13.190 -15.834 1.00 42.38 228 SER A CA 1
ATOM 1824 C C . SER A 1 248 ? -18.783 11.874 -15.383 1.00 39.08 228 SER A C 1
ATOM 1825 O O . SER A 1 248 ? -19.310 11.168 -14.518 1.00 38.01 228 SER A O 1
ATOM 1828 N N . LEU A 1 249 ? -17.655 11.555 -16.008 1.00 34.52 229 LEU A N 1
ATOM 1829 C CA . LEU A 1 249 ? -17.013 10.256 -15.895 1.00 32.00 229 LEU A CA 1
ATOM 1830 C C . LEU A 1 249 ? -15.528 10.432 -16.148 1.00 30.29 229 LEU A C 1
ATOM 1831 O O . LEU A 1 249 ? -15.125 11.293 -16.932 1.00 31.64 229 LEU A O 1
ATOM 1836 N N . MET A 1 250 ? -14.701 9.646 -15.466 1.00 26.45 230 MET A N 1
ATOM 1837 C CA . MET A 1 250 ? -13.300 9.679 -15.865 1.00 30.95 230 MET A CA 1
ATOM 1838 C C . MET A 1 250 ? -12.674 8.309 -15.656 1.00 26.25 230 MET A C 1
ATOM 1839 O O . MET A 1 250 ? -13.166 7.492 -14.880 1.00 22.42 230 MET A O 1
ATOM 1844 N N . PHE A 1 251 ? -11.593 8.046 -16.377 1.00 25.05 231 PHE A N 1
ATOM 1845 C CA . PHE A 1 251 ? -10.759 6.921 -15.994 1.00 23.23 231 PHE A CA 1
ATOM 1846 C C . PHE A 1 251 ? -9.292 7.323 -15.968 1.00 22.83 231 PHE A C 1
ATOM 1847 O O . PHE A 1 251 ? -8.845 8.208 -16.705 1.00 23.59 231 PHE A O 1
ATOM 1855 N N . VAL A 1 252 ? -8.568 6.652 -15.075 1.00 24.89 232 VAL A N 1
ATOM 1856 C CA . VAL A 1 252 ? -7.195 6.963 -14.694 1.00 21.32 232 VAL A CA 1
ATOM 1857 C C . VAL A 1 252 ? -6.351 5.737 -15.005 1.00 23.97 232 VAL A C 1
ATOM 1858 O O . VAL A 1 252 ? -6.560 4.667 -14.420 1.00 24.11 232 VAL A O 1
ATOM 1862 N N . LYS A 1 253 ? -5.396 5.893 -15.909 1.00 24.76 233 LYS A N 1
ATOM 1863 C CA . LYS A 1 253 ? -4.510 4.814 -16.319 1.00 29.18 233 LYS A CA 1
ATOM 1864 C C . LYS A 1 253 ? -3.171 4.996 -15.612 1.00 28.96 233 LYS A C 1
ATOM 1865 O O . LYS A 1 253 ? -2.489 6.009 -15.812 1.00 24.89 233 LYS A O 1
ATOM 1871 N N . LYS A 1 254 ? -2.814 4.020 -14.781 1.00 25.85 234 LYS A N 1
ATOM 1872 C CA . LYS A 1 254 ? -1.547 3.988 -14.071 1.00 30.44 234 LYS A CA 1
ATOM 1873 C C . LYS A 1 254 ? -0.629 2.997 -14.771 1.00 32.95 234 LYS A C 1
ATOM 1874 O O . LYS A 1 254 ? -0.927 1.791 -14.823 1.00 32.98 234 LYS A O 1
ATOM 1880 N N . ALA A 1 255 ? 0.486 3.514 -15.286 1.00 34.49 235 ALA A N 1
ATOM 1881 C CA . ALA A 1 255 ? 1.470 2.735 -16.028 1.00 38.49 235 ALA A CA 1
ATOM 1882 C C . ALA A 1 255 ? 2.324 1.861 -15.116 1.00 38.72 235 ALA A C 1
ATOM 1883 O O . ALA A 1 255 ? 2.645 2.256 -13.989 1.00 37.76 235 ALA A O 1
ATOM 1886 N N . MET B 1 21 ? -6.254 16.909 -55.195 1.00 52.42 1 MET B N 1
ATOM 1887 C CA . MET B 1 21 ? -6.581 16.638 -53.798 1.00 50.33 1 MET B CA 1
ATOM 1888 C C . MET B 1 21 ? -7.152 15.242 -53.614 1.00 52.78 1 MET B C 1
ATOM 1889 O O . MET B 1 21 ? -8.328 15.007 -53.894 1.00 55.71 1 MET B O 1
ATOM 1894 N N . ALA B 1 22 ? -6.328 14.321 -53.119 1.00 46.98 2 ALA B N 1
ATOM 1895 C CA . ALA B 1 22 ? -6.766 12.960 -52.845 1.00 49.43 2 ALA B CA 1
ATOM 1896 C C . ALA B 1 22 ? -7.114 12.831 -51.368 1.00 47.57 2 ALA B C 1
ATOM 1897 O O . ALA B 1 22 ? -6.245 12.979 -50.501 1.00 48.11 2 ALA B O 1
ATOM 1899 N N . SER B 1 23 ? -8.384 12.545 -51.092 1.00 44.83 3 SER B N 1
ATOM 1900 C CA . SER B 1 23 ? -8.859 12.327 -49.735 1.00 42.28 3 SER B CA 1
ATOM 1901 C C . SER B 1 23 ? -8.689 10.859 -49.370 1.00 40.76 3 SER B C 1
ATOM 1902 O O . SER B 1 23 ? -9.318 10.000 -50.004 1.00 38.13 3 SER B O 1
ATOM 1905 N N . PRO B 1 24 ? -7.867 10.521 -48.382 1.00 41.98 4 PRO B N 1
ATOM 1906 C CA . PRO B 1 24 ? -7.786 9.125 -47.950 1.00 34.96 4 PRO B CA 1
ATOM 1907 C C . PRO B 1 24 ? -9.093 8.680 -47.312 1.00 33.29 4 PRO B C 1
ATOM 1908 O O . PRO B 1 24 ? -9.924 9.487 -46.891 1.00 32.87 4 PRO B O 1
ATOM 1912 N N . GLY B 1 25 ? -9.272 7.365 -47.268 1.00 25.15 5 GLY B N 1
ATOM 1913 C CA . GLY B 1 25 ? -10.472 6.803 -46.692 1.00 26.55 5 GLY B CA 1
ATOM 1914 C C . GLY B 1 25 ? -10.600 7.064 -45.203 1.00 26.39 5 GLY B C 1
ATOM 1915 O O . GLY B 1 25 ? -9.659 7.458 -44.512 1.00 25.80 5 GLY B O 1
ATOM 1916 N N . LYS B 1 26 ? -11.817 6.848 -44.716 1.00 23.94 6 LYS B N 1
ATOM 1917 C CA . LYS B 1 26 ? -12.143 6.928 -43.301 1.00 26.92 6 LYS B CA 1
ATOM 1918 C C . LYS B 1 26 ? -11.971 5.557 -42.650 1.00 24.40 6 LYS B C 1
ATOM 1919 O O . LYS B 1 26 ? -12.285 4.529 -43.255 1.00 24.42 6 LYS B O 1
ATOM 1925 N N . PHE B 1 27 ? -11.447 5.545 -41.424 1.00 21.26 7 PHE B N 1
ATOM 1926 C CA . PHE B 1 27 ? -11.140 4.314 -40.704 1.00 21.16 7 PHE B CA 1
ATOM 1927 C C . PHE B 1 27 ? -12.047 4.165 -39.488 1.00 20.46 7 PHE B C 1
ATOM 1928 O O . PHE B 1 27 ? -12.207 5.108 -38.708 1.00 20.90 7 PHE B O 1
ATOM 1936 N N . TYR B 1 28 ? -12.631 2.983 -39.321 1.00 20.73 8 TYR B N 1
ATOM 1937 C CA . TYR B 1 28 ? -13.491 2.691 -38.181 1.00 20.13 8 TYR B CA 1
ATOM 1938 C C . TYR B 1 28 ? -12.942 1.506 -37.401 1.00 19.02 8 TYR B C 1
ATOM 1939 O O . TYR B 1 28 ? -12.580 0.484 -37.992 1.00 22.59 8 TYR B O 1
ATOM 1948 N N . GLY B 1 29 ? -12.915 1.628 -36.075 1.00 17.84 9 GLY B N 1
ATOM 1949 C CA . GLY B 1 29 ? -12.782 0.478 -35.199 1.00 16.22 9 GLY B CA 1
ATOM 1950 C C . GLY B 1 29 ? -14.140 0.170 -34.590 1.00 19.78 9 GLY B C 1
ATOM 1951 O O . GLY B 1 29 ? -14.784 1.049 -34.018 1.00 21.25 9 GLY B O 1
ATOM 1952 N N . VAL B 1 30 ? -14.579 -1.078 -34.751 1.00 17.97 10 VAL B N 1
ATOM 1953 C CA . VAL B 1 30 ? -15.946 -1.467 -34.418 1.00 16.93 10 VAL B CA 1
ATOM 1954 C C . VAL B 1 30 ? -15.921 -2.675 -33.495 1.00 19.16 10 VAL B C 1
ATOM 1955 O O . VAL B 1 30 ? -15.618 -3.792 -33.934 1.00 21.75 10 VAL B O 1
ATOM 1959 N N . GLY B 1 31 ? -16.276 -2.467 -32.228 1.00 18.58 11 GLY B N 1
ATOM 1960 C CA . GLY B 1 31 ? -16.580 -3.591 -31.358 1.00 18.85 11 GLY B CA 1
ATOM 1961 C C . GLY B 1 31 ? -17.942 -4.141 -31.732 1.00 18.76 11 GLY B C 1
ATOM 1962 O O . GLY B 1 31 ? -18.901 -3.383 -31.901 1.00 17.10 11 GLY B O 1
ATOM 1963 N N . ILE B 1 32 ? -18.029 -5.462 -31.881 1.00 17.30 12 ILE B N 1
ATOM 1964 C CA . ILE B 1 32 ? -19.252 -6.102 -32.346 1.00 17.85 12 ILE B CA 1
ATOM 1965 C C . ILE B 1 32 ? -19.941 -6.905 -31.261 1.00 21.00 12 ILE B C 1
ATOM 1966 O O . ILE B 1 32 ? -20.967 -7.537 -31.540 1.00 21.34 12 ILE B O 1
ATOM 1971 N N . GLY B 1 33 ? -19.423 -6.905 -30.033 1.00 21.07 13 GLY B N 1
ATOM 1972 C CA . GLY B 1 33 ? -20.049 -7.644 -28.963 1.00 22.53 13 GLY B CA 1
ATOM 1973 C C . GLY B 1 33 ? -19.538 -9.070 -28.854 1.00 21.94 13 GLY B C 1
ATOM 1974 O O . GLY B 1 33 ? -18.624 -9.486 -29.570 1.00 20.53 13 GLY B O 1
ATOM 1975 N N . PRO B 1 34 ? -20.141 -9.855 -27.954 1.00 23.39 14 PRO B N 1
ATOM 1976 C CA . PRO B 1 34 ? -19.615 -11.207 -27.676 1.00 22.93 14 PRO B CA 1
ATOM 1977 C C . PRO B 1 34 ? -19.739 -12.191 -28.831 1.00 23.47 14 PRO B C 1
ATOM 1978 O O . PRO B 1 34 ? -19.056 -13.224 -28.812 1.00 23.15 14 PRO B O 1
ATOM 1982 N N . GLY B 1 35 ? -20.563 -11.917 -29.833 1.00 22.92 15 GLY B N 1
ATOM 1983 C CA . GLY B 1 35 ? -20.671 -12.838 -30.947 1.00 23.41 15 GLY B CA 1
ATOM 1984 C C . GLY B 1 35 ? -22.073 -12.995 -31.489 1.00 26.14 15 GLY B C 1
ATOM 1985 O O . GLY B 1 35 ? -22.254 -13.234 -32.686 1.00 30.78 15 GLY B O 1
ATOM 1986 N N . ASN B 1 36 ? -23.071 -12.839 -30.633 1.00 26.96 16 ASN B N 1
ATOM 1987 C CA . ASN B 1 36 ? -24.454 -12.863 -31.081 1.00 25.29 16 ASN B CA 1
ATOM 1988 C C . ASN B 1 36 ? -24.691 -11.688 -32.026 1.00 22.10 16 ASN B C 1
ATOM 1989 O O . ASN B 1 36 ? -24.457 -10.537 -31.636 1.00 22.86 16 ASN B O 1
ATOM 1994 N N . PRO B 1 37 ? -25.142 -11.926 -33.260 1.00 26.36 17 PRO B N 1
ATOM 1995 C CA . PRO B 1 37 ? -25.382 -10.801 -34.179 1.00 24.54 17 PRO B CA 1
ATOM 1996 C C . PRO B 1 37 ? -26.456 -9.842 -33.698 1.00 21.75 17 PRO B C 1
ATOM 1997 O O . PRO B 1 37 ? -26.498 -8.699 -34.166 1.00 22.61 17 PRO B O 1
ATOM 2001 N N . GLU B 1 38 ? -27.321 -10.254 -32.773 1.00 25.42 18 GLU B N 1
ATOM 2002 C CA . GLU B 1 38 ? -28.283 -9.310 -32.217 1.00 26.41 18 GLU B CA 1
ATOM 2003 C C . GLU B 1 38 ? -27.648 -8.297 -31.279 1.00 23.96 18 GLU B C 1
ATOM 2004 O O . GLU B 1 38 ? -28.308 -7.311 -30.938 1.00 19.15 18 GLU B O 1
ATOM 2010 N N . TYR B 1 39 ? -26.415 -8.519 -30.828 1.00 20.96 19 TYR B N 1
ATOM 2011 C CA . TYR B 1 39 ? -25.781 -7.608 -29.886 1.00 20.04 19 TYR B CA 1
ATOM 2012 C C . TYR B 1 39 ? -24.889 -6.574 -30.562 1.00 22.19 19 TYR B C 1
ATOM 2013 O O . TYR B 1 39 ? -24.248 -5.781 -29.868 1.00 22.02 19 TYR B O 1
ATOM 2022 N N . LEU B 1 40 ? -24.831 -6.557 -31.891 1.00 22.32 20 LEU B N 1
ATOM 2023 C CA . LEU B 1 40 ? -24.237 -5.418 -32.572 1.00 21.07 20 LEU B CA 1
ATOM 2024 C C . LEU B 1 40 ? -25.087 -4.178 -32.331 1.00 20.80 20 LEU B C 1
ATOM 2025 O O . LEU B 1 40 ? -26.310 -4.259 -32.169 1.00 17.52 20 LEU B O 1
ATOM 2030 N N . THR B 1 41 ? -24.430 -3.022 -32.301 1.00 19.72 21 THR B N 1
ATOM 2031 C CA . THR B 1 41 ? -25.140 -1.757 -32.213 1.00 18.29 21 THR B CA 1
ATOM 2032 C C . THR B 1 41 ? -25.623 -1.312 -33.592 1.00 20.34 21 THR B C 1
ATOM 2033 O O . THR B 1 41 ? -25.130 -1.765 -34.630 1.00 18.72 21 THR B O 1
ATOM 2037 N N . LEU B 1 42 ? -26.606 -0.406 -33.589 1.00 17.98 22 LEU B N 1
ATOM 2038 C CA . LEU B 1 42 ? -27.087 0.169 -34.842 1.00 19.90 22 LEU B CA 1
ATOM 2039 C C . LEU B 1 42 ? -25.960 0.866 -35.593 1.00 19.73 22 LEU B C 1
ATOM 2040 O O . LEU B 1 42 ? -25.846 0.739 -36.821 1.00 24.17 22 LEU B O 1
ATOM 2045 N N . LYS B 1 43 ? -25.107 1.591 -34.866 1.00 18.90 23 LYS B N 1
ATOM 2046 C CA . LYS B 1 43 ? -23.968 2.263 -35.482 1.00 21.38 23 LYS B CA 1
ATOM 2047 C C . LYS B 1 43 ? -23.030 1.260 -36.144 1.00 19.77 23 LYS B C 1
ATOM 2048 O O . LYS B 1 43 ? -22.548 1.490 -37.261 1.00 20.13 23 LYS B O 1
ATOM 2054 N N . ALA B 1 44 ? -22.776 0.136 -35.473 1.00 17.93 24 ALA B N 1
ATOM 2055 C CA . ALA B 1 44 ? -21.917 -0.902 -36.033 1.00 18.26 24 ALA B CA 1
ATOM 2056 C C . ALA B 1 44 ? -22.466 -1.418 -37.361 1.00 20.21 24 ALA B C 1
ATOM 2057 O O . ALA B 1 44 ? -21.722 -1.579 -38.335 1.00 20.19 24 ALA B O 1
ATOM 2059 N N . VAL B 1 45 ? -23.774 -1.677 -37.417 1.00 23.02 25 VAL B N 1
ATOM 2060 C CA . VAL B 1 45 ? -24.402 -2.155 -38.649 1.00 21.22 25 VAL B CA 1
ATOM 2061 C C . VAL B 1 45 ? -24.303 -1.105 -39.752 1.00 21.14 25 VAL B C 1
ATOM 2062 O O . VAL B 1 45 ? -23.984 -1.427 -40.904 1.00 22.82 25 VAL B O 1
ATOM 2066 N N . ASN B 1 46 ? -24.581 0.164 -39.427 1.00 24.02 26 ASN B N 1
ATOM 2067 C CA . ASN B 1 46 ? -24.508 1.213 -40.447 1.00 22.86 26 ASN B CA 1
ATOM 2068 C C . ASN B 1 46 ? -23.093 1.345 -41.007 1.00 21.38 26 ASN B C 1
ATOM 2069 O O . ASN B 1 46 ? -22.900 1.472 -42.229 1.00 25.13 26 ASN B O 1
ATOM 2074 N N . VAL B 1 47 ? -22.087 1.308 -40.125 1.00 22.14 27 VAL B N 1
ATOM 2075 C CA . VAL B 1 47 ? -20.695 1.365 -40.565 1.00 18.28 27 VAL B CA 1
ATOM 2076 C C . VAL B 1 47 ? -20.380 0.187 -41.478 1.00 21.49 27 VAL B C 1
ATOM 2077 O O . VAL B 1 47 ? -19.809 0.356 -42.561 1.00 24.35 27 VAL B O 1
ATOM 2081 N N . PHE B 1 48 ? -20.759 -1.024 -41.059 1.00 18.49 28 PHE B N 1
ATOM 2082 C CA . PHE B 1 48 ? -20.463 -2.205 -41.864 1.00 25.00 28 PHE B CA 1
ATOM 2083 C C . PHE B 1 48 ? -21.144 -2.161 -43.221 1.00 24.99 28 PHE B C 1
ATOM 2084 O O . PHE B 1 48 ? -20.608 -2.695 -44.201 1.00 25.18 28 PHE B O 1
ATOM 2092 N N . ARG B 1 49 ? -22.316 -1.535 -43.304 1.00 24.45 29 ARG B N 1
ATOM 2093 C CA . ARG B 1 49 ? -22.984 -1.393 -44.591 1.00 28.14 29 ARG B CA 1
ATOM 2094 C C . ARG B 1 49 ? -22.466 -0.231 -45.423 1.00 28.41 29 ARG B C 1
ATOM 2095 O O . ARG B 1 49 ? -22.812 -0.146 -46.603 1.00 31.11 29 ARG B O 1
ATOM 2103 N N . SER B 1 50 ? -21.655 0.660 -44.858 1.00 26.37 30 SER B N 1
ATOM 2104 C CA . SER B 1 50 ? -21.188 1.813 -45.616 1.00 26.92 30 SER B CA 1
ATOM 2105 C C . SER B 1 50 ? -19.700 1.809 -45.951 1.00 30.80 30 SER B C 1
ATOM 2106 O O . SER B 1 50 ? -19.225 2.782 -46.546 1.00 36.63 30 SER B O 1
ATOM 2109 N N . VAL B 1 51 ? -18.953 0.756 -45.630 1.00 23.92 31 VAL B N 1
ATOM 2110 C CA . VAL B 1 51 ? -17.517 0.771 -45.869 1.00 25.33 31 VAL B CA 1
ATOM 2111 C C . VAL B 1 51 ? -17.215 -0.135 -47.051 1.00 27.29 31 VAL B C 1
ATOM 2112 O O . VAL B 1 51 ? -18.014 -0.993 -47.439 1.00 23.44 31 VAL B O 1
ATOM 2116 N N . ASP B 1 52 ? -16.023 0.060 -47.617 1.00 24.87 32 ASP B N 1
ATOM 2117 C CA . ASP B 1 52 ? -15.526 -0.722 -48.741 1.00 26.76 32 ASP B CA 1
ATOM 2118 C C . ASP B 1 52 ? -14.842 -2.012 -48.307 1.00 24.42 32 ASP B C 1
ATOM 2119 O O . ASP B 1 52 ? -14.932 -3.025 -49.010 1.00 27.79 32 ASP B O 1
ATOM 2124 N N . VAL B 1 53 ? -14.121 -1.991 -47.190 1.00 23.31 33 VAL B N 1
ATOM 2125 C CA . VAL B 1 53 ? -13.335 -3.134 -46.739 1.00 23.00 33 VAL B CA 1
ATOM 2126 C C . VAL B 1 53 ? -13.589 -3.344 -45.253 1.00 22.51 33 VAL B C 1
ATOM 2127 O O . VAL B 1 53 ? -13.553 -2.388 -44.473 1.00 22.52 33 VAL B O 1
ATOM 2131 N N . VAL B 1 54 ? -13.817 -4.592 -44.857 1.00 21.95 34 VAL B N 1
ATOM 2132 C CA . VAL B 1 54 ? -13.894 -4.970 -43.451 1.00 23.74 34 VAL B CA 1
ATOM 2133 C C . VAL B 1 54 ? -12.699 -5.859 -43.139 1.00 23.04 34 VAL B C 1
ATOM 2134 O O . VAL B 1 54 ? -12.496 -6.887 -43.793 1.00 22.35 34 VAL B O 1
ATOM 2138 N N . PHE B 1 55 ? -11.895 -5.447 -42.161 1.00 19.70 35 PHE B N 1
ATOM 2139 C CA . PHE B 1 55 ? -10.807 -6.261 -41.637 1.00 22.89 35 PHE B CA 1
ATOM 2140 C C . PHE B 1 55 ? -11.255 -6.980 -40.372 1.00 25.16 35 PHE B C 1
ATOM 2141 O O . PHE B 1 55 ? -11.944 -6.400 -39.528 1.00 29.69 35 PHE B O 1
ATOM 2149 N N . THR B 1 56 ? -10.858 -8.243 -40.244 1.00 21.95 36 THR B N 1
ATOM 2150 C CA . THR B 1 56 ? -11.063 -9.019 -39.030 1.00 29.86 36 THR B CA 1
ATOM 2151 C C . THR B 1 56 ? -9.770 -9.738 -38.664 1.00 30.05 36 THR B C 1
ATOM 2152 O O . THR B 1 56 ? -8.856 -9.878 -39.481 1.00 29.19 36 THR B O 1
ATOM 2156 N N . VAL B 1 57 ? -9.707 -10.199 -37.419 1.00 30.56 37 VAL B N 1
ATOM 2157 C CA . VAL B 1 57 ? -8.499 -10.793 -36.855 1.00 34.25 37 VAL B CA 1
ATOM 2158 C C . VAL B 1 57 ? -8.555 -12.307 -37.000 1.00 37.75 37 VAL B C 1
ATOM 2159 O O . VAL B 1 57 ? -9.606 -12.929 -36.796 1.00 34.74 37 VAL B O 1
ATOM 2163 N N . THR B 1 58 ? -7.422 -12.902 -37.367 1.00 39.51 38 THR B N 1
ATOM 2164 C CA . THR B 1 58 ? -7.231 -14.342 -37.298 1.00 40.02 38 THR B CA 1
ATOM 2165 C C . THR B 1 58 ? -6.023 -14.641 -36.426 1.00 41.64 38 THR B C 1
ATOM 2166 O O . THR B 1 58 ? -5.190 -13.772 -36.154 1.00 45.61 38 THR B O 1
ATOM 2170 N N . GLY B 1 59 ? -5.935 -15.891 -35.997 1.00 47.12 39 GLY B N 1
ATOM 2171 C CA . GLY B 1 59 ? -4.775 -16.370 -35.292 1.00 49.19 39 GLY B CA 1
ATOM 2172 C C . GLY B 1 59 ? -3.798 -16.987 -36.266 1.00 47.87 39 GLY B C 1
ATOM 2173 O O . GLY B 1 59 ? -4.074 -17.099 -37.465 1.00 47.13 39 GLY B O 1
ATOM 2174 N N . PRO B 1 60 ? -2.612 -17.360 -35.780 1.00 53.33 40 PRO B N 1
ATOM 2175 C CA . PRO B 1 60 ? -1.646 -18.042 -36.658 1.00 53.98 40 PRO B CA 1
ATOM 2176 C C . PRO B 1 60 ? -2.056 -19.455 -37.067 1.00 53.01 40 PRO B C 1
ATOM 2177 O O . PRO B 1 60 ? -1.495 -19.979 -38.038 1.00 56.19 40 PRO B O 1
ATOM 2181 N N . ASN B 1 61 ? -3.011 -20.085 -36.378 1.00 51.68 41 ASN B N 1
ATOM 2182 C CA . ASN B 1 61 ? -3.332 -21.484 -36.661 1.00 55.63 41 ASN B CA 1
ATOM 2183 C C . ASN B 1 61 ? -4.123 -21.633 -37.960 1.00 58.75 41 ASN B C 1
ATOM 2184 O O . ASN B 1 61 ? -3.695 -22.335 -38.886 1.00 57.18 41 ASN B O 1
ATOM 2189 N N . SER B 1 62 ? -5.294 -21.000 -38.036 1.00 55.06 42 SER B N 1
ATOM 2190 C CA . SER B 1 62 ? -6.156 -21.068 -39.208 1.00 50.69 42 SER B CA 1
ATOM 2191 C C . SER B 1 62 ? -6.544 -19.662 -39.644 1.00 48.46 42 SER B C 1
ATOM 2192 O O . SER B 1 62 ? -6.527 -18.716 -38.852 1.00 49.84 42 SER B O 1
ATOM 2195 N N . ASP B 1 63 ? -6.917 -19.539 -40.917 1.00 42.55 43 ASP B N 1
ATOM 2196 C CA . ASP B 1 63 ? -7.384 -18.278 -41.472 1.00 45.25 43 ASP B CA 1
ATOM 2197 C C . ASP B 1 63 ? -8.885 -18.049 -41.250 1.00 44.00 43 ASP B C 1
ATOM 2198 O O . ASP B 1 63 ? -9.509 -17.311 -42.023 1.00 45.37 43 ASP B O 1
ATOM 2203 N N . PHE B 1 64 ? -9.484 -18.686 -40.246 1.00 41.05 44 PHE B N 1
ATOM 2204 C CA . PHE B 1 64 ? -10.904 -18.499 -39.963 1.00 38.17 44 PHE B CA 1
ATOM 2205 C C . PHE B 1 64 ? -11.134 -17.360 -38.975 1.00 31.93 44 PHE B C 1
ATOM 2206 O O . PHE B 1 64 ? -10.457 -17.261 -37.949 1.00 33.51 44 PHE B O 1
ATOM 2214 N N . SER B 1 65 ? -12.116 -16.513 -39.282 1.00 32.24 45 SER B N 1
ATOM 2215 C CA . SER B 1 65 ? -12.501 -15.391 -38.428 1.00 33.55 45 SER B CA 1
ATOM 2216 C C . SER B 1 65 ? -13.966 -15.534 -38.021 1.00 28.71 45 SER B C 1
ATOM 2217 O O . SER B 1 65 ? -14.863 -15.425 -38.864 1.00 27.81 45 SER B O 1
ATOM 2220 N N . ILE B 1 66 ? -14.214 -15.755 -36.729 1.00 29.23 46 ILE B N 1
ATOM 2221 C CA . ILE B 1 66 ? -15.590 -15.780 -36.236 1.00 30.32 46 ILE B CA 1
ATOM 2222 C C . ILE B 1 66 ? -16.283 -14.442 -36.491 1.00 31.31 46 ILE B C 1
ATOM 2223 O O . ILE B 1 66 ? -17.450 -14.397 -36.908 1.00 27.99 46 ILE B O 1
ATOM 2228 N N . SER B 1 67 ? -15.582 -13.331 -36.240 1.00 27.96 47 SER B N 1
ATOM 2229 C CA . SER B 1 67 ? -16.213 -12.024 -36.392 1.00 30.54 47 SER B CA 1
ATOM 2230 C C . SER B 1 67 ? -16.590 -11.738 -37.842 1.00 28.92 47 SER B C 1
ATOM 2231 O O . SER B 1 67 ? -17.560 -11.014 -38.088 1.00 26.04 47 SER B O 1
ATOM 2234 N N . GLU B 1 68 ? -15.864 -12.300 -38.815 1.00 27.09 48 GLU B N 1
ATOM 2235 C CA . GLU B 1 68 ? -16.304 -12.161 -40.202 1.00 29.48 48 GLU B CA 1
ATOM 2236 C C . GLU B 1 68 ? -17.655 -12.834 -40.427 1.00 29.21 48 GLU B C 1
ATOM 2237 O O . GLU B 1 68 ? -18.536 -12.276 -41.096 1.00 25.36 48 GLU B O 1
ATOM 2243 N N . ALA B 1 69 ? -17.836 -14.036 -39.877 1.00 32.39 49 ALA B N 1
ATOM 2244 C CA . ALA B 1 69 ? -19.131 -14.696 -39.973 1.00 30.00 49 ALA B CA 1
ATOM 2245 C C . ALA B 1 69 ? -20.215 -13.855 -39.309 1.00 28.99 49 ALA B C 1
ATOM 2246 O O . ALA B 1 69 ? -21.313 -13.689 -39.859 1.00 30.97 49 ALA B O 1
ATOM 2248 N N . VAL B 1 70 ? -19.908 -13.279 -38.143 1.00 24.50 50 VAL B N 1
ATOM 2249 C CA . VAL B 1 70 ? -20.889 -12.448 -37.442 1.00 30.03 50 VAL B CA 1
ATOM 2250 C C . VAL B 1 70 ? -21.294 -11.253 -38.301 1.00 27.59 50 VAL B C 1
ATOM 2251 O O . VAL B 1 70 ? -22.483 -10.949 -38.451 1.00 33.52 50 VAL B O 1
ATOM 2255 N N . VAL B 1 71 ? -20.311 -10.554 -38.873 1.00 24.07 51 VAL B N 1
ATOM 2256 C CA . VAL B 1 71 ? -20.601 -9.356 -39.660 1.00 26.50 51 VAL B CA 1
ATOM 2257 C C . VAL B 1 71 ? -21.372 -9.717 -40.931 1.00 30.56 51 VAL B C 1
ATOM 2258 O O . VAL B 1 71 ? -22.308 -9.014 -41.327 1.00 30.11 51 VAL B O 1
ATOM 2262 N N . ARG B 1 72 ? -20.985 -10.808 -41.598 1.00 31.56 52 ARG B N 1
ATOM 2263 C CA . ARG B 1 72 ? -21.715 -11.241 -42.784 1.00 32.56 52 ARG B CA 1
ATOM 2264 C C . ARG B 1 72 ? -23.145 -11.645 -42.439 1.00 34.68 52 ARG B C 1
ATOM 2265 O O . ARG B 1 72 ? -24.028 -11.588 -43.301 1.00 34.44 52 ARG B O 1
ATOM 2273 N N . SER B 1 73 ? -23.389 -12.059 -41.189 1.00 34.95 53 SER B N 1
ATOM 2274 C CA . SER B 1 73 ? -24.724 -12.512 -40.802 1.00 38.04 53 SER B CA 1
ATOM 2275 C C . SER B 1 73 ? -25.766 -11.407 -40.879 1.00 41.01 53 SER B C 1
ATOM 2276 O O . SER B 1 73 ? -26.950 -11.698 -41.071 1.00 44.89 53 SER B O 1
ATOM 2279 N N . VAL B 1 74 ? -25.359 -10.139 -40.760 1.00 42.52 54 VAL B N 1
ATOM 2280 C CA . VAL B 1 74 ? -26.343 -9.064 -40.616 1.00 41.20 54 VAL B CA 1
ATOM 2281 C C . VAL B 1 74 ? -27.037 -8.713 -41.927 1.00 43.91 54 VAL B C 1
ATOM 2282 O O . VAL B 1 74 ? -28.154 -8.177 -41.900 1.00 44.37 54 VAL B O 1
ATOM 2286 N N . GLY B 1 75 ? -26.414 -8.980 -43.065 1.00 44.44 55 GLY B N 1
ATOM 2287 C CA . GLY B 1 75 ? -27.070 -8.703 -44.332 1.00 38.52 55 GLY B CA 1
ATOM 2288 C C . GLY B 1 75 ? -26.837 -7.282 -44.797 1.00 38.94 55 GLY B C 1
ATOM 2289 O O . GLY B 1 75 ? -26.661 -6.356 -44.008 1.00 42.45 55 GLY B O 1
ATOM 2290 N N . GLY B 1 76 ? -26.824 -7.108 -46.118 1.00 36.30 56 GLY B N 1
ATOM 2291 C CA . GLY B 1 76 ? -26.619 -5.802 -46.713 1.00 31.12 56 GLY B CA 1
ATOM 2292 C C . GLY B 1 76 ? -25.180 -5.333 -46.787 1.00 35.27 56 GLY B C 1
ATOM 2293 O O . GLY B 1 76 ? -24.939 -4.206 -47.240 1.00 33.71 56 GLY B O 1
ATOM 2294 N N . VAL B 1 77 ? -24.218 -6.157 -46.377 1.00 34.46 57 VAL B N 1
ATOM 2295 C CA . VAL B 1 77 ? -22.809 -5.777 -46.361 1.00 32.12 57 VAL B CA 1
ATOM 2296 C C . VAL B 1 77 ? -22.196 -6.172 -47.699 1.00 33.90 57 VAL B C 1
ATOM 2297 O O . VAL B 1 77 ? -22.032 -7.358 -47.990 1.00 36.29 57 VAL B O 1
ATOM 2301 N N . LYS B 1 78 ? -21.847 -5.171 -48.507 1.00 36.04 58 LYS B N 1
ATOM 2302 C CA . LYS B 1 78 ? -21.230 -5.365 -49.812 1.00 35.36 58 LYS B CA 1
ATOM 2303 C C . LYS B 1 78 ? -19.710 -5.249 -49.766 1.00 34.46 58 LYS B C 1
ATOM 2304 O O . LYS B 1 78 ? -19.056 -5.359 -50.811 1.00 29.74 58 LYS B O 1
ATOM 2310 N N . ALA B 1 79 ? -19.138 -5.027 -48.588 1.00 33.56 59 ALA B N 1
ATOM 2311 C CA . ALA B 1 79 ? -17.711 -4.774 -48.480 1.00 29.31 59 ALA B CA 1
ATOM 2312 C C . ALA B 1 79 ? -16.899 -6.029 -48.760 1.00 28.84 59 ALA B C 1
ATOM 2313 O O . ALA B 1 79 ? -17.368 -7.154 -48.582 1.00 31.46 59 ALA B O 1
ATOM 2315 N N . GLU B 1 80 ? -15.663 -5.818 -49.195 1.00 29.11 60 GLU B N 1
ATOM 2316 C CA . GLU B 1 80 ? -14.692 -6.894 -49.278 1.00 25.98 60 GLU B CA 1
ATOM 2317 C C . GLU B 1 80 ? -14.170 -7.193 -47.879 1.00 25.61 60 GLU B C 1
ATOM 2318 O O . GLU B 1 80 ? -13.979 -6.283 -47.067 1.00 23.69 60 GLU B O 1
ATOM 2324 N N . PHE B 1 81 ? -13.970 -8.474 -47.586 1.00 26.49 61 PHE B N 1
ATOM 2325 C CA . PHE B 1 81 ? -13.474 -8.912 -46.289 1.00 26.07 61 PHE B CA 1
ATOM 2326 C C . PHE B 1 81 ? -12.025 -9.356 -46.430 1.00 28.98 61 PHE B C 1
ATOM 2327 O O . PHE B 1 81 ? -11.690 -10.125 -47.338 1.00 28.55 61 PHE B O 1
ATOM 2335 N N . ARG B 1 82 ? -11.174 -8.864 -45.534 1.00 27.76 62 ARG B N 1
ATOM 2336 C CA . ARG B 1 82 ? -9.758 -9.195 -45.511 1.00 26.15 62 ARG B CA 1
ATOM 2337 C C . ARG B 1 82 ? -9.393 -9.643 -44.104 1.00 28.69 62 ARG B C 1
ATOM 2338 O O . ARG B 1 82 ? -10.046 -9.275 -43.124 1.00 29.47 62 ARG B O 1
ATOM 2346 N N . LYS B 1 83 ? -8.340 -10.449 -44.006 1.00 29.57 63 LYS B N 1
ATOM 2347 C CA . LYS B 1 83 ? -7.918 -11.030 -42.740 1.00 30.83 63 LYS B CA 1
ATOM 2348 C C . LYS B 1 83 ? -6.578 -10.434 -42.326 1.00 30.11 63 LYS B C 1
ATOM 2349 O O . LYS B 1 83 ? -5.704 -10.196 -43.168 1.00 29.53 63 LYS B O 1
ATOM 2355 N N . LEU B 1 84 ? -6.427 -10.175 -41.032 1.00 28.22 64 LEU B N 1
ATOM 2356 C CA . LEU B 1 84 ? -5.169 -9.719 -40.462 1.00 30.96 64 LEU B CA 1
ATOM 2357 C C . LEU B 1 84 ? -4.747 -10.735 -39.409 1.00 30.18 64 LEU B C 1
ATOM 2358 O O . LEU B 1 84 ? -5.567 -11.145 -38.582 1.00 31.84 64 LEU B O 1
ATOM 2363 N N . VAL B 1 85 ? -3.475 -11.126 -39.417 1.00 34.08 65 VAL B N 1
ATOM 2364 C CA . VAL B 1 85 ? -2.986 -12.169 -38.519 1.00 35.94 65 VAL B CA 1
ATOM 2365 C C . VAL B 1 85 ? -2.383 -11.532 -37.277 1.00 37.76 65 VAL B C 1
ATOM 2366 O O . VAL B 1 85 ? -1.525 -10.648 -37.375 1.00 39.83 65 VAL B O 1
ATOM 2370 N N . PHE B 1 86 ? -2.843 -11.978 -36.107 1.00 39.07 66 PHE B N 1
ATOM 2371 C CA . PHE B 1 86 ? -2.343 -11.538 -34.809 1.00 42.20 66 PHE B CA 1
ATOM 2372 C C . PHE B 1 86 ? -2.061 -12.738 -33.913 1.00 45.24 66 PHE B C 1
ATOM 2373 O O . PHE B 1 86 ? -2.877 -13.661 -33.834 1.00 42.32 66 PHE B O 1
ATOM 2381 N N . SER B 1 87 ? -0.914 -12.724 -33.238 1.00 44.57 67 SER B N 1
ATOM 2382 C CA . SER B 1 87 ? -0.600 -13.692 -32.186 1.00 43.52 67 SER B CA 1
ATOM 2383 C C . SER B 1 87 ? -0.022 -12.845 -31.055 1.00 43.68 67 SER B C 1
ATOM 2384 O O . SER B 1 87 ? 1.154 -12.474 -31.090 1.00 42.03 67 SER B O 1
ATOM 2387 N N . MET B 1 88 ? -0.825 -12.584 -30.025 1.00 44.98 68 MET B N 1
ATOM 2388 C CA . MET B 1 88 ? -0.429 -11.607 -29.021 1.00 45.01 68 MET B CA 1
ATOM 2389 C C . MET B 1 88 ? 0.266 -12.221 -27.813 1.00 46.86 68 MET B C 1
ATOM 2390 O O . MET B 1 88 ? 0.529 -11.504 -26.839 1.00 43.65 68 MET B O 1
ATOM 2395 N N . SER B 1 89 ? 0.588 -13.513 -27.855 1.00 41.70 69 SER B N 1
ATOM 2396 C CA . SER B 1 89 ? 1.360 -14.157 -26.800 1.00 44.14 69 SER B CA 1
ATOM 2397 C C . SER B 1 89 ? 2.843 -14.254 -27.130 1.00 41.53 69 SER B C 1
ATOM 2398 O O . SER B 1 89 ? 3.619 -14.752 -26.308 1.00 39.81 69 SER B O 1
ATOM 2401 N N . ARG B 1 90 ? 3.255 -13.778 -28.301 1.00 39.32 70 ARG B N 1
ATOM 2402 C CA . ARG B 1 90 ? 4.599 -14.015 -28.807 1.00 41.15 70 ARG B CA 1
ATOM 2403 C C . ARG B 1 90 ? 5.557 -12.984 -28.212 1.00 37.99 70 ARG B C 1
ATOM 2404 O O . ARG B 1 90 ? 5.221 -12.236 -27.290 1.00 38.65 70 ARG B O 1
ATOM 2412 N N . ASP B 1 91 ? 6.774 -12.942 -28.744 1.00 40.11 71 ASP B N 1
ATOM 2413 C CA . ASP B 1 91 ? 7.806 -12.021 -28.295 1.00 41.13 71 ASP B CA 1
ATOM 2414 C C . ASP B 1 91 ? 7.553 -10.633 -28.882 1.00 39.34 71 ASP B C 1
ATOM 2415 O O . ASP B 1 91 ? 6.821 -10.469 -29.864 1.00 39.40 71 ASP B O 1
ATOM 2420 N N . ALA B 1 92 ? 8.150 -9.620 -28.249 1.00 34.59 72 ALA B N 1
ATOM 2421 C CA . ALA B 1 92 ? 7.881 -8.241 -28.646 1.00 35.23 72 ALA B CA 1
ATOM 2422 C C . ALA B 1 92 ? 8.291 -7.948 -30.088 1.00 35.49 72 ALA B C 1
ATOM 2423 O O . ALA B 1 92 ? 7.660 -7.110 -30.743 1.00 33.91 72 ALA B O 1
ATOM 2425 N N . ARG B 1 93 ? 9.331 -8.602 -30.612 1.00 35.35 73 ARG B N 1
ATOM 2426 C CA . ARG B 1 93 ? 9.739 -8.274 -31.979 1.00 35.31 73 ARG B CA 1
ATOM 2427 C C . ARG B 1 93 ? 8.752 -8.835 -32.994 1.00 30.76 73 ARG B C 1
ATOM 2428 O O . ARG B 1 93 ? 8.402 -8.159 -33.970 1.00 30.83 73 ARG B O 1
ATOM 2436 N N . THR B 1 94 ? 8.275 -10.057 -32.767 1.00 35.00 74 THR B N 1
ATOM 2437 C CA . THR B 1 94 ? 7.292 -10.644 -33.669 1.00 32.81 74 THR B CA 1
ATOM 2438 C C . THR B 1 94 ? 5.983 -9.868 -33.628 1.00 28.77 74 THR B C 1
ATOM 2439 O O . THR B 1 94 ? 5.399 -9.570 -34.677 1.00 31.41 74 THR B O 1
ATOM 2443 N N . ARG B 1 95 ? 5.529 -9.505 -32.425 1.00 30.45 75 ARG B N 1
ATOM 2444 C CA . ARG B 1 95 ? 4.326 -8.689 -32.279 1.00 28.77 75 ARG B CA 1
ATOM 2445 C C . ARG B 1 95 ? 4.487 -7.326 -32.939 1.00 31.16 75 ARG B C 1
ATOM 2446 O O . ARG B 1 95 ? 3.562 -6.835 -33.596 1.00 28.24 75 ARG B O 1
ATOM 2454 N N . GLN B 1 96 ? 5.658 -6.701 -32.786 1.00 26.28 76 GLN B N 1
ATOM 2455 C CA . GLN B 1 96 ? 5.870 -5.385 -33.377 1.00 31.33 76 GLN B CA 1
ATOM 2456 C C . GLN B 1 96 ? 5.864 -5.448 -34.900 1.00 28.27 76 GLN B C 1
ATOM 2457 O O . GLN B 1 96 ? 5.246 -4.602 -35.562 1.00 24.50 76 GLN B O 1
ATOM 2463 N N . GLU B 1 97 ? 6.532 -6.451 -35.474 1.00 26.38 77 GLU B N 1
ATOM 2464 C CA . GLU B 1 97 ? 6.534 -6.598 -36.926 1.00 27.47 77 GLU B CA 1
ATOM 2465 C C . GLU B 1 97 ? 5.141 -6.923 -37.452 1.00 27.10 77 GLU B C 1
ATOM 2466 O O . GLU B 1 97 ? 4.735 -6.418 -38.506 1.00 27.36 77 GLU B O 1
ATOM 2472 N N . GLN B 1 98 ? 4.398 -7.770 -36.735 1.00 23.38 78 GLN B N 1
ATOM 2473 C CA . GLN B 1 98 ? 3.039 -8.106 -37.142 1.00 26.63 78 GLN B CA 1
ATOM 2474 C C . GLN B 1 98 ? 2.133 -6.877 -37.111 1.00 26.33 78 GLN B C 1
ATOM 2475 O O . GLN B 1 98 ? 1.317 -6.667 -38.023 1.00 20.24 78 GLN B O 1
ATOM 2481 N N . ILE B 1 99 ? 2.275 -6.046 -36.072 1.00 24.50 79 ILE B N 1
ATOM 2482 C CA . ILE B 1 99 ? 1.501 -4.813 -35.975 1.00 23.95 79 ILE B CA 1
ATOM 2483 C C . ILE B 1 99 ? 1.856 -3.865 -37.114 1.00 24.30 79 ILE B C 1
ATOM 2484 O O . ILE B 1 99 ? 0.973 -3.271 -37.745 1.00 24.08 79 ILE B O 1
ATOM 2489 N N . GLU B 1 100 ? 3.150 -3.727 -37.413 1.00 25.50 80 GLU B N 1
ATOM 2490 C CA . GLU B 1 100 ? 3.564 -2.843 -38.499 1.00 25.80 80 GLU B CA 1
ATOM 2491 C C . GLU B 1 100 ? 3.009 -3.314 -39.839 1.00 25.70 80 GLU B C 1
ATOM 2492 O O . GLU B 1 100 ? 2.513 -2.506 -40.637 1.00 25.80 80 GLU B O 1
ATOM 2498 N N . LYS B 1 101 ? 3.061 -4.625 -40.091 1.00 22.34 81 LYS B N 1
ATOM 2499 C CA . LYS B 1 101 ? 2.552 -5.172 -41.347 1.00 24.22 81 LYS B CA 1
ATOM 2500 C C . LYS B 1 101 ? 1.050 -4.948 -41.493 1.00 24.36 81 LYS B C 1
ATOM 2501 O O . LYS B 1 101 ? 0.573 -4.536 -42.560 1.00 23.26 81 LYS B O 1
ATOM 2507 N N . ASN B 1 102 ? 0.283 -5.226 -40.432 1.00 20.64 82 ASN B N 1
ATOM 2508 C CA . 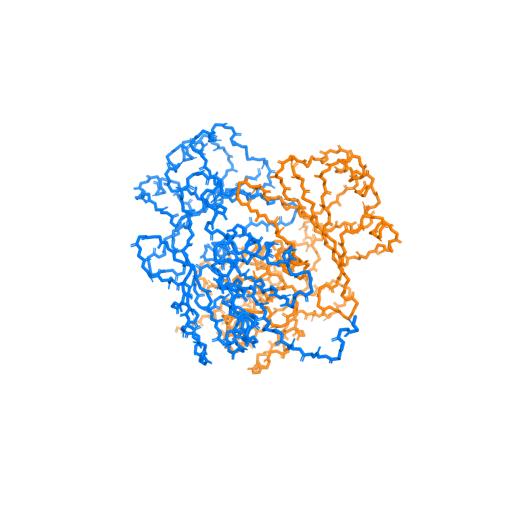ASN B 1 102 ? -1.165 -5.047 -40.522 1.00 25.09 82 ASN B CA 1
ATOM 2509 C C . ASN B 1 102 ? -1.534 -3.575 -40.677 1.00 23.99 82 ASN B C 1
ATOM 2510 O O . ASN B 1 102 ? -2.444 -3.230 -41.445 1.00 21.42 82 ASN B O 1
ATOM 2515 N N . THR B 1 103 ? -0.820 -2.691 -39.972 1.00 22.80 83 THR B N 1
ATOM 2516 C CA . THR B 1 103 ? -1.033 -1.264 -40.146 1.00 20.10 83 THR B CA 1
ATOM 2517 C C . THR B 1 103 ? -0.754 -0.846 -41.582 1.00 25.56 83 THR B C 1
ATOM 2518 O O . THR B 1 103 ? -1.489 -0.031 -42.153 1.00 24.10 83 THR B O 1
ATOM 2522 N N . ALA B 1 104 ? 0.303 -1.398 -42.183 1.00 22.85 84 ALA B N 1
ATOM 2523 C CA . ALA B 1 104 ? 0.619 -1.070 -43.570 1.00 26.42 84 ALA B CA 1
ATOM 2524 C C . ALA B 1 104 ? -0.468 -1.558 -44.519 1.00 24.75 84 ALA B C 1
ATOM 2525 O O . ALA B 1 104 ? -0.791 -0.879 -45.498 1.00 24.05 84 ALA B O 1
ATOM 2527 N N . ILE B 1 105 ? -1.028 -2.740 -44.261 1.00 24.24 85 ILE B N 1
ATOM 2528 C CA . ILE B 1 105 ? -2.129 -3.239 -45.089 1.00 25.23 85 ILE B CA 1
ATOM 2529 C C . ILE B 1 105 ? -3.325 -2.287 -45.021 1.00 23.21 85 ILE B C 1
ATOM 2530 O O . ILE B 1 105 ? -3.937 -1.931 -46.047 1.00 22.40 85 ILE B O 1
ATOM 2535 N N . ILE B 1 106 ? -3.674 -1.858 -43.803 1.00 21.70 86 ILE B N 1
ATOM 2536 C CA . ILE B 1 106 ? -4.791 -0.928 -43.648 1.00 21.54 86 ILE B CA 1
ATOM 2537 C C . ILE B 1 106 ? -4.484 0.390 -44.355 1.00 24.45 86 ILE B C 1
ATOM 2538 O O . ILE B 1 106 ? -5.340 0.958 -45.043 1.00 22.62 86 ILE B O 1
ATOM 2543 N N . GLU B 1 107 ? -3.254 0.887 -44.199 1.00 24.55 87 GLU B N 1
ATOM 2544 C CA . GLU B 1 107 ? -2.827 2.099 -44.887 1.00 26.21 87 GLU B CA 1
ATOM 2545 C C . GLU B 1 107 ? -2.952 1.942 -46.394 1.00 26.68 87 GLU B C 1
ATOM 2546 O O . GLU B 1 107 ? -3.336 2.883 -47.093 1.00 27.53 87 GLU B O 1
ATOM 2552 N N . GLY B 1 108 ? -2.614 0.762 -46.913 1.00 26.64 88 GLY B N 1
ATOM 2553 C CA . GLY B 1 108 ? -2.756 0.521 -48.338 1.00 25.65 88 GLY B CA 1
ATOM 2554 C C . GLY B 1 108 ? -4.190 0.668 -48.802 1.00 28.04 88 GLY B C 1
ATOM 2555 O O . GLY B 1 108 ? -4.455 1.198 -49.884 1.00 28.64 88 GLY B O 1
ATOM 2556 N N . VAL B 1 109 ? -5.135 0.186 -47.999 1.00 25.94 89 VAL B N 1
ATOM 2557 C CA . VAL B 1 109 ? -6.542 0.364 -48.370 1.00 24.66 89 VAL B CA 1
ATOM 2558 C C . VAL B 1 109 ? -6.963 1.832 -48.254 1.00 25.42 89 VAL B C 1
ATOM 2559 O O . VAL B 1 109 ? -7.586 2.394 -49.166 1.00 24.97 89 VAL B O 1
ATOM 2563 N N . LEU B 1 110 ? -6.611 2.480 -47.144 1.00 22.68 90 LEU B N 1
ATOM 2564 C CA . LEU B 1 110 ? -7.044 3.857 -46.913 1.00 26.34 90 LEU B CA 1
ATOM 2565 C C . LEU B 1 110 ? -6.475 4.811 -47.961 1.00 26.88 90 LEU B C 1
ATOM 2566 O O . LEU B 1 110 ? -7.166 5.734 -48.407 1.00 24.04 90 LEU B O 1
ATOM 2571 N N . SER B 1 111 ? -5.206 4.624 -48.346 1.00 25.91 91 SER B N 1
ATOM 2572 C CA . SER B 1 111 ? -4.547 5.559 -49.252 1.00 27.14 91 SER B CA 1
ATOM 2573 C C . SER B 1 111 ? -5.190 5.568 -50.630 1.00 32.32 91 SER B C 1
ATOM 2574 O O . SER B 1 111 ? -5.042 6.550 -51.367 1.00 34.20 91 SER B O 1
ATOM 2577 N N . ARG B 1 112 ? -5.901 4.509 -50.996 1.00 25.43 92 ARG B N 1
ATOM 2578 C CA . ARG B 1 112 ? -6.632 4.503 -52.250 1.00 32.23 92 ARG B CA 1
ATOM 2579 C C . ARG B 1 112 ? -8.012 5.131 -52.114 1.00 28.52 92 ARG B C 1
ATOM 2580 O O . ARG B 1 112 ? -8.812 5.054 -53.050 1.00 34.88 92 ARG B O 1
ATOM 2588 N N . GLY B 1 113 ? -8.306 5.750 -50.974 1.00 24.90 93 GLY B N 1
ATOM 2589 C CA . GLY B 1 113 ? -9.575 6.426 -50.812 1.00 29.33 93 GLY B CA 1
ATOM 2590 C C . GLY B 1 113 ? -10.736 5.537 -50.431 1.00 28.73 93 GLY B C 1
ATOM 2591 O O . GLY B 1 113 ? -11.889 5.951 -50.590 1.00 30.42 93 GLY B O 1
ATOM 2592 N N . LEU B 1 114 ? -10.474 4.320 -49.956 1.00 26.96 94 LEU B N 1
ATOM 2593 C CA . LEU B 1 114 ? -11.515 3.381 -49.549 1.00 26.59 94 LEU B CA 1
ATOM 2594 C C . LEU B 1 114 ? -11.720 3.439 -48.038 1.00 24.26 94 LEU B C 1
ATOM 2595 O O . LEU B 1 114 ? -10.747 3.427 -47.272 1.00 23.48 94 LEU B O 1
ATOM 2600 N N . ASP B 1 115 ? -12.979 3.516 -47.613 1.00 23.40 95 ASP B N 1
ATOM 2601 C CA . ASP B 1 115 ? -13.302 3.419 -46.196 1.00 25.71 95 ASP B CA 1
ATOM 2602 C C . ASP B 1 115 ? -13.217 1.967 -45.744 1.00 25.72 95 ASP B C 1
ATOM 2603 O O . ASP B 1 115 ? -13.639 1.056 -46.458 1.00 25.45 95 ASP B O 1
ATOM 2608 N N . CYS B 1 116 ? -12.633 1.745 -44.572 1.00 23.74 96 CYS B N 1
ATOM 2609 C CA . CYS B 1 116 ? -12.512 0.390 -44.064 1.00 24.23 96 CYS B CA 1
ATOM 2610 C C . CYS B 1 116 ? -12.842 0.354 -42.577 1.00 24.56 96 CYS B C 1
ATOM 2611 O O . CYS B 1 116 ? -12.726 1.355 -41.865 1.00 21.96 96 CYS B O 1
ATOM 2614 N N . ALA B 1 117 ? -13.282 -0.814 -42.123 1.00 24.09 97 ALA B N 1
ATOM 2615 C CA . ALA B 1 117 ? -13.604 -1.039 -40.724 1.00 26.63 97 ALA B CA 1
ATOM 2616 C C . ALA B 1 117 ? -12.799 -2.212 -40.184 1.00 23.43 97 ALA B C 1
ATOM 2617 O O . ALA B 1 117 ? -12.595 -3.214 -40.874 1.00 21.03 97 ALA B O 1
ATOM 2619 N N . PHE B 1 118 ? -12.333 -2.060 -38.950 1.00 23.11 98 PHE B N 1
ATOM 2620 C CA . PHE B 1 118 ? -11.667 -3.116 -38.197 1.00 21.02 98 PHE B CA 1
ATOM 2621 C C . PHE B 1 118 ? -12.686 -3.635 -37.186 1.00 21.25 98 PHE B C 1
ATOM 2622 O O . PHE B 1 118 ? -13.064 -2.918 -36.253 1.00 17.81 98 PHE B O 1
ATOM 2630 N N . ALA B 1 119 ? -13.167 -4.859 -37.402 1.00 23.04 99 ALA B N 1
ATOM 2631 C CA . ALA B 1 119 ? -14.177 -5.472 -36.547 1.00 20.27 99 ALA B CA 1
ATOM 2632 C C . ALA B 1 119 ? -13.504 -6.387 -35.532 1.00 23.14 99 ALA B C 1
ATOM 2633 O O . ALA B 1 119 ? -12.655 -7.209 -35.893 1.00 24.32 99 ALA B O 1
ATOM 2635 N N . THR B 1 120 ? -13.873 -6.230 -34.267 1.00 20.99 100 THR B N 1
ATOM 2636 C CA . THR B 1 120 ? -13.338 -7.040 -33.186 1.00 23.66 100 THR B CA 1
ATOM 2637 C C . THR B 1 120 ? -14.467 -7.495 -32.276 1.00 22.22 100 THR B C 1
ATOM 2638 O O . THR B 1 120 ? -15.425 -6.753 -32.046 1.00 22.79 100 THR B O 1
ATOM 2642 N N . LEU B 1 121 ? -14.343 -8.708 -31.749 1.00 21.61 101 LEU B N 1
ATOM 2643 C CA . LEU B 1 121 ? -15.301 -9.194 -30.763 1.00 23.73 101 LEU B CA 1
ATOM 2644 C C . LEU B 1 121 ? -15.245 -8.326 -29.511 1.00 21.86 101 LEU B C 1
ATOM 2645 O O . LEU B 1 121 ? -14.213 -7.736 -29.187 1.00 25.55 101 LEU B O 1
ATOM 2650 N N . GLY B 1 122 ? -16.381 -8.229 -28.817 1.00 22.05 102 GLY B N 1
ATOM 2651 C CA . GLY B 1 122 ? -16.448 -7.448 -27.590 1.00 20.87 102 GLY B CA 1
ATOM 2652 C C . GLY B 1 122 ? -16.509 -5.950 -27.849 1.00 21.35 102 GLY B C 1
ATOM 2653 O O . GLY B 1 122 ? -17.132 -5.482 -28.807 1.00 19.53 102 GLY B O 1
ATOM 2654 N N . ASP B 1 123 ? -15.882 -5.189 -26.956 1.00 19.51 103 ASP B N 1
ATOM 2655 C CA . ASP B 1 123 ? -15.696 -3.757 -27.149 1.00 22.99 103 ASP B CA 1
ATOM 2656 C C . ASP B 1 123 ? -14.328 -3.478 -27.767 1.00 22.90 103 ASP B C 1
ATOM 2657 O O . ASP B 1 123 ? -13.332 -4.131 -27.433 1.00 20.92 103 ASP B O 1
ATOM 2662 N N . ALA B 1 124 ? -14.289 -2.495 -28.671 1.00 22.57 104 ALA B N 1
ATOM 2663 C CA . ALA B 1 124 ? -13.081 -2.235 -29.448 1.00 25.19 104 ALA B CA 1
ATOM 2664 C C . ALA B 1 124 ? -11.926 -1.742 -28.581 1.00 22.43 104 ALA B C 1
ATOM 2665 O O . ALA B 1 124 ? -10.759 -1.911 -28.954 1.00 23.44 104 ALA B O 1
ATOM 2667 N N . MET B 1 125 ? -12.220 -1.130 -27.435 1.00 20.89 105 MET B N 1
ATOM 2668 C CA . MET B 1 125 ? -11.207 -0.487 -26.608 1.00 23.20 105 MET B CA 1
ATOM 2669 C C . MET B 1 125 ? -10.862 -1.283 -25.356 1.00 23.08 105 MET B C 1
ATOM 2670 O O . MET B 1 125 ? -10.136 -0.775 -24.491 1.00 22.37 105 MET B O 1
ATOM 2675 N N . THR B 1 126 ? -11.357 -2.512 -25.234 1.00 19.29 106 THR B N 1
ATOM 2676 C CA . THR B 1 126 ? -11.271 -3.274 -23.992 1.00 22.80 106 THR B CA 1
ATOM 2677 C C . THR B 1 126 ? -10.716 -4.658 -24.299 1.00 22.02 106 THR B C 1
ATOM 2678 O O . THR B 1 126 ? -11.436 -5.515 -24.827 1.00 21.70 106 THR B O 1
ATOM 2682 N N . TYR B 1 127 ? -9.445 -4.872 -23.947 1.00 20.26 107 TYR B N 1
ATOM 2683 C CA . TYR B 1 127 ? -8.740 -6.138 -24.178 1.00 23.78 107 TYR B CA 1
ATOM 2684 C C . TYR B 1 127 ? -8.867 -6.593 -25.631 1.00 25.96 107 TYR B C 1
ATOM 2685 O O . TYR B 1 127 ? -9.261 -7.720 -25.929 1.00 25.65 107 TYR B O 1
ATOM 2694 N N . SER B 1 128 ? -8.506 -5.703 -26.545 1.00 27.96 108 SER B N 1
ATOM 2695 C CA . SER B 1 128 ? -8.605 -5.985 -27.965 1.00 24.83 108 SER B CA 1
ATOM 2696 C C . SER B 1 128 ? -7.247 -5.762 -28.612 1.00 26.77 108 SER B C 1
ATOM 2697 O O . SER B 1 128 ? -6.405 -5.015 -28.104 1.00 25.75 108 SER B O 1
ATOM 2700 N N . THR B 1 129 ? -7.034 -6.438 -29.738 1.00 23.20 109 THR B N 1
ATOM 2701 C CA . THR B 1 129 ? -5.875 -6.127 -30.563 1.00 25.66 109 THR B CA 1
ATOM 2702 C C . THR B 1 129 ? -6.040 -4.824 -31.337 1.00 23.86 109 THR B C 1
ATOM 2703 O O . THR B 1 129 ? -5.058 -4.341 -31.906 1.00 28.37 109 THR B O 1
ATOM 2707 N N . PHE B 1 130 ? -7.250 -4.250 -31.374 1.00 25.80 110 PHE B N 1
ATOM 2708 C CA . PHE B 1 130 ? -7.479 -3.043 -32.165 1.00 23.01 110 PHE B CA 1
ATOM 2709 C C . PHE B 1 130 ? -6.642 -1.864 -31.683 1.00 25.60 110 PHE B C 1
ATOM 2710 O O . PHE B 1 130 ? -6.200 -1.043 -32.501 1.00 22.18 110 PHE B O 1
ATOM 2718 N N . GLY B 1 131 ? -6.417 -1.759 -30.373 1.00 20.75 111 GLY B N 1
ATOM 2719 C CA . GLY B 1 131 ? -5.718 -0.601 -29.839 1.00 22.57 111 GLY B CA 1
ATOM 2720 C C . GLY B 1 131 ? -4.300 -0.453 -30.363 1.00 24.45 111 GLY B C 1
ATOM 2721 O O . GLY B 1 131 ? -3.834 0.662 -30.609 1.00 23.44 111 GLY B O 1
ATOM 2722 N N . TYR B 1 132 ? -3.588 -1.570 -30.520 1.00 24.50 112 TYR B N 1
ATOM 2723 C CA . TYR B 1 132 ? -2.228 -1.509 -31.059 1.00 29.35 112 TYR B CA 1
ATOM 2724 C C . TYR B 1 132 ? -2.227 -0.977 -32.485 1.00 22.79 112 TYR B C 1
ATOM 2725 O O . TYR B 1 132 ? -1.381 -0.147 -32.858 1.00 26.94 112 TYR B O 1
ATOM 2734 N N . ILE B 1 133 ? -3.182 -1.442 -33.291 1.00 20.83 113 ILE B N 1
ATOM 2735 C CA . ILE B 1 133 ? -3.314 -0.975 -34.665 1.00 21.34 113 ILE B CA 1
ATOM 2736 C C . ILE B 1 133 ? -3.625 0.512 -34.692 1.00 23.88 113 ILE B C 1
ATOM 2737 O O . ILE B 1 133 ? -3.017 1.274 -35.446 1.00 22.26 113 ILE B O 1
ATOM 2742 N N . LEU B 1 134 ? -4.595 0.939 -33.880 1.00 24.83 114 LEU B N 1
ATOM 2743 C CA . LEU B 1 134 ? -4.993 2.343 -33.872 1.00 26.19 114 LEU B CA 1
ATOM 2744 C C . LEU B 1 134 ? -3.843 3.233 -33.417 1.00 26.96 114 LEU B C 1
ATOM 2745 O O . LEU B 1 134 ? -3.611 4.297 -33.996 1.00 26.90 114 LEU B O 1
ATOM 2750 N N . SER B 1 135 ? -3.099 2.803 -32.393 1.00 27.13 115 SER B N 1
ATOM 2751 C CA . SER B 1 135 ? -1.939 3.565 -31.939 1.00 30.91 115 SER B CA 1
ATOM 2752 C C . SER B 1 135 ? -0.926 3.753 -33.060 1.00 26.13 115 SER B C 1
ATOM 2753 O O . SER B 1 135 ? -0.512 4.882 -33.350 1.00 26.86 115 SER B O 1
ATOM 2756 N N . LEU B 1 136 ? -0.512 2.656 -33.708 1.00 26.49 116 LEU B N 1
ATOM 2757 C CA . LEU B 1 136 ? 0.499 2.802 -34.754 1.00 25.98 116 LEU B CA 1
ATOM 2758 C C . LEU B 1 136 ? -0.043 3.599 -35.936 1.00 29.36 116 LEU B C 1
ATOM 2759 O O . LEU B 1 136 ? 0.663 4.448 -36.500 1.00 34.68 116 LEU B O 1
ATOM 2764 N N . LEU B 1 137 ? -1.304 3.360 -36.302 1.00 27.67 117 LEU B N 1
ATOM 2765 C CA . LEU B 1 137 ? -1.925 4.051 -37.425 1.00 29.31 117 LEU B CA 1
ATOM 2766 C C . LEU B 1 137 ? -1.969 5.556 -37.185 1.00 32.24 117 LEU B C 1
ATOM 2767 O O . LEU B 1 137 ? -1.640 6.348 -38.075 1.00 35.17 117 LEU B O 1
ATOM 2772 N N . LEU B 1 138 ? -2.372 5.969 -35.981 1.00 30.24 118 LEU B N 1
ATOM 2773 C CA . LEU B 1 138 ? -2.432 7.393 -35.674 1.00 36.04 118 LEU B CA 1
ATOM 2774 C C . LEU B 1 138 ? -1.040 8.003 -35.560 1.00 35.96 118 LEU B C 1
ATOM 2775 O O . LEU B 1 138 ? -0.848 9.164 -35.935 1.00 37.83 118 LEU B O 1
ATOM 2780 N N . SER B 1 139 ? -0.061 7.248 -35.050 1.00 36.69 119 SER B N 1
ATOM 2781 C CA . SER B 1 139 ? 1.309 7.754 -35.013 1.00 36.17 119 SER B CA 1
ATOM 2782 C C . SER B 1 139 ? 1.834 8.029 -36.417 1.00 39.51 119 SER B C 1
ATOM 2783 O O . SER B 1 139 ? 2.448 9.072 -36.671 1.00 44.06 119 SER B O 1
ATOM 2786 N N . ARG B 1 140 ? 1.606 7.095 -37.343 1.00 40.34 120 ARG B N 1
ATOM 2787 C CA . ARG B 1 140 ? 2.090 7.255 -38.710 1.00 35.47 120 ARG B CA 1
ATOM 2788 C C . ARG B 1 140 ? 1.242 8.235 -39.510 1.00 35.10 120 ARG B C 1
ATOM 2789 O O . ARG B 1 140 ? 1.730 8.824 -40.479 1.00 34.56 120 ARG B O 1
ATOM 2797 N N . ASN B 1 141 ? -0.031 8.385 -39.159 1.00 34.64 121 ASN B N 1
ATOM 2798 C CA . ASN B 1 141 ? -0.962 9.243 -39.889 1.00 33.83 121 ASN B CA 1
ATOM 2799 C C . ASN B 1 141 ? -1.728 10.102 -38.894 1.00 36.07 121 ASN B C 1
ATOM 2800 O O . ASN B 1 141 ? -2.878 9.800 -38.552 1.00 36.62 121 ASN B O 1
ATOM 2805 N N . PRO B 1 142 ? -1.120 11.189 -38.413 1.00 41.37 122 PRO B N 1
ATOM 2806 C CA . PRO B 1 142 ? -1.783 11.995 -37.375 1.00 41.42 122 PRO B CA 1
ATOM 2807 C C . PRO B 1 142 ? -3.109 12.585 -37.821 1.00 41.12 122 PRO B C 1
ATOM 2808 O O . PRO B 1 142 ? -3.998 12.786 -36.984 1.00 43.81 122 PRO B O 1
ATOM 2812 N N . GLY B 1 143 ? -3.273 12.870 -39.110 1.00 36.55 123 GLY B N 1
ATOM 2813 C CA . GLY B 1 143 ? -4.491 13.472 -39.609 1.00 37.57 123 GLY B CA 1
ATOM 2814 C C . GLY B 1 143 ? -5.579 12.507 -40.032 1.00 37.36 123 GLY B C 1
ATOM 2815 O O . GLY B 1 143 ? -6.562 12.935 -40.648 1.00 34.66 123 GLY B O 1
ATOM 2816 N N . LEU B 1 144 ? -5.438 11.221 -39.727 1.00 33.95 124 LEU B N 1
ATOM 2817 C CA . LEU B 1 144 ? -6.404 10.232 -40.189 1.00 34.14 124 LEU B CA 1
ATOM 2818 C C . LEU B 1 144 ? -7.780 10.450 -39.570 1.00 28.80 124 LEU B C 1
ATOM 2819 O O . LEU B 1 144 ? -7.911 10.709 -38.372 1.00 28.94 124 LEU B O 1
ATOM 2824 N N . HIS B 1 145 ? -8.813 10.356 -40.401 1.00 27.47 125 HIS B N 1
ATOM 2825 C CA . HIS B 1 145 ? -10.182 10.370 -39.908 1.00 32.11 125 HIS B CA 1
ATOM 2826 C C . HIS B 1 145 ? -10.483 8.981 -39.359 1.00 30.59 125 HIS B C 1
ATOM 2827 O O . HIS B 1 145 ? -10.580 8.012 -40.118 1.00 30.09 125 HIS B O 1
ATOM 2834 N N . ALA B 1 146 ? -10.600 8.873 -38.038 1.00 29.09 126 ALA B N 1
ATOM 2835 C CA . ALA B 1 146 ? -10.818 7.594 -37.377 1.00 27.53 126 ALA B CA 1
ATOM 2836 C C . ALA B 1 146 ? -11.924 7.738 -36.346 1.00 25.96 126 ALA B C 1
ATOM 2837 O O . ALA B 1 146 ? -11.924 8.686 -35.556 1.00 25.36 126 ALA B O 1
ATOM 2839 N N . GLU B 1 147 ? -12.852 6.786 -36.342 1.00 22.40 127 GLU B N 1
ATOM 2840 C CA . GLU B 1 147 ? -13.938 6.761 -35.377 1.00 25.20 127 GLU B CA 1
ATOM 2841 C C . GLU B 1 147 ? -14.059 5.358 -34.805 1.00 23.14 127 GLU B C 1
ATOM 2842 O O . GLU B 1 147 ? -14.010 4.370 -35.543 1.00 20.05 127 GLU B O 1
ATOM 2848 N N . VAL B 1 148 ? -14.259 5.279 -33.496 1.00 22.07 128 VAL B N 1
ATOM 2849 C CA . VAL B 1 148 ? -14.345 4.013 -32.781 1.00 22.88 128 VAL B CA 1
ATOM 2850 C C . VAL B 1 148 ? -15.783 3.824 -32.318 1.00 20.59 128 VAL B C 1
ATOM 2851 O O . VAL B 1 148 ? -16.384 4.740 -31.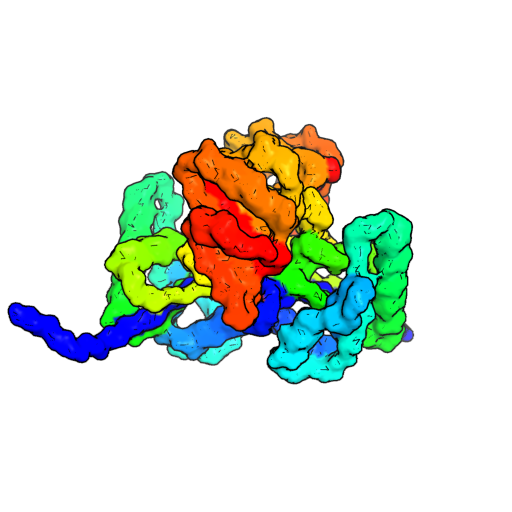747 1.00 21.40 128 VAL B O 1
ATOM 2855 N N . VAL B 1 149 ? -16.336 2.648 -32.579 1.00 19.45 129 VAL B N 1
ATOM 2856 C CA . VAL B 1 149 ? -17.707 2.305 -32.214 1.00 20.67 129 VAL B CA 1
ATOM 2857 C C . VAL B 1 149 ? -17.651 1.346 -31.031 1.00 20.60 129 VAL B C 1
ATOM 2858 O O . VAL B 1 149 ? -17.060 0.263 -31.147 1.00 18.43 129 VAL B O 1
ATOM 2862 N N . PRO B 1 150 ? -18.218 1.703 -29.882 1.00 17.83 130 PRO B N 1
ATOM 2863 C CA . PRO B 1 150 ? -18.164 0.808 -28.725 1.00 20.03 130 PRO B CA 1
ATOM 2864 C C . PRO B 1 150 ? -19.098 -0.379 -28.900 1.00 18.07 130 PRO B C 1
ATOM 2865 O O . PRO B 1 150 ? -20.068 -0.341 -29.658 1.00 18.64 130 PRO B O 1
ATOM 2869 N N . GLY B 1 151 ? -18.791 -1.453 -28.172 1.00 19.50 131 GLY B N 1
ATOM 2870 C CA . GLY B 1 151 ? -19.578 -2.664 -28.230 1.00 18.40 131 GLY B CA 1
ATOM 2871 C C . GLY B 1 151 ? -19.916 -3.181 -26.840 1.00 18.73 131 GLY B C 1
ATOM 2872 O O . GLY B 1 151 ? -19.389 -2.717 -25.823 1.00 20.55 131 GLY B O 1
ATOM 2873 N N . VAL B 1 152 ? -20.815 -4.155 -26.822 1.00 18.88 132 VAL B N 1
ATOM 2874 C CA . VAL B 1 152 ? -21.230 -4.839 -25.602 1.00 18.18 132 VAL B CA 1
ATOM 2875 C C . VAL B 1 152 ? -20.128 -5.794 -25.153 1.00 17.87 132 VAL B C 1
ATOM 2876 O O . VAL B 1 152 ? -19.537 -6.509 -25.971 1.00 17.52 132 VAL B O 1
ATOM 2880 N N . THR B 1 153 ? -19.836 -5.806 -23.855 1.00 17.86 133 THR B N 1
ATOM 2881 C CA . THR B 1 153 ? -18.768 -6.649 -23.330 1.00 21.07 133 THR B CA 1
ATOM 2882 C C . THR B 1 153 ? -19.271 -8.051 -23.015 1.00 20.55 133 THR B C 1
ATOM 2883 O O . THR B 1 153 ? -20.469 -8.297 -22.858 1.00 19.26 133 THR B O 1
ATOM 2887 N N . SER B 1 154 ? -18.319 -8.976 -22.901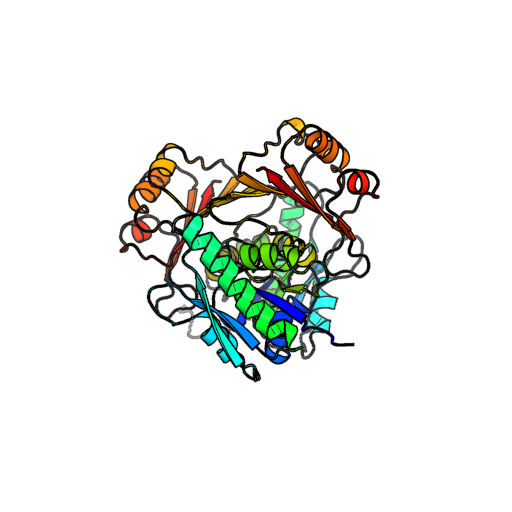 1.00 20.56 134 SER B N 1
ATOM 2888 C CA . SER B 1 154 ? -18.665 -10.355 -22.584 1.00 22.42 134 SER B CA 1
ATOM 2889 C C . SER B 1 154 ? -19.155 -10.494 -21.147 1.00 20.86 134 SER B C 1
ATOM 2890 O O . SER B 1 154 ? -20.048 -11.304 -20.873 1.00 20.42 134 SER B O 1
ATOM 2893 N N . PHE B 1 155 ? -18.595 -9.721 -20.208 1.00 17.03 135 PHE B N 1
ATOM 2894 C CA . PHE B 1 155 ? -19.051 -9.907 -18.833 1.00 21.90 135 PHE B CA 1
ATOM 2895 C C . PHE B 1 155 ? -20.437 -9.298 -18.602 1.00 22.04 135 PHE B C 1
ATOM 2896 O O . PHE B 1 155 ? -21.256 -9.880 -17.871 1.00 20.39 135 PHE B O 1
ATOM 2904 N N . CYS B 1 156 ? -20.735 -8.157 -19.241 1.00 20.19 136 CYS B N 1
ATOM 2905 C CA . CYS B 1 156 ? -22.100 -7.629 -19.188 1.00 21.35 136 CYS B CA 1
ATOM 2906 C C . CYS B 1 156 ? -23.087 -8.619 -19.794 1.00 17.91 136 CYS B C 1
ATOM 2907 O O . CYS B 1 156 ? -24.193 -8.810 -19.271 1.00 19.49 136 CYS B O 1
ATOM 2910 N N . THR B 1 157 ? -22.691 -9.272 -20.891 1.00 19.97 137 THR B N 1
ATOM 2911 C CA . THR B 1 157 ? -23.536 -10.281 -21.518 1.00 18.63 137 THR B CA 1
ATOM 2912 C C . THR B 1 157 ? -23.744 -11.495 -20.616 1.00 19.49 137 THR B C 1
ATOM 2913 O O . THR B 1 157 ? -24.847 -12.043 -20.562 1.00 21.23 137 THR B O 1
ATOM 2917 N N . LEU B 1 158 ? -22.697 -11.952 -19.924 1.00 19.97 138 LEU B N 1
ATOM 2918 C CA . LEU B 1 158 ? -22.869 -13.081 -19.012 1.00 20.79 138 LEU B CA 1
ATOM 2919 C C . LEU B 1 158 ? -23.843 -12.730 -17.890 1.00 20.45 138 LEU B C 1
ATOM 2920 O O . LEU B 1 158 ? -24.719 -13.530 -17.541 1.00 20.91 138 LEU B O 1
ATOM 2925 N N . ALA B 1 159 ? -23.723 -11.522 -17.335 1.00 21.13 139 ALA B N 1
ATOM 2926 C CA . ALA B 1 159 ? -24.686 -11.078 -16.329 1.00 21.61 139 ALA B CA 1
ATOM 2927 C C . ALA B 1 159 ? -26.105 -11.035 -16.894 1.00 23.21 139 ALA B C 1
ATOM 2928 O O . ALA B 1 159 ? -27.057 -11.467 -16.235 1.00 20.93 139 ALA B O 1
ATOM 2930 N N . ALA B 1 160 ? -26.267 -10.521 -18.116 1.00 22.88 140 ALA B N 1
ATOM 2931 C CA . ALA B 1 160 ? -27.596 -10.467 -18.721 1.00 21.59 140 ALA B CA 1
ATOM 2932 C C . ALA B 1 160 ? -28.186 -11.862 -18.906 1.00 24.06 140 ALA B C 1
ATOM 2933 O O . ALA B 1 160 ? -29.334 -12.118 -18.530 1.00 22.32 140 ALA B O 1
ATOM 2935 N N . ARG B 1 161 ? -27.412 -12.777 -19.496 1.00 24.45 141 ARG B N 1
ATOM 2936 C CA . ARG B 1 161 ? -27.938 -14.102 -19.806 1.00 24.66 141 ARG B CA 1
ATOM 2937 C C . ARG B 1 161 ? -28.210 -14.916 -18.544 1.00 26.57 141 ARG B C 1
ATOM 2938 O O . ARG B 1 161 ? -29.125 -15.748 -18.527 1.00 26.32 141 ARG B O 1
ATOM 2946 N N . SER B 1 162 ? -27.414 -14.727 -17.495 1.00 24.60 142 SER B N 1
ATOM 2947 C CA . SER B 1 162 ? -27.669 -15.431 -16.246 1.00 24.61 142 SER B CA 1
ATOM 2948 C C . SER B 1 162 ? -28.739 -14.757 -15.388 1.00 24.38 142 SER B C 1
ATOM 2949 O O . SER B 1 162 ? -29.150 -15.333 -14.380 1.00 24.93 142 SER B O 1
ATOM 2952 N N . ARG B 1 163 ? -29.192 -13.556 -15.758 1.00 27.55 143 ARG B N 1
ATOM 2953 C CA . ARG B 1 163 ? -30.133 -12.770 -14.949 1.00 28.44 143 ARG B CA 1
ATOM 2954 C C . ARG B 1 163 ? -29.586 -12.512 -13.542 1.00 26.33 143 ARG B C 1
ATOM 2955 O O . ARG B 1 163 ? -30.332 -12.438 -12.562 1.00 30.26 143 ARG B O 1
ATOM 2963 N N . GLN B 1 164 ? -28.273 -12.334 -13.452 1.00 23.53 144 GLN B N 1
ATOM 2964 C CA . GLN B 1 164 ? -27.588 -11.983 -12.216 1.00 24.64 144 GLN B CA 1
ATOM 2965 C C . GLN B 1 164 ? -26.968 -10.602 -12.364 1.00 24.57 144 GLN B C 1
ATOM 2966 O O . GLN B 1 164 ? -26.258 -10.342 -13.339 1.00 24.75 144 GLN B O 1
ATOM 2972 N N . ILE B 1 165 ? -27.246 -9.717 -11.404 1.00 20.61 145 ILE B N 1
ATOM 2973 C CA . ILE B 1 165 ? -26.658 -8.384 -11.424 1.00 24.82 145 ILE B CA 1
ATOM 2974 C C . ILE B 1 165 ? -25.139 -8.487 -11.396 1.00 23.94 145 ILE B C 1
ATOM 2975 O O . ILE B 1 165 ? -24.561 -9.232 -10.595 1.00 22.71 145 ILE B O 1
ATOM 2980 N N . LEU B 1 166 ? -24.481 -7.748 -12.287 1.00 22.44 146 LEU B N 1
ATOM 2981 C CA . LEU B 1 166 ? -23.025 -7.702 -12.251 1.00 23.71 146 LEU B CA 1
ATOM 2982 C C . LEU B 1 166 ? -22.536 -6.929 -11.032 1.00 22.05 146 LEU B C 1
ATOM 2983 O O . LEU B 1 166 ? -21.724 -7.428 -10.247 1.00 21.39 146 LEU B O 1
ATOM 2988 N N . VAL B 1 167 ? -23.042 -5.717 -10.843 1.00 22.08 147 VAL B N 1
ATOM 2989 C CA . VAL B 1 167 ? -22.554 -4.834 -9.795 1.00 19.57 147 VAL B CA 1
ATOM 2990 C C . VAL B 1 167 ? -23.603 -3.746 -9.597 1.00 26.85 147 VAL B C 1
ATOM 2991 O O . VAL B 1 167 ? -24.279 -3.340 -10.551 1.00 23.88 147 VAL B O 1
ATOM 2995 N N . GLU B 1 168 ? -23.781 -3.315 -8.346 1.00 26.44 148 GLU B N 1
ATOM 2996 C CA . GLU B 1 168 ? -24.819 -2.337 -8.031 1.00 25.80 148 GLU B CA 1
ATOM 2997 C C . GLU B 1 168 ? -24.398 -1.503 -6.828 1.00 26.30 148 GLU B C 1
ATOM 2998 O O . GLU B 1 168 ? -23.452 -1.838 -6.114 1.00 27.64 148 GLU B O 1
ATOM 3004 N N . ASN B 1 169 ? -25.109 -0.390 -6.631 1.00 28.82 149 ASN B N 1
ATOM 3005 C CA . ASN B 1 169 ? -24.928 0.561 -5.517 1.00 29.83 149 ASN B CA 1
ATOM 3006 C C . ASN B 1 169 ? -23.446 0.935 -5.427 1.00 26.74 149 ASN B C 1
ATOM 3007 O O . ASN B 1 169 ? -22.867 1.341 -6.442 1.00 23.42 149 ASN B O 1
ATOM 3012 N N . GLY B 1 170 ? -22.815 0.855 -4.255 1.00 26.30 150 GLY B N 1
ATOM 3013 C CA . GLY B 1 170 ? -21.415 1.194 -4.088 1.00 30.81 150 GLY B CA 1
ATOM 3014 C C . GLY B 1 170 ? -20.453 0.027 -4.208 1.00 25.66 150 GLY B C 1
ATOM 3015 O O . GLY B 1 170 ? -19.305 0.132 -3.772 1.00 30.82 150 GLY B O 1
ATOM 3016 N N . GLU B 1 171 ? -20.897 -1.088 -4.788 1.00 27.70 151 GLU B N 1
ATOM 3017 C CA . GLU B 1 171 ? -20.002 -2.216 -5.027 1.00 28.89 151 GLU B CA 1
ATOM 3018 C C . GLU B 1 171 ? -18.995 -1.874 -6.123 1.00 26.32 151 GLU B C 1
ATOM 3019 O O . GLU B 1 171 ? -19.323 -1.197 -7.100 1.00 26.64 151 GLU B O 1
ATOM 3025 N N . ARG B 1 172 ? -17.765 -2.351 -5.963 1.00 24.29 152 ARG B N 1
ATOM 3026 C CA . ARG B 1 172 ? -16.713 -2.118 -6.941 1.00 26.93 152 ARG B CA 1
ATOM 3027 C C . ARG B 1 172 ? -16.598 -3.295 -7.899 1.00 24.39 152 ARG B C 1
ATOM 3028 O O . ARG B 1 172 ? -16.838 -4.449 -7.532 1.00 24.01 152 ARG B O 1
ATOM 3036 N N . LEU B 1 173 ? -16.226 -2.982 -9.136 1.00 21.77 153 LEU B N 1
ATOM 3037 C CA . LEU B 1 173 ? -16.005 -3.974 -10.176 1.00 20.22 153 LEU B CA 1
ATOM 3038 C C . LEU B 1 173 ? -14.518 -4.041 -10.480 1.00 21.44 153 LEU B C 1
ATOM 3039 O O . LEU B 1 173 ? -13.872 -3.008 -10.660 1.00 19.99 153 LEU B O 1
ATOM 3044 N N . ARG B 1 174 ? -13.978 -5.255 -10.525 1.00 19.08 154 ARG B N 1
ATOM 3045 C CA . ARG B 1 174 ? -12.600 -5.500 -10.918 1.00 22.79 154 ARG B CA 1
ATOM 3046 C C . ARG B 1 174 ? -12.637 -6.511 -12.049 1.00 23.22 154 ARG B C 1
ATOM 3047 O O . ARG B 1 174 ? -13.410 -7.465 -11.996 1.00 19.20 154 ARG B O 1
ATOM 3055 N N . VAL B 1 175 ? -11.827 -6.300 -13.079 1.00 24.46 155 VAL B N 1
ATOM 3056 C CA . VAL B 1 175 ? -11.721 -7.242 -14.187 1.00 21.05 155 VAL B CA 1
ATOM 3057 C C . VAL B 1 175 ? -10.267 -7.662 -14.285 1.00 22.25 155 VAL B C 1
ATOM 3058 O O . VAL B 1 175 ? -9.373 -6.811 -14.271 1.00 21.30 155 VAL B O 1
ATOM 3062 N N . ILE B 1 176 ? -10.033 -8.967 -14.341 1.00 22.89 156 ILE B N 1
ATOM 3063 C CA . ILE B 1 176 ? -8.700 -9.548 -14.393 1.00 25.73 156 ILE B CA 1
ATOM 3064 C C . ILE B 1 176 ? -8.575 -10.287 -15.720 1.00 27.45 156 ILE B C 1
ATOM 3065 O O . ILE B 1 176 ? -9.322 -11.235 -15.972 1.00 24.53 156 ILE B O 1
ATOM 3070 N N . PRO B 1 177 ? -7.664 -9.878 -16.606 1.00 30.66 157 PRO B N 1
ATOM 3071 C CA . PRO B 1 177 ? -7.666 -10.447 -17.963 1.00 28.62 157 PRO B CA 1
ATOM 3072 C C . PRO B 1 177 ? -7.201 -11.891 -18.015 1.00 30.84 157 PRO B C 1
ATOM 3073 O O . PRO B 1 177 ? -7.743 -12.678 -18.798 1.00 33.53 157 PRO B O 1
ATOM 3077 N N . ALA B 1 178 ? -6.170 -12.251 -17.256 1.00 28.60 158 ALA B N 1
ATOM 3078 C CA . ALA B 1 178 ? -5.581 -13.587 -17.348 1.00 35.32 158 ALA B CA 1
ATOM 3079 C C . ALA B 1 178 ? -5.345 -14.125 -15.942 1.00 35.74 158 ALA B C 1
ATOM 3080 O O . ALA B 1 178 ? -4.451 -13.645 -15.238 1.00 36.78 158 ALA B O 1
ATOM 3082 N N . PHE B 1 179 ? -6.153 -15.096 -15.516 1.00 29.38 159 PHE B N 1
ATOM 3083 C CA . PHE B 1 179 ? -5.932 -15.723 -14.219 1.00 34.39 159 PHE B CA 1
ATOM 3084 C C . PHE B 1 179 ? -4.762 -16.701 -14.287 1.00 34.00 159 PHE B C 1
ATOM 3085 O O . PHE B 1 179 ? -4.669 -17.512 -15.214 1.00 33.30 159 PHE B O 1
ATOM 3093 N N . LYS B 1 180 ? -3.852 -16.593 -13.326 1.00 36.84 160 LYS B N 1
ATOM 3094 C CA . LYS B 1 180 ? -2.716 -17.486 -13.175 1.00 40.26 160 LYS B CA 1
ATOM 3095 C C . LYS B 1 180 ? -2.847 -18.255 -11.864 1.00 40.70 160 LYS B C 1
ATOM 3096 O O . LYS B 1 180 ? -3.373 -17.719 -10.882 1.00 39.19 160 LYS B O 1
ATOM 3102 N N . PRO B 1 181 ? -2.378 -19.506 -11.817 1.00 37.77 161 PRO B N 1
ATOM 3103 C CA . PRO B 1 181 ? -2.551 -20.318 -10.600 1.00 38.52 161 PRO B CA 1
ATOM 3104 C C . PRO B 1 181 ? -1.997 -19.675 -9.344 1.00 43.63 161 PRO B C 1
ATOM 3105 O O . PRO B 1 181 ? -2.549 -19.892 -8.258 1.00 41.12 161 PRO B O 1
ATOM 3109 N N . GLU B 1 182 ? -0.939 -18.868 -9.461 1.00 45.70 162 GLU B N 1
ATOM 3110 C CA . GLU B 1 182 ? -0.356 -18.220 -8.292 1.00 45.61 162 GLU B CA 1
ATOM 3111 C C . GLU B 1 182 ? -1.236 -17.104 -7.757 1.00 48.99 162 GLU B C 1
ATOM 3112 O O . GLU B 1 182 ? -1.151 -16.778 -6.568 1.00 55.33 162 GLU B O 1
ATOM 3118 N N . MET B 1 183 ? -2.090 -16.528 -8.598 1.00 44.49 163 MET B N 1
ATOM 3119 C CA . MET B 1 183 ? -3.041 -15.543 -8.110 1.00 47.19 163 MET B CA 1
ATOM 3120 C C . MET B 1 183 ? -3.971 -16.123 -7.057 1.00 51.28 163 MET B C 1
ATOM 3121 O O . MET B 1 183 ? -4.496 -15.368 -6.235 1.00 52.66 163 MET B O 1
ATOM 3126 N N . ALA B 1 184 ? -4.174 -17.444 -7.053 1.00 50.68 164 ALA B N 1
ATOM 3127 C CA . ALA B 1 184 ? -5.135 -18.044 -6.133 1.00 50.93 164 ALA B CA 1
ATOM 3128 C C . ALA B 1 184 ? -4.780 -17.718 -4.688 1.00 50.16 164 ALA B C 1
ATOM 3129 O O . ALA B 1 184 ? -5.647 -17.343 -3.894 1.00 53.32 164 ALA B O 1
ATOM 3131 N N . ASP B 1 185 ? -3.506 -17.866 -4.325 1.00 50.85 165 ASP B N 1
ATOM 3132 C CA . ASP B 1 185 ? -3.097 -17.535 -2.964 1.00 54.48 165 ASP B CA 1
ATOM 3133 C C . ASP B 1 185 ? -3.104 -16.027 -2.727 1.00 50.72 165 ASP B C 1
ATOM 3134 O O . ASP B 1 185 ? -3.457 -15.565 -1.637 1.00 48.83 165 ASP B O 1
ATOM 3139 N N . SER B 1 186 ? -2.725 -15.245 -3.739 1.00 50.83 166 SER B N 1
ATOM 3140 C CA . SER B 1 186 ? -2.601 -13.799 -3.589 1.00 46.78 166 SER B CA 1
ATOM 3141 C C . SER B 1 186 ? -3.889 -13.032 -3.860 1.00 44.94 166 SER B C 1
ATOM 3142 O O . SER B 1 186 ? -3.972 -11.853 -3.498 1.00 42.32 166 SER B O 1
ATOM 3145 N N . LEU B 1 187 ? -4.881 -13.653 -4.492 1.00 45.92 167 LEU B N 1
ATOM 3146 C CA . LEU B 1 187 ? -6.093 -12.935 -4.872 1.00 42.65 167 LEU B CA 1
ATOM 3147 C C . LEU B 1 187 ? -6.960 -12.619 -3.664 1.00 38.60 167 LEU B C 1
ATOM 3148 O O . LEU B 1 187 ? -7.208 -13.478 -2.815 1.00 41.91 167 LEU B O 1
ATOM 3153 N N . GLU B 1 188 ? -7.450 -11.384 -3.610 1.00 39.82 168 GLU B N 1
ATOM 3154 C CA . GLU B 1 188 ? -8.401 -10.956 -2.595 1.00 41.90 168 GLU B CA 1
ATOM 3155 C C . GLU B 1 188 ? -9.773 -10.762 -3.223 1.00 37.55 168 GLU B C 1
ATOM 3156 O O . GLU B 1 188 ? -9.887 -10.307 -4.365 1.00 39.19 168 GLU B O 1
ATOM 3162 N N . PHE B 1 189 ? -10.812 -11.125 -2.471 1.00 36.79 169 PHE B N 1
ATOM 3163 C CA . PHE B 1 189 ? -12.201 -10.877 -2.844 1.00 31.12 169 PHE B CA 1
ATOM 3164 C C . PHE B 1 189 ? -12.785 -10.025 -1.726 1.00 32.69 169 PHE B C 1
ATOM 3165 O O . PHE B 1 189 ? -13.417 -10.549 -0.796 1.00 31.48 169 PHE B O 1
ATOM 3173 N N . PRO B 1 190 ? -12.575 -8.712 -1.771 1.00 30.49 170 PRO B N 1
ATOM 3174 C CA . PRO B 1 190 ? -13.075 -7.861 -0.700 1.00 31.05 170 PRO B CA 1
ATOM 3175 C C . PRO B 1 190 ? -14.594 -7.885 -0.675 1.00 32.25 170 PRO B C 1
ATOM 3176 O O . PRO B 1 190 ? -15.243 -8.046 -1.724 1.00 31.90 170 PRO B O 1
ATOM 3180 N N . PRO B 1 191 ? -15.194 -7.746 0.502 1.00 32.23 171 PRO B N 1
ATOM 3181 C CA . PRO B 1 191 ? -16.658 -7.721 0.566 1.00 31.07 171 PRO B CA 1
ATOM 3182 C C . PRO B 1 191 ? -17.212 -6.576 -0.267 1.00 33.03 171 PRO B C 1
ATOM 3183 O O . PRO B 1 191 ? -16.608 -5.506 -0.375 1.00 30.10 171 PRO B O 1
ATOM 3187 N N . GLY B 1 192 ? -18.372 -6.823 -0.865 1.00 30.97 172 GLY B N 1
ATOM 3188 C CA . GLY B 1 192 ? -18.974 -5.860 -1.767 1.00 27.92 172 GLY B CA 1
ATOM 3189 C C . GLY B 1 192 ? -18.178 -5.616 -3.033 1.00 29.04 172 GLY B C 1
ATOM 3190 O O . GLY B 1 192 ? -18.052 -4.461 -3.470 1.00 22.22 172 GLY B O 1
ATOM 3191 N N . THR B 1 193 ? -17.620 -6.666 -3.633 1.00 26.45 173 THR B N 1
ATOM 3192 C CA . THR B 1 193 ? -16.946 -6.500 -4.917 1.00 24.97 173 THR B CA 1
ATOM 3193 C C . THR B 1 193 ? -17.384 -7.592 -5.879 1.00 23.76 173 THR B C 1
ATOM 3194 O O . THR B 1 193 ? -17.806 -8.677 -5.479 1.00 23.61 173 THR B O 1
ATOM 3198 N N . THR B 1 194 ? -17.275 -7.287 -7.162 1.00 21.09 174 THR B N 1
ATOM 3199 C CA . THR B 1 194 ? -17.451 -8.266 -8.222 1.00 20.83 174 THR B CA 1
ATOM 3200 C C . THR B 1 194 ? -16.151 -8.335 -9.007 1.00 20.39 174 THR B C 1
ATOM 3201 O O . THR B 1 194 ? -15.627 -7.301 -9.425 1.00 20.68 174 THR B O 1
ATOM 3205 N N . THR B 1 195 ? -15.634 -9.543 -9.191 1.00 18.19 175 THR B N 1
ATOM 3206 C CA . THR B 1 195 ? -14.373 -9.777 -9.879 1.00 19.01 175 THR B CA 1
ATOM 3207 C C . THR B 1 195 ? -14.644 -10.635 -11.102 1.00 16.39 175 THR B C 1
ATOM 3208 O O . THR B 1 195 ? -15.089 -11.776 -10.973 1.00 19.09 175 THR B O 1
ATOM 3212 N N . VAL B 1 196 ? -14.386 -10.091 -12.276 1.00 16.76 176 VAL B N 1
ATOM 3213 C CA . VAL B 1 196 ? -14.498 -10.836 -13.519 1.00 18.01 176 VAL B CA 1
ATOM 3214 C C . VAL B 1 196 ? -13.156 -11.495 -13.786 1.00 19.69 176 VAL B C 1
ATOM 3215 O O . VAL B 1 196 ? -12.112 -10.838 -13.712 1.00 18.89 176 VAL B O 1
ATOM 3219 N N . LEU B 1 197 ? -13.176 -12.799 -14.054 1.00 19.47 177 LEU B N 1
ATOM 3220 C CA . LEU B 1 197 ? -11.999 -13.555 -14.465 1.00 26.60 177 LEU B CA 1
ATOM 3221 C C . LEU B 1 197 ? -12.235 -14.045 -15.888 1.00 22.95 177 LEU B C 1
ATOM 3222 O O . LEU B 1 197 ? -13.180 -14.811 -16.145 1.00 28.83 177 LEU B O 1
ATOM 3227 N N . MET B 1 198 ? -11.376 -13.593 -16.804 1.00 28.95 178 MET B N 1
ATOM 3228 C CA . MET B 1 198 ? -11.586 -13.687 -18.243 1.00 30.28 178 MET B CA 1
ATOM 3229 C C . MET B 1 198 ? -11.113 -15.017 -18.822 1.00 35.53 178 MET B C 1
ATOM 3230 O O . MET B 1 198 ? -11.797 -15.610 -19.664 1.00 30.94 178 MET B O 1
ATOM 3235 N N . LYS B 1 199 ? -9.924 -15.469 -18.422 1.00 31.34 179 LYS B N 1
ATOM 3236 C CA . LYS B 1 199 ? -9.312 -16.686 -18.961 1.00 34.98 179 LYS B CA 1
ATOM 3237 C C . LYS B 1 199 ? -8.869 -17.561 -17.797 1.00 37.71 179 LYS B C 1
ATOM 3238 O O . LYS B 1 199 ? -7.739 -17.432 -17.319 1.00 37.04 179 LYS B O 1
ATOM 3244 N N . THR B 1 200 ? -9.731 -18.470 -17.354 1.00 33.57 180 THR B N 1
ATOM 3245 C CA . THR B 1 200 ? -9.352 -19.361 -16.271 1.00 33.55 180 THR B CA 1
ATOM 3246 C C . THR B 1 200 ? -9.001 -20.749 -16.779 1.00 36.16 180 THR B C 1
ATOM 3247 O O . THR B 1 200 ? -8.946 -21.699 -15.990 1.00 36.27 180 THR B O 1
ATOM 3251 N N . TYR B 1 201 ? -8.723 -20.873 -18.074 1.00 33.91 181 TYR B N 1
ATOM 3252 C CA . TYR B 1 201 ? -8.463 -22.175 -18.662 1.00 37.44 181 TYR B CA 1
ATOM 3253 C C . TYR B 1 201 ? -7.121 -22.688 -18.155 1.00 36.11 181 TYR B C 1
ATOM 3254 O O . TYR B 1 201 ? -6.134 -21.945 -18.130 1.00 34.82 181 TYR B O 1
ATOM 3263 N N . ARG B 1 202 ? -7.105 -23.942 -17.705 1.00 33.80 182 ARG B N 1
ATOM 3264 C CA . ARG B 1 202 ? -5.949 -24.674 -17.199 1.00 36.70 182 ARG B CA 1
ATOM 3265 C C . ARG B 1 202 ? -5.491 -24.204 -15.823 1.00 37.34 182 ARG B C 1
ATOM 3266 O O . ARG B 1 202 ? -4.496 -24.724 -15.308 1.00 38.04 182 ARG B O 1
ATOM 3274 N N . SER B 1 203 ? -6.179 -23.242 -15.204 1.00 33.41 183 SER B N 1
ATOM 3275 C CA . SER B 1 203 ? -5.936 -22.893 -13.810 1.00 33.39 183 SER B CA 1
ATOM 3276 C C . SER B 1 203 ? -7.213 -22.951 -12.978 1.00 35.00 183 SER B C 1
ATOM 3277 O O . SER B 1 203 ? -7.231 -22.441 -11.853 1.00 35.10 183 SER B O 1
ATOM 3280 N N . ARG B 1 204 ? -8.286 -23.540 -13.509 1.00 33.18 184 ARG B N 1
ATOM 3281 C CA . ARG B 1 204 ? -9.587 -23.409 -12.864 1.00 37.89 184 ARG B CA 1
ATOM 3282 C C . ARG B 1 204 ? -9.665 -24.179 -11.547 1.00 35.76 184 ARG B C 1
ATOM 3283 O O . ARG B 1 204 ? -10.419 -23.784 -10.652 1.00 36.23 184 ARG B O 1
ATOM 3291 N N . ALA B 1 205 ? -8.907 -25.268 -11.402 1.00 35.44 185 ALA B N 1
ATOM 3292 C CA . ALA B 1 205 ? -8.973 -26.061 -10.177 1.00 37.21 185 ALA B CA 1
ATOM 3293 C C . ALA B 1 205 ? -8.472 -25.271 -8.967 1.00 34.83 185 ALA B C 1
ATOM 3294 O O . ALA B 1 205 ? -9.095 -25.294 -7.896 1.00 38.69 185 ALA B O 1
ATOM 3296 N N . ARG B 1 206 ? -7.336 -24.577 -9.109 1.00 36.37 186 ARG B N 1
ATOM 3297 C CA . ARG B 1 206 ? -6.809 -23.780 -8.000 1.00 36.70 186 ARG B CA 1
ATOM 3298 C C . ARG B 1 206 ? -7.730 -22.611 -7.677 1.00 34.16 186 ARG B C 1
ATOM 3299 O O . ARG B 1 206 ? -7.908 -22.255 -6.506 1.00 35.12 186 ARG B O 1
ATOM 3307 N N . LEU B 1 207 ? -8.325 -22.005 -8.705 1.00 35.12 187 LEU B N 1
ATOM 3308 C CA . LEU B 1 207 ? -9.295 -20.938 -8.481 1.00 38.46 187 LEU B CA 1
ATOM 3309 C C . LEU B 1 207 ? -10.511 -21.447 -7.715 1.00 33.94 187 LEU B C 1
ATOM 3310 O O . LEU B 1 207 ? -10.990 -20.786 -6.785 1.00 34.56 187 LEU B O 1
ATOM 3315 N N . MET B 1 208 ? -11.021 -22.625 -8.082 1.00 33.31 188 MET B N 1
ATOM 3316 C CA . MET B 1 208 ? -12.162 -23.181 -7.362 1.00 35.38 188 MET B CA 1
ATOM 3317 C C . MET B 1 208 ? -11.789 -23.516 -5.922 1.00 36.98 188 MET B C 1
ATOM 3318 O O . MET B 1 208 ? -12.585 -23.293 -5.002 1.00 33.58 188 MET B O 1
ATOM 3323 N N . GLU B 1 209 ? -10.580 -24.049 -5.704 1.00 37.08 189 GLU B N 1
ATOM 3324 C CA . GLU B 1 209 ? -10.136 -24.300 -4.335 1.00 38.42 189 GLU B CA 1
ATOM 3325 C C . GLU B 1 209 ? -10.080 -23.007 -3.538 1.00 35.26 189 GLU B C 1
ATOM 3326 O O . GLU B 1 209 ? -10.460 -22.973 -2.363 1.00 41.06 189 GLU B O 1
ATOM 3332 N N . ARG B 1 210 ? -9.600 -21.933 -4.163 1.00 35.57 190 ARG B N 1
ATOM 3333 C CA . ARG B 1 210 ? -9.569 -20.635 -3.498 1.00 34.75 190 ARG B CA 1
ATOM 3334 C C . ARG B 1 210 ? -10.980 -20.157 -3.170 1.00 35.77 190 ARG B C 1
ATOM 3335 O O . ARG B 1 210 ? -11.222 -19.592 -2.098 1.00 35.28 190 ARG B O 1
ATOM 3343 N N . ILE B 1 211 ? -11.927 -20.398 -4.077 1.00 35.42 191 ILE B N 1
ATOM 3344 C CA . ILE B 1 211 ? -13.303 -19.960 -3.856 1.00 34.01 191 ILE B CA 1
ATOM 3345 C C . ILE B 1 211 ? -13.927 -20.726 -2.694 1.00 34.17 191 ILE B C 1
ATOM 3346 O O . ILE B 1 211 ? -14.651 -20.152 -1.871 1.00 34.10 191 ILE B O 1
ATOM 3351 N N . ARG B 1 212 ? -13.635 -22.024 -2.588 1.00 38.25 192 ARG B N 1
ATOM 3352 C CA . ARG B 1 212 ? -14.216 -22.847 -1.532 1.00 37.15 192 ARG B CA 1
ATOM 3353 C C . ARG B 1 212 ? -13.704 -22.483 -0.139 1.00 37.25 192 ARG B C 1
ATOM 3354 O O . ARG B 1 212 ? -14.245 -22.987 0.851 1.00 38.34 192 ARG B O 1
ATOM 3362 N N . ARG B 1 213 ? -12.694 -21.623 -0.028 1.00 34.96 193 ARG B N 1
ATOM 3363 C CA . ARG B 1 213 ? -12.225 -21.160 1.269 1.00 35.54 193 ARG B CA 1
ATOM 3364 C C . ARG B 1 213 ? -12.851 -19.835 1.666 1.00 31.83 193 ARG B C 1
ATOM 3365 O O . ARG B 1 213 ? -12.375 -19.190 2.604 1.00 33.91 193 ARG B O 1
ATOM 3373 N N . GLU B 1 214 ? -13.896 -19.410 0.966 1.00 34.34 194 GLU B N 1
ATOM 3374 C CA . GLU B 1 214 ? -14.646 -18.209 1.298 1.00 32.39 194 GLU B CA 1
ATOM 3375 C C . GLU B 1 214 ? -16.098 -18.558 1.588 1.00 30.03 194 GLU B C 1
ATOM 3376 O O . GLU B 1 214 ? -16.616 -19.576 1.119 1.00 30.28 194 GLU B O 1
ATOM 3382 N N . LYS B 1 215 ? -16.740 -17.720 2.393 1.00 29.44 195 LYS B N 1
ATOM 3383 C CA . LYS B 1 215 ? -18.187 -17.745 2.573 1.00 34.61 195 LYS B CA 1
ATOM 3384 C C . LYS B 1 215 ? -18.783 -16.460 2.019 1.00 31.32 195 LYS B C 1
ATOM 3385 O O . LYS B 1 215 ? -18.079 -15.479 1.760 1.00 25.25 195 LYS B O 1
ATOM 3391 N N . ASP B 1 216 ? -20.103 -16.488 1.837 1.00 29.54 196 ASP B N 1
ATOM 3392 C CA . ASP B 1 216 ? -20.855 -15.346 1.329 1.00 27.28 196 ASP B CA 1
ATOM 3393 C C . ASP B 1 216 ? -20.304 -14.915 -0.030 1.00 26.78 196 ASP B C 1
ATOM 3394 O O . ASP B 1 216 ? -20.047 -13.738 -0.290 1.00 26.84 196 ASP B O 1
ATOM 3399 N N . ILE B 1 217 ? -20.096 -15.902 -0.894 1.00 28.48 197 ILE B N 1
ATOM 3400 C CA . ILE B 1 217 ? -19.508 -15.697 -2.208 1.00 27.36 197 ILE B CA 1
ATOM 3401 C C . ILE B 1 217 ? -20.416 -16.358 -3.241 1.00 23.09 197 ILE B C 1
ATOM 3402 O O . ILE B 1 217 ? -20.967 -17.438 -3.003 1.00 27.20 197 ILE B O 1
ATOM 3407 N N . ARG B 1 218 ? -20.608 -15.686 -4.368 1.00 23.57 198 ARG B N 1
ATOM 3408 C CA . ARG B 1 218 ? -21.382 -16.208 -5.482 1.00 22.53 198 ARG B CA 1
ATOM 3409 C C . ARG B 1 218 ? -20.500 -16.263 -6.717 1.00 24.68 198 ARG B C 1
ATOM 3410 O O . ARG B 1 218 ? -19.686 -15.367 -6.945 1.00 24.72 198 ARG B O 1
ATOM 3418 N N . VAL B 1 219 ? -20.647 -17.317 -7.510 1.00 22.64 199 VAL B N 1
ATOM 3419 C CA . VAL B 1 219 ? -19.873 -17.482 -8.732 1.00 23.77 199 VAL B CA 1
ATOM 3420 C C . VAL B 1 219 ? -20.851 -17.668 -9.882 1.00 25.13 199 VAL B C 1
ATOM 3421 O O . VAL B 1 219 ? -21.720 -18.545 -9.826 1.00 24.71 199 VAL B O 1
ATOM 3425 N N . ILE B 1 220 ? -20.715 -16.844 -10.917 1.00 20.41 200 ILE B N 1
ATOM 3426 C CA . ILE B 1 220 ? -21.476 -17.003 -12.149 1.00 20.96 200 ILE B CA 1
ATOM 3427 C C . ILE B 1 220 ? -20.489 -17.431 -13.219 1.00 22.31 200 ILE B C 1
ATOM 3428 O O . ILE B 1 220 ? -19.503 -16.730 -13.477 1.00 21.86 200 ILE B O 1
ATOM 3433 N N . TYR B 1 221 ? -20.752 -18.583 -13.832 1.00 22.82 201 TYR B N 1
ATOM 3434 C CA . TYR B 1 221 ? -19.841 -19.211 -14.772 1.00 24.67 201 TYR B CA 1
ATOM 3435 C C . TYR B 1 221 ? -20.575 -19.448 -16.080 1.00 24.36 201 TYR B C 1
ATOM 3436 O O . TYR B 1 221 ? -21.711 -19.938 -16.077 1.00 25.34 201 TYR B O 1
ATOM 3445 N N . GLY B 1 222 ? -19.922 -19.117 -17.190 1.00 24.10 202 GLY B N 1
ATOM 3446 C CA . GLY B 1 222 ? -20.523 -19.321 -18.489 1.00 27.46 202 GLY B CA 1
ATOM 3447 C C . GLY B 1 222 ? -19.543 -19.845 -19.516 1.00 31.96 202 GLY B C 1
ATOM 3448 O O . GLY B 1 222 ? -18.391 -19.403 -19.577 1.00 31.25 202 GLY B O 1
ATOM 3449 N N . GLU B 1 223 ? -20.003 -20.793 -20.327 1.00 36.60 203 GLU B N 1
ATOM 3450 C CA . GLU B 1 223 ? -19.261 -21.335 -21.454 1.00 40.31 203 GLU B CA 1
ATOM 3451 C C . GLU B 1 223 ? -20.063 -21.106 -22.721 1.00 46.64 203 GLU B C 1
ATOM 3452 O O . GLU B 1 223 ? -21.275 -21.367 -22.753 1.00 48.29 203 GLU B O 1
ATOM 3458 N N . ARG B 1 224 ? -19.374 -20.641 -23.763 1.00 47.88 204 ARG B N 1
ATOM 3459 C CA . ARG B 1 224 ? -19.920 -20.568 -25.112 1.00 52.69 204 ARG B CA 1
ATOM 3460 C C . ARG B 1 224 ? -21.201 -19.740 -25.155 1.00 53.75 204 ARG B C 1
ATOM 3461 O O . ARG B 1 224 ? -22.281 -20.242 -25.464 1.00 59.98 204 ARG B O 1
ATOM 3469 N N . LEU B 1 225 ? -21.064 -18.458 -24.832 1.00 57.11 205 LEU B N 1
ATOM 3470 C CA . LEU B 1 225 ? -22.202 -17.555 -24.918 1.00 58.95 205 LEU B CA 1
ATOM 3471 C C . LEU B 1 225 ? -22.643 -17.432 -26.372 1.00 60.88 205 LEU B C 1
ATOM 3472 O O . LEU B 1 225 ? -21.873 -16.985 -27.226 1.00 60.68 205 LEU B O 1
ATOM 3477 N N . GLY B 1 226 ? -23.886 -17.828 -26.651 1.00 63.37 206 GLY B N 1
ATOM 3478 C CA . GLY B 1 226 ? -24.435 -17.771 -27.990 1.00 63.48 206 GLY B CA 1
ATOM 3479 C C . GLY B 1 226 ? -24.135 -18.966 -28.873 1.00 64.38 206 GLY B C 1
ATOM 3480 O O . GLY B 1 226 ? -24.511 -18.955 -30.052 1.00 67.70 206 GLY B O 1
ATOM 3481 N N . MET B 1 227 ? -23.490 -19.993 -28.347 1.00 60.65 207 MET B N 1
ATOM 3482 C CA . MET B 1 227 ? -23.105 -21.177 -29.095 1.00 59.86 207 MET B CA 1
ATOM 3483 C C . MET B 1 227 ? -24.037 -22.340 -28.773 1.00 62.62 207 MET B C 1
ATOM 3484 O O . MET B 1 227 ? -24.758 -22.307 -27.770 1.00 63.35 207 MET B O 1
ATOM 3489 N N . PRO B 1 228 ? -24.075 -23.377 -29.629 1.00 63.89 208 PRO B N 1
ATOM 3490 C CA . PRO B 1 228 ? -25.019 -24.490 -29.391 1.00 57.82 208 PRO B CA 1
ATOM 3491 C C . PRO B 1 228 ? -25.006 -25.026 -27.969 1.00 60.25 208 PRO B C 1
ATOM 3492 O O . PRO B 1 228 ? -26.074 -25.262 -27.385 1.00 60.42 208 PRO B O 1
ATOM 3496 N N . ASP B 1 229 ? -23.823 -25.232 -27.396 1.00 61.48 209 ASP B N 1
ATOM 3497 C CA . ASP B 1 229 ? -23.694 -25.700 -26.017 1.00 61.20 209 ASP B CA 1
ATOM 3498 C C . ASP B 1 229 ? -23.546 -24.516 -25.057 1.00 60.30 209 ASP B C 1
ATOM 3499 O O . ASP B 1 229 ? -22.594 -24.417 -24.286 1.00 59.64 209 ASP B O 1
ATOM 3504 N N . GLU B 1 230 ? -24.512 -23.596 -25.128 1.00 59.88 210 GLU B N 1
ATOM 3505 C CA . GLU B 1 230 ? -24.502 -22.426 -24.254 1.00 55.00 210 GLU B CA 1
ATOM 3506 C C . GLU B 1 230 ? -24.765 -22.890 -22.829 1.00 55.44 210 GLU B C 1
ATOM 3507 O O . GLU B 1 230 ? -25.901 -23.240 -22.492 1.00 57.24 210 GLU B O 1
ATOM 3513 N N . PHE B 1 231 ? -23.738 -22.866 -21.976 1.00 45.30 211 PHE B N 1
ATOM 3514 C CA . PHE B 1 231 ? -23.877 -23.386 -20.620 1.00 38.69 211 PHE B CA 1
ATOM 3515 C C . PHE B 1 231 ? -23.622 -22.292 -19.593 1.00 38.82 211 PHE B C 1
ATOM 3516 O O . PHE B 1 231 ? -22.602 -21.604 -19.653 1.00 36.81 211 PHE B O 1
ATOM 3524 N N . ILE B 1 232 ? -24.539 -22.139 -18.644 1.00 32.01 212 ILE B N 1
ATOM 3525 C CA . ILE B 1 232 ? -24.396 -21.156 -17.576 1.00 30.84 212 ILE B CA 1
ATOM 3526 C C . ILE B 1 232 ? -24.787 -21.826 -16.268 1.00 31.52 212 ILE B C 1
ATOM 3527 O O . ILE B 1 232 ? -25.737 -22.615 -16.226 1.00 30.81 212 ILE B O 1
ATOM 3532 N N . THR B 1 233 ? -24.036 -21.539 -15.205 1.00 27.46 213 THR B N 1
ATOM 3533 C CA . THR B 1 233 ? -24.372 -22.091 -13.899 1.00 27.73 213 THR B CA 1
ATOM 3534 C C . THR B 1 233 ? -23.851 -21.183 -12.796 1.00 25.95 213 THR B C 1
ATOM 3535 O O . THR B 1 233 ? -22.978 -20.335 -13.013 1.00 28.69 213 THR B O 1
ATOM 3539 N N . ASP B 1 234 ? -24.409 -21.369 -11.597 1.00 26.32 214 ASP B N 1
ATOM 3540 C CA . ASP B 1 234 ? -23.868 -20.741 -10.398 1.00 27.38 214 ASP B CA 1
ATOM 3541 C C . ASP B 1 234 ? -23.538 -21.755 -9.315 1.00 28.29 214 ASP B C 1
ATOM 3542 O O . ASP B 1 234 ? -23.287 -21.360 -8.171 1.00 32.33 214 ASP B O 1
ATOM 3547 N N . ASP B 1 235 ? -23.500 -23.038 -9.644 1.00 30.68 215 ASP B N 1
ATOM 3548 C CA . ASP B 1 235 ? -23.238 -24.085 -8.666 1.00 35.60 215 ASP B CA 1
ATOM 3549 C C . ASP B 1 235 ? -21.759 -24.437 -8.746 1.00 34.67 215 ASP B C 1
ATOM 3550 O O . ASP B 1 235 ? -21.282 -24.907 -9.785 1.00 29.64 215 ASP B O 1
ATOM 3555 N N . ILE B 1 236 ? -21.048 -24.213 -7.639 1.00 37.03 216 ILE B N 1
ATOM 3556 C CA . ILE B 1 236 ? -19.592 -24.318 -7.629 1.00 41.60 216 ILE B CA 1
ATOM 3557 C C . ILE B 1 236 ? -19.144 -25.753 -7.887 1.00 42.85 216 ILE B C 1
ATOM 3558 O O . ILE B 1 236 ? -18.146 -25.992 -8.580 1.00 43.73 216 ILE B O 1
ATOM 3563 N N . HIS B 1 237 ? -19.865 -26.729 -7.330 1.00 45.03 217 HIS B N 1
ATOM 3564 C CA . HIS B 1 237 ? -19.496 -28.130 -7.521 1.00 46.83 217 HIS B CA 1
ATOM 3565 C C . HIS B 1 237 ? -19.732 -28.575 -8.962 1.00 47.20 217 HIS B C 1
ATOM 3566 O O . HIS B 1 237 ? -18.937 -29.347 -9.518 1.00 46.01 217 HIS B O 1
ATOM 3573 N N . VAL B 1 238 ? -20.819 -28.102 -9.580 1.00 40.43 218 VAL B N 1
ATOM 3574 C CA . VAL B 1 238 ? -21.032 -28.355 -11.002 1.00 37.97 218 VAL B CA 1
ATOM 3575 C C . VAL B 1 238 ? -19.890 -27.771 -11.823 1.00 38.75 218 VAL B C 1
ATOM 3576 O O . VAL B 1 238 ? -19.437 -28.378 -12.801 1.00 36.31 218 VAL B O 1
ATOM 3580 N N . ILE B 1 239 ? -19.423 -26.573 -11.454 1.00 40.03 219 ILE B N 1
ATOM 3581 C CA . ILE B 1 239 ? -18.303 -25.953 -12.160 1.00 38.92 219 ILE B CA 1
ATOM 3582 C C . ILE B 1 239 ? -17.051 -26.808 -12.016 1.00 41.77 219 ILE B C 1
ATOM 3583 O O . ILE B 1 239 ? -16.333 -27.064 -12.991 1.00 42.08 219 ILE B O 1
ATOM 3588 N N . ASP B 1 240 ? -16.769 -27.257 -10.792 1.00 43.25 220 ASP B N 1
ATOM 3589 C CA . ASP B 1 240 ? -15.555 -28.027 -10.544 1.00 41.68 220 ASP B CA 1
ATOM 3590 C C . ASP B 1 240 ? -15.593 -29.380 -11.241 1.00 46.52 220 ASP B C 1
ATOM 3591 O O . ASP B 1 240 ? -14.542 -29.896 -11.640 1.00 50.08 220 ASP B O 1
ATOM 3596 N N . ALA B 1 241 ? -16.785 -29.964 -11.405 1.00 44.79 221 ALA B N 1
ATOM 3597 C CA . ALA B 1 241 ? -16.900 -31.258 -12.069 1.00 44.44 221 ALA B CA 1
ATOM 3598 C C . ALA B 1 241 ? -16.772 -31.182 -13.586 1.00 42.83 221 ALA B C 1
ATOM 3599 O O . ALA B 1 241 ? -16.473 -32.201 -14.215 1.00 41.90 221 ALA B O 1
ATOM 3601 N N . ARG B 1 242 ? -17.005 -30.021 -14.192 1.00 47.74 222 ARG B N 1
ATOM 3602 C CA . ARG B 1 242 ? -16.991 -29.980 -15.648 1.00 48.06 222 ARG B CA 1
ATOM 3603 C C . ARG B 1 242 ? -15.565 -30.001 -16.190 1.00 42.98 222 ARG B C 1
ATOM 3604 O O . ARG B 1 242 ? -14.633 -29.540 -15.526 1.00 45.47 222 ARG B O 1
ATOM 3612 N N . PRO B 1 243 ? -15.373 -30.541 -17.393 1.00 44.94 223 PRO B N 1
ATOM 3613 C CA . PRO B 1 243 ? -14.073 -30.402 -18.061 1.00 44.23 223 PRO B CA 1
ATOM 3614 C C . PRO B 1 243 ? -13.763 -28.944 -18.363 1.00 46.02 223 PRO B C 1
ATOM 3615 O O . PRO B 1 243 ? -14.652 -28.148 -18.674 1.00 48.62 223 PRO B O 1
ATOM 3619 N N . GLU B 1 244 ? -12.478 -28.603 -18.280 1.00 46.08 224 GLU B N 1
ATOM 3620 C CA . GLU B 1 244 ? -12.056 -27.230 -18.521 1.00 47.79 224 GLU B CA 1
ATOM 3621 C C . GLU B 1 244 ? -12.230 -26.861 -19.988 1.00 47.06 224 GLU B C 1
ATOM 3622 O O . GLU B 1 244 ? -11.861 -27.625 -20.885 1.00 48.02 224 GLU B O 1
ATOM 3628 N N . GLU B 1 245 ? -12.819 -25.691 -20.220 1.00 44.31 225 GLU B N 1
ATOM 3629 C CA . GLU B 1 245 ? -13.169 -25.205 -21.548 1.00 46.29 225 GLU B CA 1
ATOM 3630 C C . GLU B 1 245 ? -12.497 -23.856 -21.758 1.00 43.48 225 GLU B C 1
ATOM 3631 O O . GLU B 1 245 ? -12.554 -22.987 -20.881 1.00 44.22 225 GLU B O 1
ATOM 3637 N N . TYR B 1 246 ? -11.858 -23.685 -22.915 1.00 37.27 226 TYR B N 1
ATOM 3638 C CA . TYR B 1 246 ? -11.124 -22.450 -23.165 1.00 43.35 226 TYR B CA 1
ATOM 3639 C C . TYR B 1 246 ? -12.052 -21.242 -23.233 1.00 41.83 226 TYR B C 1
ATOM 3640 O O . TYR B 1 246 ? -11.745 -20.189 -22.663 1.00 41.28 226 TYR B O 1
ATOM 3649 N N . LEU B 1 247 ? -13.179 -21.364 -23.929 1.00 43.00 227 LEU B N 1
ATOM 3650 C CA . LEU B 1 247 ? -14.119 -20.249 -24.065 1.00 39.55 227 LEU B CA 1
ATOM 3651 C C . LEU B 1 247 ? -15.092 -20.253 -22.885 1.00 38.12 227 LEU B C 1
ATOM 3652 O O . LEU B 1 247 ? -16.255 -20.642 -22.984 1.00 43.82 227 LEU B O 1
ATOM 3657 N N . SER B 1 248 ? -14.572 -19.827 -21.736 1.00 36.49 228 SER B N 1
ATOM 3658 C CA . SER B 1 248 ? -15.358 -19.732 -20.515 1.00 34.17 228 SER B CA 1
ATOM 3659 C C . SER B 1 248 ? -15.024 -18.426 -19.809 1.00 28.98 228 SER B C 1
ATOM 3660 O O . SER B 1 248 ? -13.964 -17.832 -20.020 1.00 26.90 228 SER B O 1
ATOM 3663 N N . LEU B 1 249 ? -15.945 -17.987 -18.958 1.00 25.59 229 LEU B N 1
ATOM 3664 C CA . LEU B 1 249 ? -15.841 -16.683 -18.324 1.00 27.32 229 LEU B CA 1
ATOM 3665 C C . LEU B 1 249 ? -16.523 -16.785 -16.971 1.00 25.19 229 LEU B C 1
ATOM 3666 O O . LEU B 1 249 ? -17.545 -17.467 -16.845 1.00 23.70 229 LEU B O 1
ATOM 3671 N N . MET B 1 250 ? -15.989 -16.108 -15.954 1.00 22.25 230 MET B N 1
ATOM 3672 C CA . MET B 1 250 ? -16.759 -16.146 -14.716 1.00 23.52 230 MET B CA 1
ATOM 3673 C C . MET B 1 250 ? -16.626 -14.827 -13.979 1.00 22.54 230 MET B C 1
ATOM 3674 O O . MET B 1 250 ? -15.680 -14.069 -14.187 1.00 22.11 230 MET B O 1
ATOM 3679 N N . PHE B 1 251 ? -17.603 -14.541 -13.128 1.00 19.28 231 PHE B N 1
ATOM 3680 C CA . PHE B 1 251 ? -17.389 -13.477 -12.169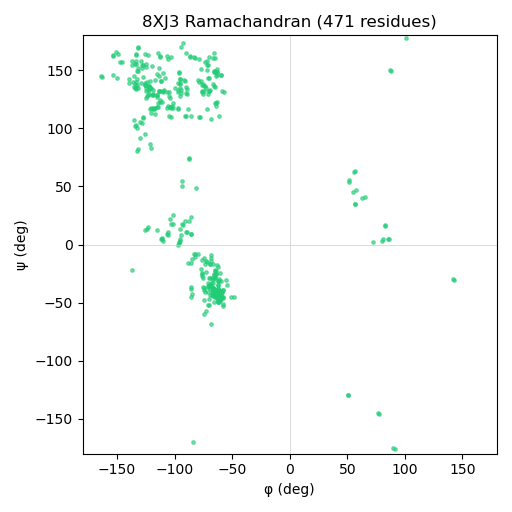 1.00 21.18 231 PHE B CA 1
ATOM 3681 C C . PHE B 1 251 ? -17.784 -13.945 -10.777 1.00 21.04 231 PHE B C 1
ATOM 3682 O O . PHE B 1 251 ? -18.565 -14.886 -10.602 1.00 18.94 231 PHE B O 1
ATOM 3690 N N . VAL B 1 252 ? -17.121 -13.330 -9.800 1.00 20.37 232 VAL B N 1
ATOM 3691 C CA . VAL B 1 252 ? -17.154 -13.708 -8.397 1.00 21.56 232 VAL B CA 1
ATOM 3692 C C . VAL B 1 252 ? -17.658 -12.509 -7.610 1.00 20.04 232 VAL B C 1
ATOM 3693 O O . VAL B 1 252 ? -17.013 -11.456 -7.597 1.00 21.12 232 VAL B O 1
ATOM 3697 N N . LYS B 1 253 ? -18.808 -12.657 -6.971 1.00 22.63 233 LYS B N 1
ATOM 3698 C CA . LYS B 1 253 ? -19.394 -11.596 -6.16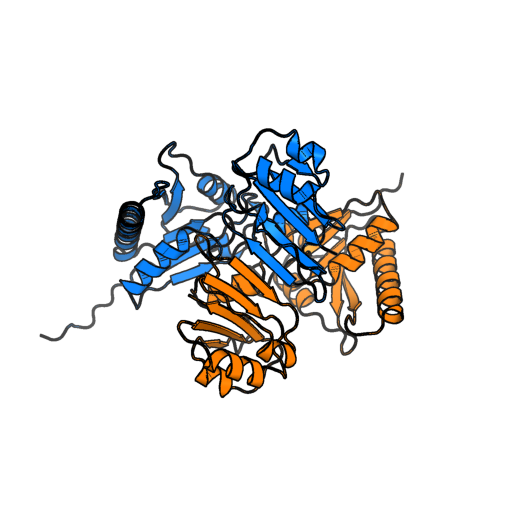2 1.00 23.16 233 LYS B CA 1
ATOM 3699 C C . LYS B 1 253 ? -19.176 -11.919 -4.689 1.00 24.65 233 LYS B C 1
ATOM 3700 O O . LYS B 1 253 ? -19.646 -12.953 -4.198 1.00 25.15 233 LYS B O 1
ATOM 3706 N N . LYS B 1 254 ? -18.454 -11.046 -3.997 1.00 21.51 234 LYS B N 1
ATOM 3707 C CA . LYS B 1 254 ? -18.235 -11.166 -2.565 1.00 27.13 234 LYS B CA 1
ATOM 3708 C C . LYS B 1 254 ? -19.115 -10.144 -1.857 1.00 26.92 234 LYS B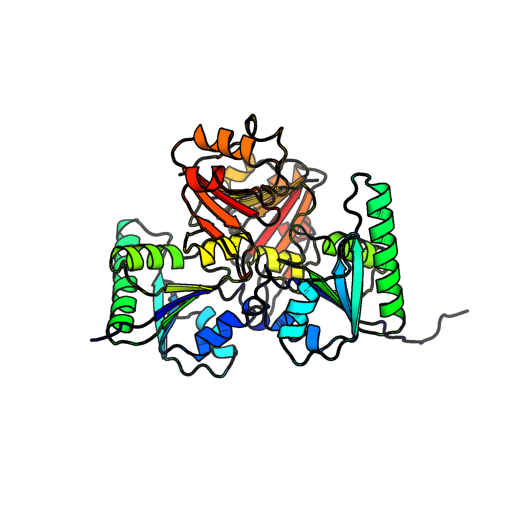 C 1
ATOM 3709 O O . LYS B 1 254 ? -18.968 -8.927 -2.069 1.00 29.86 234 LYS B O 1
ATOM 3715 N N . ALA B 1 255 ? -20.030 -10.645 -1.034 1.00 28.54 235 ALA B N 1
ATOM 3716 C CA . ALA B 1 255 ? -20.950 -9.818 -0.272 1.00 32.13 235 ALA B CA 1
ATOM 3717 C C . ALA B 1 255 ? -20.223 -9.191 0.911 1.00 37.77 235 ALA B C 1
ATOM 3718 O O . ALA B 1 255 ? -19.327 -9.810 1.498 1.00 41.70 235 ALA B O 1
#

Radius of gyration: 22.67 Å; Cα contacts (8 Å, |Δi|>4): 1038; chains: 2; bounding box: 70×56×57 Å